Protein AF-A0A7V0U9V2-F1 (afdb_monomer)

Secondary structure (DSSP, 8-state):
--SGGGS-HHHHHHHHHHHHHHHHHHHHHHHHHTT--SHHHHHHHHHHHHHHHSPGGG-GGG--GGGHHHHHHHHT-TTS-GGGSHHHHHHHHHHHH--GGGHHHHHHHHHHS-TT-HHHHHHHHHHHHHTT-TTHHHHHHHHHHS-SEEEE--TTS--EEEE-HHHHHHHHHHHHHHGGGGGGGHHHHHGGGG-S-HHHHHHHHHHHHHHHHHHHHHHS---HHHHHHHHHHTTSS-HHHHHHHHHHHHHTT-HHHHHHTTGGGTT----SS-PPPSSSSHHHHHHHHHHHHHHS-EEEEEES-TTSHHHHHHHHHHT-BTTB-GGGEEEEETTSHHHHHHHHHHH-HHHHHHHS-GGGTTT-SS-TTT--HHHHHHHHHHHTTT-SEEEEEE--BTTTHHHHHHHHHHTT---EEEEEE--SSHHHHHHHHHH--HHHHHHHHTTSSBSPGGGSHHHHH--SEEEEEE--

Nearest PDB structures (foldseek):
  8d00-assembly1_A  TM=5.334E-01  e=9.789E-03  Arabidopsis thaliana
  2z6h-assembly1_A  TM=4.658E-01  e=1.511E-02  Homo sapiens
  2gl7-assembly1_A  TM=3.990E-01  e=8.976E-03  Homo sapiens
  8y0p-assembly1_A  TM=3.105E-01  e=1.216E-02  Homo sapiens
  7mqa-assembly1_LM  TM=2.235E-01  e=2.227E-01  Homo sapiens

Radius of gyration: 26.92 Å; Cα contacts (8 Å, |Δi|>4): 580; chains: 1; bounding box: 71×64×80 Å

Solvent-accessible surface area (backbone atoms only — not comparable to full-atom values): 26404 Å² total; per-residue (Å²): 143,85,75,82,72,80,83,53,65,73,60,52,56,53,50,54,50,39,53,54,48,20,50,53,52,37,52,55,51,45,59,54,56,72,64,50,84,51,76,74,42,44,73,64,44,42,59,59,53,41,64,72,69,50,34,68,97,70,38,66,93,63,50,63,81,36,46,53,65,40,28,52,51,52,56,70,39,82,88,55,62,71,86,64,44,52,38,44,53,27,29,46,50,50,29,54,63,60,53,74,89,43,52,68,57,46,55,52,40,63,72,71,52,63,80,81,50,43,72,42,52,36,31,44,41,46,31,43,15,73,60,40,42,63,82,46,43,64,61,45,44,52,57,61,71,45,72,61,60,48,75,48,76,54,94,95,51,78,77,44,75,41,75,38,60,69,43,42,37,37,38,38,43,19,41,20,55,34,14,54,63,34,58,84,48,44,74,62,55,56,61,42,65,78,48,88,55,61,70,48,32,26,32,42,23,45,17,44,16,39,24,36,29,44,30,29,74,74,70,75,47,61,62,66,66,53,55,53,42,32,57,54,35,47,70,45,90,49,64,67,27,24,53,30,16,51,51,16,46,55,60,47,64,45,63,72,60,40,60,73,67,62,51,84,41,71,85,48,81,81,64,96,65,78,85,88,67,102,67,77,71,53,68,60,55,51,50,49,50,51,37,27,73,74,67,58,35,37,30,37,39,40,32,28,60,88,86,42,44,50,46,56,51,54,54,59,55,52,73,30,57,96,94,42,52,42,86,31,50,43,80,38,39,54,92,39,74,76,39,30,53,54,53,48,47,51,64,21,63,75,52,43,73,73,76,48,66,64,87,82,54,74,83,58,92,65,53,76,91,73,60,53,27,67,61,49,45,54,49,52,56,57,77,48,58,85,34,38,35,39,40,40,38,38,53,47,29,62,71,60,48,42,46,53,53,48,52,37,46,77,71,70,58,49,45,34,40,38,36,30,49,66,86,78,63,63,48,64,51,54,38,46,74,74,57,41,33,66,66,61,44,54,55,60,62,72,64,66,56,40,69,49,71,75,81,34,69,61,58,72,67,62,83,45,51,76,43,77,37,72,51,123

pLDDT: mean 77.55, std 15.73, range [27.86, 96.5]

Sequence (472 aa):
MDETKRYFPGTIDSLLKIITDEEKINDSIKRLSDTIKSIHDQDEVCPLIIEKIQPPMGIVTQTSPALLRPCLKLLSDKRFDIRSGIAYQSSVILSILQDPRSIDGILQAMDDFPLQFTKIRENLIYTLGNLKAPEAVSTLAQILESPDEIVSSKQGQPFQSHLLIEQKAEVLRSMGRIGLDSLSRLDSLIKYTDHYSDKLKTYLAWSLGNIGYEQKTSMGGVSADILIALLKLMKISSRQVFEEAVNALRKIDMPEFIHTLHLYDVGAVNILGLKPAKRGLYELSETIHYLIKTQKRAIIAVNGDSGTGKTYFCQSLLDGFGEIAANDILYLMRDRKKDQKIFNRILGLKWLKKYIEPSFYQEYPVSEEEDDPREYFQQFLHEHKNKKLIMLDGCRDGTYFQRVIELFYVHGALDIEVNFRATFSTRRTNLEEREVALESIKTHLAFLEEPILEDTKFYQEGKIILFDLDNS

Structure (mmCIF, N/CA/C/O backbone):
data_AF-A0A7V0U9V2-F1
#
_entry.id   AF-A0A7V0U9V2-F1
#
loop_
_atom_site.group_PDB
_atom_site.id
_atom_site.type_symbol
_atom_site.label_atom_id
_atom_site.label_alt_id
_atom_site.label_comp_id
_atom_site.label_asym_id
_atom_site.label_entity_id
_atom_site.label_seq_id
_atom_site.pdbx_PDB_ins_code
_atom_site.Cartn_x
_atom_site.Cartn_y
_atom_site.Cartn_z
_atom_site.occupancy
_atom_site.B_iso_or_equiv
_atom_site.auth_seq_id
_atom_site.auth_comp_id
_atom_site.auth_asym_id
_atom_site.auth_atom_id
_atom_site.pdbx_PDB_model_num
ATOM 1 N N . MET A 1 1 ? 10.598 -10.112 47.191 1.00 37.34 1 MET A N 1
ATOM 2 C CA . MET A 1 1 ? 10.238 -8.876 46.465 1.00 37.34 1 MET A CA 1
ATOM 3 C C . MET A 1 1 ? 11.485 -8.118 45.993 1.00 37.34 1 MET A C 1
ATOM 5 O O . MET A 1 1 ? 11.411 -6.903 45.899 1.00 37.34 1 MET A O 1
ATOM 9 N N . ASP A 1 2 ? 12.618 -8.781 45.691 1.00 40.94 2 ASP A N 1
ATOM 10 C CA . ASP A 1 2 ? 13.856 -8.019 45.432 1.00 40.94 2 ASP A CA 1
ATOM 11 C C . A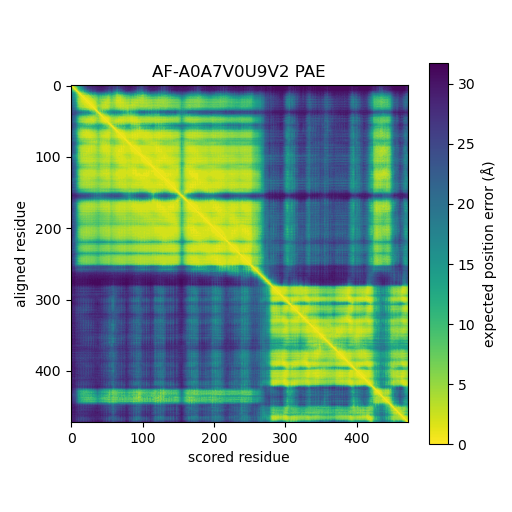SP A 1 2 ? 14.959 -8.743 44.627 1.00 40.94 2 ASP A C 1
ATOM 13 O O . ASP A 1 2 ? 16.143 -8.575 44.897 1.00 40.94 2 ASP A O 1
ATOM 17 N N . GLU A 1 3 ? 14.604 -9.540 43.611 1.00 30.80 3 GLU A N 1
ATOM 18 C CA . GLU A 1 3 ? 15.620 -10.130 42.706 1.00 30.80 3 GLU A CA 1
ATOM 19 C C . GLU A 1 3 ? 15.383 -9.883 41.208 1.00 30.80 3 GLU A C 1
ATOM 21 O O . GLU A 1 3 ? 16.297 -10.047 40.407 1.00 30.80 3 GLU A O 1
ATOM 26 N N . THR A 1 4 ? 14.225 -9.358 40.801 1.00 36.06 4 THR A N 1
ATOM 27 C CA . THR A 1 4 ? 13.947 -9.023 39.390 1.00 36.06 4 THR A CA 1
ATOM 28 C C . THR A 1 4 ? 14.458 -7.644 38.955 1.00 36.06 4 THR A C 1
ATOM 30 O O . THR A 1 4 ? 14.524 -7.366 37.761 1.00 36.06 4 THR A O 1
ATOM 33 N N . LYS A 1 5 ? 14.884 -6.776 39.885 1.00 38.44 5 LYS A N 1
ATOM 34 C CA . LYS A 1 5 ? 15.361 -5.409 39.579 1.00 38.44 5 LYS A CA 1
ATOM 35 C C . LYS A 1 5 ? 16.821 -5.312 39.120 1.00 38.44 5 LYS A C 1
ATOM 37 O O . LYS A 1 5 ? 17.257 -4.233 38.734 1.00 38.44 5 LYS A O 1
ATOM 42 N N . ARG A 1 6 ? 17.596 -6.402 39.149 1.00 37.75 6 ARG A N 1
ATOM 43 C CA . ARG A 1 6 ? 19.055 -6.334 38.937 1.00 37.75 6 ARG A CA 1
ATOM 44 C C . ARG A 1 6 ? 19.541 -6.456 37.490 1.00 37.75 6 ARG A C 1
ATOM 46 O O . ARG A 1 6 ? 20.729 -6.253 37.277 1.00 37.75 6 ARG A O 1
ATOM 53 N N . TYR A 1 7 ? 18.669 -6.721 36.513 1.00 35.91 7 TYR A N 1
ATOM 54 C CA . TYR A 1 7 ? 19.108 -6.950 35.124 1.00 35.91 7 TYR A CA 1
ATOM 55 C C . TYR A 1 7 ? 18.661 -5.908 34.078 1.00 35.91 7 TYR A C 1
ATOM 57 O O . TYR A 1 7 ? 19.221 -5.909 32.989 1.00 35.91 7 TYR A O 1
ATOM 65 N N . PHE A 1 8 ? 17.743 -4.975 34.386 1.00 37.47 8 PHE A N 1
ATOM 66 C CA . PHE A 1 8 ? 17.271 -3.955 33.421 1.00 37.47 8 PHE A CA 1
ATOM 67 C C . PHE A 1 8 ? 16.830 -2.618 34.071 1.00 37.47 8 PHE A C 1
ATOM 69 O O . PHE A 1 8 ? 15.662 -2.239 33.970 1.00 37.47 8 PHE A O 1
ATOM 76 N N . PRO A 1 9 ? 17.714 -1.866 34.754 1.00 41.94 9 PRO A N 1
ATOM 77 C CA . PRO A 1 9 ? 17.325 -0.598 35.384 1.00 41.94 9 PRO A CA 1
ATOM 78 C C . PRO A 1 9 ? 16.907 0.487 34.367 1.00 41.94 9 PRO A C 1
ATOM 80 O O . PRO A 1 9 ? 15.954 1.217 34.612 1.00 41.94 9 PRO A O 1
ATOM 83 N N . GLY A 1 10 ? 17.534 0.547 33.183 1.00 47.50 10 GLY A N 1
ATOM 84 C CA . GLY A 1 10 ? 17.256 1.597 32.187 1.00 47.50 10 GLY A CA 1
ATOM 85 C C . GLY A 1 10 ? 15.892 1.499 31.485 1.00 47.50 10 GLY A C 1
ATOM 86 O O . GLY A 1 10 ? 15.311 2.516 31.113 1.00 47.50 10 GLY A O 1
ATOM 87 N N . THR A 1 11 ? 15.348 0.292 31.319 1.00 57.97 11 THR A N 1
ATOM 88 C CA . THR A 1 11 ? 14.083 0.064 30.598 1.00 57.97 11 THR A CA 1
ATOM 89 C C . THR A 1 11 ? 12.864 0.357 31.472 1.00 57.97 11 THR A C 1
ATOM 91 O O . THR A 1 11 ? 11.862 0.875 30.985 1.00 57.97 11 THR A O 1
ATOM 94 N N . ILE A 1 12 ? 12.957 0.068 32.774 1.00 61.62 12 ILE A N 1
ATOM 95 C CA . ILE A 1 12 ? 11.874 0.303 33.738 1.00 61.62 12 ILE A CA 1
ATOM 96 C C . ILE A 1 12 ? 11.687 1.805 33.974 1.00 61.62 12 ILE A C 1
ATOM 98 O O . ILE A 1 12 ? 10.557 2.289 33.924 1.00 61.62 12 ILE A O 1
ATOM 102 N N . ASP A 1 13 ? 12.777 2.557 34.143 1.00 65.12 13 ASP A N 1
ATOM 103 C CA . ASP A 1 13 ? 12.714 4.012 34.326 1.00 65.12 13 ASP A CA 1
ATOM 104 C C . ASP A 1 13 ? 12.173 4.726 33.074 1.00 65.12 13 ASP A C 1
ATOM 106 O O . ASP A 1 13 ? 11.392 5.675 33.180 1.00 65.12 13 ASP A O 1
ATOM 110 N N . SER A 1 14 ? 12.505 4.224 31.878 1.00 73.88 14 SER A N 1
ATOM 111 C CA . SER A 1 14 ? 11.945 4.720 30.614 1.00 73.88 14 SER A CA 1
ATOM 112 C C . SER A 1 14 ? 10.438 4.460 30.498 1.00 73.88 14 SER A C 1
ATOM 114 O O . SER A 1 14 ? 9.694 5.345 30.080 1.00 73.88 14 SER A O 1
ATOM 116 N N . LEU A 1 15 ? 9.964 3.274 30.892 1.00 74.25 15 LEU A N 1
ATOM 117 C CA . LEU A 1 15 ? 8.536 2.934 30.878 1.00 74.25 15 LEU A CA 1
ATOM 118 C C . LEU A 1 15 ? 7.742 3.745 31.909 1.00 74.25 15 LEU A C 1
ATOM 120 O O . LEU A 1 15 ? 6.668 4.250 31.594 1.00 74.25 15 LEU A O 1
ATOM 124 N N . LEU A 1 16 ? 8.281 3.924 33.119 1.00 78.75 16 LEU A N 1
ATOM 125 C CA . LEU A 1 16 ? 7.669 4.759 34.157 1.00 78.75 16 LEU A CA 1
ATOM 126 C C . LEU A 1 16 ? 7.539 6.215 33.702 1.00 78.75 16 LEU A C 1
ATOM 128 O O . LEU A 1 16 ? 6.508 6.846 33.942 1.00 78.75 16 LEU A O 1
ATOM 132 N N . LYS A 1 17 ? 8.550 6.735 32.997 1.00 84.00 17 LYS A N 1
ATOM 133 C CA . LYS A 1 17 ? 8.494 8.070 32.401 1.00 84.00 17 LYS A CA 1
ATOM 134 C C . LYS A 1 17 ? 7.392 8.174 31.344 1.00 84.00 17 LYS A C 1
ATOM 136 O O . LYS A 1 17 ? 6.602 9.109 31.411 1.00 84.00 17 LYS A O 1
ATOM 141 N N . ILE A 1 18 ? 7.288 7.196 30.438 1.00 82.88 18 ILE A N 1
ATOM 142 C CA . ILE A 1 18 ? 6.227 7.155 29.417 1.00 82.88 18 ILE A CA 1
ATOM 143 C C . ILE A 1 18 ? 4.844 7.135 30.074 1.00 82.88 18 ILE A C 1
ATOM 145 O O . ILE A 1 18 ? 4.004 7.948 29.712 1.00 82.88 18 ILE A O 1
ATOM 149 N N . ILE A 1 19 ? 4.618 6.285 31.080 1.00 84.19 19 ILE A N 1
ATOM 150 C CA . ILE A 1 19 ? 3.330 6.207 31.794 1.00 84.19 19 ILE A CA 1
ATOM 151 C C . ILE A 1 19 ? 2.999 7.537 32.485 1.00 84.19 19 ILE A C 1
ATOM 153 O O . ILE A 1 19 ? 1.872 8.018 32.402 1.00 84.19 19 ILE A O 1
ATOM 157 N N . THR A 1 20 ? 3.986 8.163 33.128 1.00 86.69 20 THR A N 1
ATOM 158 C CA . THR A 1 20 ? 3.796 9.463 33.787 1.00 86.69 20 THR A CA 1
ATOM 159 C C . THR A 1 20 ? 3.431 10.551 32.772 1.00 86.69 20 THR A C 1
ATOM 161 O O . THR A 1 20 ? 2.595 11.413 33.041 1.00 86.69 20 THR A O 1
ATOM 164 N N . ASP A 1 21 ? 4.051 10.531 31.593 1.00 86.62 21 ASP A N 1
ATOM 165 C CA . ASP A 1 21 ? 3.757 11.492 30.534 1.00 86.62 21 ASP A CA 1
ATOM 166 C C . ASP A 1 21 ? 2.400 11.197 29.857 1.00 86.62 21 ASP A C 1
ATOM 168 O O . ASP A 1 21 ? 1.665 12.141 29.561 1.00 86.62 21 ASP A O 1
ATOM 172 N N . GLU A 1 22 ? 2.003 9.923 29.717 1.00 88.44 22 GLU A N 1
ATOM 173 C CA . GLU A 1 22 ? 0.653 9.509 29.288 1.00 88.44 22 GLU A CA 1
ATOM 174 C C . GLU A 1 22 ? -0.415 10.090 30.236 1.00 88.44 22 GLU A C 1
ATOM 176 O O . GLU A 1 22 ? -1.417 10.651 29.782 1.00 88.44 22 GLU A O 1
ATOM 181 N N . GLU A 1 23 ? -0.199 10.006 31.554 1.00 88.12 23 GLU A N 1
ATOM 182 C CA . GLU A 1 23 ? -1.112 10.543 32.573 1.00 88.12 23 GLU A CA 1
ATOM 183 C C . GLU A 1 23 ? -1.225 12.070 32.511 1.00 88.12 23 GLU A C 1
ATOM 185 O O . GLU A 1 23 ? -2.338 12.598 32.498 1.00 88.12 23 GLU A O 1
ATOM 190 N N . LYS A 1 24 ? -0.104 12.793 32.376 1.00 88.06 24 LYS A N 1
ATOM 191 C CA . LYS A 1 24 ? -0.117 14.262 32.241 1.00 88.06 24 LYS A CA 1
ATOM 192 C C . LYS A 1 24 ? -0.919 14.728 31.027 1.00 88.06 24 LYS A C 1
ATOM 194 O O . LYS A 1 24 ? -1.684 15.691 31.125 1.00 88.06 24 LYS A O 1
ATOM 199 N N . ILE A 1 25 ? -0.736 14.071 29.879 1.00 87.88 25 ILE A N 1
ATOM 200 C CA . ILE A 1 25 ? -1.468 14.408 28.651 1.00 87.88 25 ILE A CA 1
ATOM 201 C C . ILE A 1 25 ? -2.958 14.105 28.839 1.00 87.88 25 ILE A C 1
ATOM 203 O O . ILE A 1 25 ? -3.803 14.947 28.527 1.00 87.88 25 ILE A O 1
ATOM 207 N N . ASN A 1 26 ? -3.286 12.946 29.413 1.00 88.62 26 ASN A N 1
ATOM 208 C CA . ASN A 1 26 ? -4.664 12.546 29.688 1.00 88.62 26 ASN A CA 1
ATOM 209 C C . ASN A 1 26 ? -5.371 13.524 30.641 1.00 88.62 26 ASN A C 1
ATOM 211 O O . ASN A 1 26 ? -6.510 13.911 30.389 1.00 88.62 26 ASN A O 1
ATOM 215 N N . ASP A 1 27 ? -4.694 13.988 31.692 1.00 87.44 27 ASP A N 1
ATOM 216 C CA . ASP A 1 27 ? -5.225 14.991 32.617 1.00 87.44 27 ASP A CA 1
ATOM 217 C C . ASP A 1 27 ? -5.450 16.341 31.933 1.00 87.44 27 ASP A C 1
ATOM 219 O O . ASP A 1 27 ? -6.474 16.991 32.158 1.00 87.44 27 ASP A O 1
ATOM 223 N N . SER A 1 28 ? -4.529 16.762 31.059 1.00 86.94 28 SER A N 1
ATOM 224 C CA . SER A 1 28 ? -4.707 17.980 30.263 1.00 86.94 28 SER A CA 1
ATOM 225 C C . SER A 1 28 ? -5.927 17.881 29.346 1.00 86.94 28 SER A C 1
ATOM 227 O O . SER A 1 28 ? -6.687 18.843 29.255 1.00 86.94 28 SER A O 1
ATOM 229 N N . ILE A 1 29 ? -6.119 16.746 28.669 1.00 87.06 29 ILE A N 1
ATOM 230 C CA . ILE A 1 29 ? -7.269 16.512 27.785 1.00 87.06 29 ILE A CA 1
ATOM 231 C C . ILE A 1 29 ? -8.560 16.436 28.598 1.00 87.06 29 ILE A C 1
ATOM 233 O O . ILE A 1 29 ? -9.578 16.991 28.190 1.00 87.06 29 ILE A O 1
ATOM 237 N N . LYS A 1 30 ? -8.526 15.810 29.778 1.00 86.31 30 LYS A N 1
ATOM 238 C CA . LYS A 1 30 ? -9.685 15.720 30.668 1.00 86.31 30 LYS A CA 1
ATOM 239 C C . LYS A 1 30 ? -10.150 17.103 31.125 1.00 86.31 30 LYS A C 1
ATOM 241 O O . LYS A 1 30 ? -11.333 17.388 31.012 1.00 86.31 30 LYS A O 1
ATOM 246 N N . ARG A 1 31 ? -9.232 17.989 31.529 1.00 85.88 31 ARG A N 1
ATOM 247 C CA . ARG A 1 31 ? -9.564 19.382 31.899 1.00 85.88 31 ARG A CA 1
ATOM 248 C C . ARG A 1 31 ? -10.231 20.149 30.756 1.00 85.88 31 ARG A C 1
ATOM 250 O O . ARG A 1 31 ? -11.200 20.865 30.987 1.00 85.88 31 ARG A O 1
ATOM 257 N N . LEU A 1 32 ? -9.736 19.977 29.529 1.00 83.38 32 LEU A N 1
ATOM 258 C CA . LEU A 1 32 ? -10.365 20.562 28.342 1.00 83.38 32 LEU A CA 1
ATOM 259 C C . LEU A 1 32 ? -11.759 19.969 28.110 1.00 83.38 32 LEU A C 1
ATOM 261 O O . LEU A 1 32 ? -12.719 20.705 27.915 1.00 83.38 32 LEU A O 1
ATOM 265 N N . SER A 1 33 ? -11.891 18.648 28.230 1.00 81.19 33 SER A N 1
ATOM 266 C CA . SER A 1 33 ? -13.170 17.950 28.064 1.00 81.19 33 SER A CA 1
ATOM 267 C C . SER A 1 33 ? -14.217 18.387 29.094 1.00 81.19 33 SER A C 1
ATOM 269 O O . SER A 1 33 ? -15.391 18.498 28.764 1.00 81.19 33 SER A O 1
ATOM 271 N N . ASP A 1 34 ? -13.808 18.649 30.337 1.00 81.88 34 ASP A N 1
ATOM 272 C CA . ASP A 1 34 ? -14.698 19.078 31.425 1.00 81.88 34 ASP A CA 1
ATOM 273 C C . ASP A 1 34 ? -15.197 20.529 31.247 1.00 81.88 34 ASP A C 1
ATOM 275 O O . ASP A 1 34 ? -16.145 20.954 31.911 1.00 81.88 34 ASP A O 1
ATOM 279 N N . THR A 1 35 ? -14.585 21.288 30.331 1.00 79.31 35 THR A N 1
ATOM 280 C CA . THR A 1 35 ? -15.025 22.643 29.958 1.00 79.31 35 THR A CA 1
ATOM 281 C C . THR A 1 35 ? -16.248 22.608 29.031 1.00 79.31 35 THR A C 1
ATOM 283 O O . THR A 1 35 ? -16.987 23.586 28.952 1.00 79.31 35 THR A O 1
ATOM 286 N N . ILE A 1 36 ? -16.523 21.466 28.394 1.00 73.06 36 ILE A N 1
ATOM 287 C CA . ILE A 1 36 ? -17.632 21.297 27.451 1.00 73.06 36 ILE A CA 1
ATOM 288 C C . ILE A 1 36 ? -18.951 21.169 28.222 1.00 73.06 36 ILE A C 1
ATOM 290 O O . ILE A 1 36 ? -19.214 20.146 28.859 1.00 73.06 36 ILE A O 1
ATOM 294 N N . LYS A 1 37 ? -19.803 22.198 28.152 1.00 68.44 37 LYS A N 1
ATOM 295 C CA . LYS A 1 37 ? -21.162 22.180 28.728 1.00 68.44 37 LYS A CA 1
ATOM 296 C C . LYS A 1 37 ? -22.255 22.341 27.670 1.00 68.44 37 LYS A C 1
ATOM 298 O O . LYS A 1 37 ? -23.394 21.951 27.918 1.00 68.44 37 LYS A O 1
ATOM 303 N N . SER A 1 38 ? -21.919 22.876 26.498 1.00 64.25 38 SER A N 1
ATOM 304 C CA . SER A 1 38 ? -22.814 23.097 25.363 1.00 64.25 38 SER A CA 1
ATOM 305 C C . SER A 1 38 ? -22.182 22.665 24.030 1.00 64.25 38 SER A C 1
ATOM 307 O O . SER A 1 38 ? -20.980 22.422 23.949 1.00 64.25 38 SER A O 1
ATOM 309 N N . ILE A 1 39 ? -22.996 22.578 22.967 1.00 59.69 39 ILE A N 1
ATOM 310 C CA . ILE A 1 39 ? -22.535 22.241 21.604 1.00 59.69 39 ILE A CA 1
ATOM 311 C C . ILE A 1 39 ? -21.570 23.313 21.063 1.00 59.69 39 ILE A C 1
ATOM 313 O O . ILE A 1 39 ? -20.598 22.964 20.407 1.00 59.69 39 ILE A O 1
ATOM 317 N N . HIS A 1 40 ? -21.775 24.594 21.396 1.00 61.16 40 HIS A N 1
ATOM 318 C CA . HIS A 1 40 ? -20.883 25.687 20.977 1.00 61.16 40 HIS A CA 1
ATOM 319 C C . HIS A 1 40 ? -19.491 25.582 21.627 1.00 61.16 40 HIS A C 1
ATOM 321 O O . HIS A 1 40 ? -18.495 25.979 21.031 1.00 61.16 40 HIS A O 1
ATOM 327 N N . ASP A 1 41 ? -19.394 24.984 22.819 1.00 69.19 41 ASP A N 1
ATOM 328 C CA . ASP A 1 41 ? -18.101 24.742 23.470 1.00 69.19 41 ASP A CA 1
ATOM 329 C C . ASP A 1 41 ? -17.311 23.627 22.760 1.00 69.19 41 ASP A C 1
ATOM 331 O O . ASP A 1 41 ? -16.090 23.559 22.887 1.00 69.19 41 ASP A O 1
ATOM 335 N N . GLN A 1 42 ? -17.974 22.744 21.997 1.00 70.19 42 GLN A N 1
ATOM 336 C CA . GLN A 1 42 ? -17.280 21.694 21.245 1.00 70.19 42 GLN A CA 1
ATOM 337 C C . GLN A 1 42 ? -16.470 22.270 20.085 1.00 70.19 42 GLN A C 1
ATOM 339 O O . GLN A 1 42 ? -15.341 21.828 19.877 1.00 70.19 42 GLN A O 1
ATOM 344 N N . ASP A 1 43 ? -16.999 23.267 19.376 1.00 72.75 43 ASP A N 1
ATOM 345 C CA . ASP A 1 43 ? -16.311 23.878 18.233 1.00 72.75 43 ASP A CA 1
ATOM 346 C C . ASP A 1 43 ? -15.030 24.621 18.656 1.00 72.75 43 ASP A C 1
ATOM 348 O O . ASP A 1 43 ? -14.063 24.658 17.897 1.00 72.75 43 ASP A O 1
ATOM 352 N N . GLU A 1 44 ? -14.973 25.145 19.886 1.00 78.69 44 GLU A N 1
ATOM 353 C CA . GLU A 1 44 ? -13.773 25.791 20.440 1.00 78.69 44 GLU A CA 1
ATOM 354 C C . GLU A 1 44 ? -12.793 24.794 21.078 1.00 78.69 44 GLU A C 1
ATOM 356 O O . GLU A 1 44 ? -11.575 24.925 20.939 1.00 78.69 44 GLU A O 1
ATOM 361 N N . VAL A 1 45 ? -13.299 23.771 21.774 1.00 82.38 45 VAL A N 1
ATOM 362 C CA . VAL A 1 45 ? -12.457 22.824 22.523 1.00 82.38 45 VAL A CA 1
ATOM 363 C C . VAL A 1 45 ? -11.856 21.739 21.625 1.00 82.38 45 VAL A C 1
ATOM 365 O O . VAL A 1 45 ? -10.716 21.324 21.852 1.00 82.38 45 VAL A O 1
ATOM 368 N N . CYS A 1 46 ? -12.575 21.268 20.600 1.00 83.12 46 CYS A N 1
ATOM 369 C CA . CYS A 1 46 ? -12.092 20.180 19.744 1.00 83.12 46 CYS A CA 1
ATOM 370 C C . CYS A 1 46 ? -10.783 20.520 19.004 1.00 83.12 46 CYS A C 1
ATOM 372 O O . CYS A 1 46 ? -9.870 19.690 19.043 1.00 83.12 46 CYS A O 1
ATOM 374 N N . PRO A 1 47 ? -10.612 21.719 18.407 1.00 83.81 47 PRO A N 1
ATOM 375 C CA . PRO A 1 47 ? -9.343 22.120 17.799 1.00 83.81 47 PRO A CA 1
ATOM 376 C C . PRO A 1 47 ? -8.168 22.122 18.785 1.00 83.81 47 PRO A C 1
ATOM 378 O O . PRO A 1 47 ? -7.085 21.662 18.437 1.00 83.81 47 PRO A O 1
ATOM 381 N N . LEU A 1 48 ? -8.386 22.554 20.035 1.00 85.31 48 LEU A N 1
ATOM 382 C CA . LEU A 1 48 ? -7.348 22.564 21.077 1.00 85.31 48 LEU A CA 1
ATOM 383 C C . LEU A 1 48 ? -6.923 21.149 21.491 1.00 85.31 48 LEU A C 1
ATOM 385 O O . LEU A 1 48 ? -5.759 20.905 21.811 1.00 85.31 48 LEU A O 1
ATOM 389 N N . ILE A 1 49 ? -7.867 20.202 21.507 1.00 85.56 49 ILE A N 1
ATOM 390 C CA . ILE A 1 49 ? -7.557 18.787 21.740 1.00 85.56 49 ILE A CA 1
ATOM 391 C C . ILE A 1 49 ? -6.766 18.228 20.555 1.00 85.56 49 ILE A C 1
ATOM 393 O O . ILE A 1 49 ? -5.773 17.539 20.779 1.00 85.56 49 ILE A O 1
ATOM 397 N N . ILE A 1 50 ? -7.163 18.556 19.320 1.00 84.31 50 ILE A N 1
ATOM 398 C CA . ILE A 1 50 ? -6.462 18.135 18.100 1.00 84.31 50 ILE A CA 1
ATOM 399 C C . ILE A 1 50 ? -5.018 18.647 18.094 1.00 84.31 50 ILE A C 1
ATOM 401 O O . ILE A 1 50 ? -4.103 17.852 17.900 1.00 84.31 50 ILE A O 1
ATOM 405 N N . GLU A 1 51 ? -4.790 19.926 18.397 1.00 84.56 51 GLU A N 1
ATOM 406 C CA . GLU A 1 51 ? -3.446 20.514 18.474 1.00 84.56 51 GLU A CA 1
ATOM 407 C C . GLU A 1 51 ? -2.548 19.777 19.483 1.00 84.56 51 GLU A C 1
ATOM 409 O O . GLU A 1 51 ? -1.355 19.598 19.253 1.00 84.56 51 GLU A O 1
ATOM 414 N N . LYS A 1 52 ? -3.123 19.288 20.590 1.00 84.56 52 LYS A N 1
ATOM 415 C CA . LYS A 1 52 ? -2.383 18.538 21.616 1.00 84.56 52 LYS A CA 1
ATOM 416 C C . LYS A 1 52 ? -2.005 17.118 21.212 1.00 84.56 52 LYS A C 1
ATOM 418 O O . LYS A 1 52 ? -1.033 16.595 21.755 1.00 84.56 52 LYS A O 1
ATOM 423 N N . ILE A 1 53 ? -2.788 16.477 20.348 1.00 85.12 53 ILE A N 1
ATOM 424 C CA . ILE A 1 53 ? -2.521 15.105 19.889 1.00 85.12 53 ILE A CA 1
ATOM 425 C C . ILE A 1 53 ? -1.760 15.072 18.563 1.00 85.12 53 ILE A C 1
ATOM 427 O O . ILE A 1 53 ? -1.154 14.055 18.241 1.00 85.12 53 ILE A O 1
ATOM 431 N N . GLN A 1 54 ? -1.775 16.164 17.798 1.00 80.62 54 GLN A N 1
ATOM 432 C CA . GLN A 1 54 ? -1.096 16.244 16.514 1.00 80.62 54 GLN A CA 1
ATOM 433 C C . GLN A 1 54 ? 0.433 16.256 16.700 1.00 80.62 54 GLN A C 1
ATOM 435 O O . GLN A 1 54 ? 0.943 16.924 17.605 1.00 80.62 54 GLN A O 1
ATOM 440 N N . PRO A 1 55 ? 1.201 15.546 15.850 1.00 72.19 55 PRO A N 1
ATOM 441 C CA . PRO A 1 55 ? 2.653 15.616 15.890 1.00 72.19 55 PRO A CA 1
ATOM 442 C C . PRO A 1 55 ? 3.149 17.044 15.622 1.00 72.19 55 PRO A C 1
ATOM 444 O O . PRO A 1 55 ? 2.567 17.761 14.796 1.00 72.19 55 PRO A O 1
ATOM 447 N N . PRO A 1 56 ? 4.252 17.464 16.268 1.00 69.25 56 PRO A N 1
ATOM 448 C CA . PRO A 1 56 ? 4.818 18.791 16.062 1.00 69.25 56 PRO A CA 1
ATOM 449 C C . PRO A 1 56 ? 5.178 18.986 14.584 1.00 69.25 56 PRO A C 1
ATOM 451 O O . PRO A 1 56 ? 5.827 18.142 13.967 1.00 69.25 56 PRO A O 1
ATOM 454 N N . MET A 1 57 ? 4.713 20.097 14.002 1.00 58.00 57 MET A N 1
ATOM 455 C CA . MET A 1 57 ? 4.876 20.427 12.576 1.00 58.00 57 MET A CA 1
ATOM 456 C C . MET A 1 57 ? 4.312 19.371 11.601 1.00 58.00 57 MET A C 1
ATOM 458 O O . MET A 1 57 ? 4.655 19.388 10.423 1.00 58.00 57 MET A O 1
ATOM 462 N N . GLY A 1 58 ? 3.462 18.444 12.064 1.00 62.31 58 GLY A N 1
ATOM 463 C CA . GLY A 1 58 ? 2.946 17.347 11.241 1.00 62.31 58 GLY A CA 1
ATOM 464 C C . GLY A 1 58 ? 3.962 16.232 10.959 1.00 62.31 58 GLY A C 1
ATOM 465 O O . GLY A 1 58 ? 3.684 15.354 10.147 1.00 62.31 58 GLY A O 1
ATOM 466 N N . ILE A 1 59 ? 5.135 16.243 11.606 1.00 65.44 59 ILE A N 1
ATOM 467 C CA . ILE A 1 59 ? 6.209 15.281 11.337 1.00 65.44 59 ILE A CA 1
ATOM 468 C C . ILE A 1 59 ? 5.946 13.984 12.108 1.00 65.44 59 ILE A C 1
ATOM 470 O O . ILE A 1 59 ? 6.145 13.911 13.321 1.00 65.44 59 ILE A O 1
ATOM 474 N N . VAL A 1 60 ? 5.546 12.935 11.386 1.00 68.44 60 VAL A N 1
ATOM 475 C CA . VAL A 1 60 ? 5.161 11.624 11.938 1.00 68.44 60 VAL A CA 1
ATOM 476 C C . VAL A 1 60 ? 6.232 11.020 12.860 1.00 68.44 60 VAL A C 1
ATOM 478 O O . VAL A 1 60 ? 5.904 10.500 13.926 1.00 68.44 60 VAL A O 1
ATOM 481 N N . THR A 1 61 ? 7.517 11.158 12.519 1.00 65.44 61 THR A N 1
ATOM 482 C CA . THR A 1 61 ? 8.644 10.618 13.307 1.00 65.44 61 THR A CA 1
ATOM 483 C C . THR A 1 61 ? 8.850 11.298 14.663 1.00 65.44 61 THR A C 1
ATOM 485 O O . THR A 1 61 ? 9.579 10.776 15.503 1.00 65.44 61 THR A O 1
ATOM 488 N N . GLN A 1 62 ? 8.208 12.444 14.905 1.00 72.81 62 GLN A N 1
ATOM 489 C CA . GLN A 1 62 ? 8.272 13.178 16.172 1.00 72.81 62 GLN A CA 1
ATOM 490 C C . GLN A 1 62 ? 7.050 12.920 17.069 1.00 72.81 62 GLN A C 1
ATOM 492 O O . GLN A 1 62 ? 6.867 13.599 18.082 1.00 72.81 62 GLN A O 1
ATOM 497 N N . THR A 1 63 ? 6.204 11.950 16.714 1.00 79.81 63 THR A N 1
ATOM 498 C CA . THR A 1 63 ? 5.020 11.588 17.503 1.00 79.81 63 THR A CA 1
ATOM 499 C C . THR A 1 63 ? 5.433 11.024 18.862 1.00 79.81 63 THR A C 1
ATOM 501 O O . THR A 1 63 ? 6.222 10.084 18.951 1.00 79.81 63 THR A O 1
ATOM 504 N N . SER A 1 64 ? 4.892 11.594 19.941 1.00 84.88 64 SER A N 1
ATOM 505 C CA . SER A 1 64 ? 5.203 11.149 21.302 1.00 84.88 64 SER A CA 1
ATOM 506 C C . SER A 1 64 ? 4.559 9.787 21.603 1.00 84.88 64 SER A C 1
ATOM 508 O O . SER A 1 64 ? 3.333 9.678 21.507 1.00 84.88 64 SER A O 1
ATOM 510 N N . PRO A 1 65 ? 5.321 8.777 22.077 1.00 85.06 65 PRO A N 1
ATOM 511 C CA . PRO A 1 65 ? 4.764 7.497 22.531 1.00 85.06 65 PRO A CA 1
ATOM 512 C C . PRO A 1 65 ? 3.712 7.643 23.640 1.00 85.06 65 PRO A C 1
ATOM 514 O O . PRO A 1 65 ? 2.836 6.794 23.791 1.00 85.06 65 PRO A O 1
ATOM 517 N N . ALA A 1 66 ? 3.758 8.750 24.390 1.00 87.88 66 ALA A N 1
ATOM 518 C CA . ALA A 1 66 ? 2.817 9.045 25.465 1.00 87.88 66 ALA A CA 1
ATOM 519 C C . ALA A 1 66 ? 1.385 9.368 24.982 1.00 87.88 66 ALA A C 1
ATOM 521 O O . ALA A 1 66 ? 0.481 9.562 25.794 1.00 87.88 66 ALA A O 1
ATOM 522 N N . LEU A 1 67 ? 1.150 9.428 23.668 1.00 90.50 67 LEU A N 1
ATOM 523 C CA . LEU A 1 67 ? -0.177 9.661 23.098 1.00 90.50 67 LEU A CA 1
ATOM 524 C C . LEU A 1 67 ? -1.053 8.403 23.039 1.00 90.50 67 LEU A C 1
ATOM 526 O O . LEU A 1 67 ? -2.253 8.536 22.804 1.00 90.50 67 LEU A O 1
ATOM 530 N N . LEU A 1 68 ? -0.507 7.212 23.310 1.00 91.69 68 LEU A N 1
ATOM 531 C CA . LEU A 1 68 ? -1.235 5.944 23.216 1.00 91.69 68 LEU A CA 1
ATOM 532 C C . LEU A 1 68 ? -2.550 5.938 24.019 1.00 91.69 68 LEU A C 1
ATOM 534 O O . LEU A 1 68 ? -3.637 5.855 23.446 1.00 91.69 68 LEU A O 1
ATOM 538 N N . ARG A 1 69 ? -2.465 6.011 25.356 1.00 91.00 69 ARG A N 1
ATOM 539 C CA . ARG A 1 69 ? -3.647 5.959 26.236 1.00 91.00 69 ARG A CA 1
ATOM 540 C C . ARG A 1 69 ? -4.594 7.143 26.027 1.00 91.00 69 ARG A C 1
ATOM 542 O O . ARG A 1 69 ? -5.803 6.904 25.989 1.00 91.00 69 ARG A O 1
ATOM 549 N N . PRO A 1 70 ? -4.102 8.391 25.880 1.00 92.19 70 PRO A N 1
ATOM 550 C CA . PRO A 1 70 ? -4.951 9.514 25.500 1.00 92.19 70 PRO A CA 1
ATOM 551 C C . PRO A 1 70 ? -5.777 9.259 24.234 1.00 92.19 70 PRO A C 1
ATOM 553 O O . PRO A 1 70 ? -6.993 9.435 24.271 1.00 92.19 70 PRO A O 1
ATOM 556 N N . CYS A 1 71 ? -5.155 8.790 23.147 1.00 93.25 71 CYS A N 1
ATOM 557 C CA . CYS A 1 71 ? -5.845 8.553 21.876 1.00 93.25 71 CYS A CA 1
ATOM 558 C C . CYS A 1 71 ? -6.848 7.395 21.965 1.00 93.25 71 CYS A C 1
ATOM 560 O O . CYS A 1 71 ? -7.959 7.519 21.456 1.00 93.25 71 CYS A O 1
ATOM 562 N N . LEU A 1 72 ? -6.509 6.304 22.664 1.00 93.12 72 LEU A N 1
ATOM 563 C CA . LEU A 1 72 ? -7.453 5.205 22.915 1.00 93.12 72 LEU A CA 1
ATOM 564 C C . LEU A 1 72 ? -8.697 5.687 23.666 1.00 93.12 72 LEU A C 1
ATOM 566 O O . LEU A 1 72 ? -9.821 5.369 23.292 1.00 93.12 72 LEU A O 1
ATOM 570 N N . LYS A 1 73 ? -8.505 6.504 24.704 1.00 91.25 73 LYS A N 1
ATOM 571 C CA . LYS A 1 73 ? -9.619 7.048 25.481 1.00 91.25 73 LYS A CA 1
ATOM 572 C C . LYS A 1 73 ? -10.477 8.006 24.658 1.00 91.25 73 LYS A C 1
ATOM 574 O O . LYS A 1 73 ? -11.693 7.961 24.786 1.00 91.25 73 LYS A O 1
ATOM 579 N N . LEU A 1 74 ? -9.856 8.844 23.826 1.00 90.62 74 LEU A N 1
ATOM 580 C CA . LEU A 1 74 ? -10.559 9.763 22.929 1.00 90.62 74 LEU A CA 1
ATOM 581 C C . LEU A 1 74 ? -11.382 9.031 21.860 1.00 90.62 74 LEU A C 1
ATOM 583 O O . LEU A 1 74 ? -12.464 9.502 21.524 1.00 90.62 74 LEU A O 1
ATOM 587 N N . LEU A 1 75 ? -10.922 7.876 21.362 1.00 90.31 75 LEU A N 1
ATOM 588 C CA . LEU A 1 75 ? -11.701 7.056 20.424 1.00 90.31 75 LEU A CA 1
ATOM 589 C C . LEU A 1 75 ? -13.002 6.529 21.037 1.00 90.31 75 LEU A C 1
ATOM 591 O O . LEU A 1 75 ? -14.024 6.510 20.358 1.00 90.31 75 LEU A O 1
ATOM 595 N N . SER A 1 76 ? -12.974 6.117 22.304 1.00 87.44 76 SER A N 1
ATOM 596 C CA . SER A 1 76 ? -14.148 5.576 23.004 1.00 87.44 76 SER A CA 1
ATOM 597 C C . SER A 1 76 ? -15.011 6.649 23.686 1.00 87.44 76 SER A C 1
ATOM 599 O O . SER A 1 76 ? -16.023 6.325 24.316 1.00 87.44 76 SER A O 1
ATOM 601 N N . ASP A 1 77 ? -14.627 7.926 23.611 1.00 86.56 77 ASP A N 1
ATOM 602 C CA . ASP A 1 77 ? -15.306 9.003 24.328 1.00 86.56 77 ASP A CA 1
ATOM 603 C C . ASP A 1 77 ? -16.533 9.520 23.565 1.00 86.56 77 ASP A C 1
ATOM 605 O O . ASP A 1 77 ? -16.451 10.356 22.666 1.00 86.56 77 ASP A O 1
ATOM 609 N N . LYS A 1 78 ? -17.710 9.056 23.996 1.00 83.69 78 LYS A N 1
ATOM 610 C CA . LYS A 1 78 ? -19.016 9.413 23.416 1.00 83.69 78 LYS A CA 1
ATOM 611 C C . LYS A 1 78 ? -19.411 10.881 23.612 1.00 83.69 78 LYS A C 1
ATOM 613 O O . LYS A 1 78 ? -20.446 11.292 23.093 1.00 83.69 78 LYS A O 1
ATOM 618 N N . ARG A 1 79 ? -18.640 11.669 24.375 1.00 81.50 79 ARG A N 1
ATOM 619 C CA . ARG A 1 79 ? -18.890 13.109 24.545 1.00 81.50 79 ARG A CA 1
ATOM 620 C C . ARG A 1 79 ? -18.610 13.895 23.269 1.00 81.50 79 ARG A C 1
ATOM 622 O O . ARG A 1 79 ? -19.228 14.936 23.072 1.00 81.50 79 ARG A O 1
ATOM 629 N N . PHE A 1 80 ? -17.702 13.418 22.420 1.00 82.19 80 PHE A N 1
ATOM 630 C CA . PHE A 1 80 ? -17.330 14.098 21.185 1.00 82.19 80 PHE A CA 1
ATOM 631 C C . PHE A 1 80 ? -18.144 13.570 20.004 1.00 82.19 80 PHE A C 1
ATOM 633 O O . PHE A 1 80 ? -18.266 12.359 19.814 1.00 82.19 80 PHE A O 1
ATOM 640 N N . ASP A 1 81 ? -18.670 14.473 19.172 1.00 82.50 81 ASP A N 1
ATOM 641 C CA . ASP A 1 81 ? -19.214 14.069 17.874 1.00 82.50 81 ASP A CA 1
ATOM 642 C C . ASP A 1 81 ? -18.077 13.483 17.021 1.00 82.50 81 ASP A C 1
ATOM 644 O O . ASP A 1 81 ? -16.977 14.036 16.962 1.00 82.50 81 ASP A O 1
ATOM 648 N N . ILE A 1 82 ? -18.330 12.376 16.325 1.00 81.31 82 ILE A N 1
ATOM 649 C CA . ILE A 1 82 ? -17.358 11.724 15.432 1.00 81.31 82 ILE A CA 1
ATOM 650 C C . ILE A 1 82 ? -16.848 12.705 14.356 1.00 81.31 82 ILE A C 1
ATOM 652 O O . ILE A 1 82 ? -15.699 12.628 13.921 1.00 81.31 82 ILE A O 1
ATOM 656 N N . ARG A 1 83 ? -17.687 13.667 13.953 1.00 77.81 83 ARG A N 1
ATOM 657 C CA . ARG A 1 83 ? -17.390 14.722 12.974 1.00 77.81 83 ARG A CA 1
ATOM 658 C C . ARG A 1 83 ? -16.464 15.817 13.504 1.00 77.81 83 ARG A C 1
ATOM 660 O O . ARG A 1 83 ? -15.979 16.600 12.698 1.00 77.81 83 ARG A O 1
ATOM 667 N N . SER A 1 84 ? -16.174 15.848 14.806 1.00 79.81 84 SER A N 1
ATOM 668 C CA . SER A 1 84 ? -15.215 16.790 15.411 1.00 79.81 84 SER A CA 1
ATOM 669 C C . SER A 1 84 ? -13.779 16.621 14.905 1.00 79.81 84 SER A C 1
ATOM 671 O O . SER A 1 84 ? -12.943 17.489 15.123 1.00 79.81 84 SER A O 1
ATOM 673 N N . GLY A 1 85 ? -13.460 15.487 14.271 1.00 81.31 85 GLY A N 1
ATOM 674 C CA . GLY A 1 85 ? -12.109 15.164 13.811 1.00 81.31 85 GLY A CA 1
ATOM 675 C C . GLY A 1 85 ? -11.207 14.553 14.888 1.00 81.31 85 GLY A C 1
ATOM 676 O O . GLY A 1 85 ? -10.179 13.976 14.542 1.00 81.31 85 GLY A O 1
ATOM 677 N N . ILE A 1 86 ? -11.601 14.571 16.168 1.00 86.50 86 ILE A N 1
ATOM 678 C CA . ILE A 1 86 ? -10.820 13.979 17.270 1.00 86.50 86 ILE A CA 1
ATOM 679 C C . ILE A 1 86 ? -10.625 12.475 17.065 1.00 86.50 86 ILE A C 1
ATOM 681 O O . ILE A 1 86 ? -9.504 11.975 17.166 1.00 86.50 86 ILE A O 1
ATOM 685 N N . ALA A 1 87 ? -11.703 11.752 16.751 1.00 87.12 87 ALA A N 1
ATOM 686 C CA . ALA A 1 87 ? -11.652 10.310 16.517 1.00 87.12 87 ALA A CA 1
ATOM 687 C C . ALA A 1 87 ? -10.775 9.968 15.302 1.00 87.12 87 ALA A C 1
ATOM 689 O O . ALA A 1 87 ? -9.988 9.024 15.335 1.00 87.12 87 ALA A O 1
ATOM 690 N N . TYR A 1 88 ? -10.859 10.789 14.252 1.00 85.56 88 TYR A N 1
ATOM 691 C CA . TYR A 1 88 ? -10.006 10.654 13.079 1.00 85.56 88 TYR A CA 1
ATOM 692 C C . TYR A 1 88 ? -8.528 10.812 13.440 1.00 85.56 88 TYR A C 1
ATOM 694 O O . TYR A 1 88 ? -7.747 9.890 13.213 1.00 85.56 88 TYR A O 1
ATOM 702 N N . GLN A 1 89 ? -8.156 11.920 14.080 1.00 83.38 89 GLN A N 1
ATOM 703 C CA . GLN A 1 89 ? -6.771 12.173 14.476 1.00 83.38 89 GLN A CA 1
ATOM 704 C C . GLN A 1 89 ? -6.251 11.107 15.442 1.00 83.38 89 GLN A C 1
ATOM 706 O O . GLN A 1 89 ? -5.161 10.582 15.248 1.00 83.38 89 GLN A O 1
ATOM 711 N N . SER A 1 90 ? -7.066 10.690 16.411 1.00 90.19 90 SER A N 1
ATOM 712 C CA . SER A 1 90 ? -6.708 9.610 17.336 1.00 90.19 90 SER A CA 1
ATOM 713 C C . SER A 1 90 ? -6.411 8.301 16.595 1.00 90.19 90 SER A C 1
ATOM 715 O O . SER A 1 90 ? -5.414 7.648 16.892 1.00 90.19 90 SER A O 1
ATOM 717 N N . SER A 1 91 ? -7.212 7.943 15.582 1.00 89.75 91 SER A N 1
ATOM 718 C CA . SER A 1 91 ? -6.955 6.753 14.755 1.00 89.75 91 SER A CA 1
ATOM 719 C C . SER A 1 91 ? -5.649 6.850 13.952 1.00 89.75 91 SER A C 1
ATOM 721 O O . SER A 1 91 ? -4.938 5.855 13.824 1.00 89.75 91 SER A O 1
ATOM 723 N N . VAL A 1 92 ? -5.293 8.046 13.464 1.00 85.38 92 VAL A N 1
ATOM 724 C CA . VAL A 1 92 ? -4.028 8.291 12.752 1.00 85.38 92 VAL A CA 1
ATOM 725 C C . VAL A 1 92 ? -2.845 8.140 13.704 1.00 85.38 92 VAL A C 1
ATOM 727 O O . VAL A 1 92 ? -1.906 7.412 13.391 1.00 85.38 92 VAL A O 1
ATOM 730 N N . ILE A 1 93 ? -2.900 8.748 14.891 1.00 87.75 93 ILE A N 1
ATOM 731 C CA . ILE A 1 93 ? -1.823 8.633 15.883 1.00 87.75 93 ILE A CA 1
ATOM 732 C C . ILE A 1 93 ? -1.597 7.178 16.291 1.00 87.75 93 ILE A C 1
ATOM 734 O O . ILE A 1 93 ? -0.455 6.734 16.331 1.00 87.75 93 ILE A O 1
ATOM 738 N N . LEU A 1 94 ? -2.655 6.399 16.528 1.00 91.06 94 LEU A N 1
ATOM 739 C CA . LEU A 1 94 ? -2.495 4.975 16.840 1.00 91.06 94 LEU A CA 1
ATOM 740 C C . LEU A 1 94 ? -1.833 4.197 15.695 1.00 91.06 94 LEU A C 1
ATOM 742 O O . LEU A 1 94 ? -0.970 3.358 15.957 1.00 91.06 94 LEU A O 1
ATOM 746 N N . SER A 1 95 ? -2.166 4.524 14.441 1.00 87.62 95 SER A N 1
ATOM 747 C CA . SER A 1 95 ? -1.530 3.913 13.267 1.00 87.62 95 SER A CA 1
ATOM 748 C C . SER A 1 95 ? -0.042 4.236 13.133 1.00 87.62 95 SER A C 1
ATOM 750 O O . SER A 1 95 ? 0.724 3.401 12.657 1.00 87.62 95 SER A O 1
ATOM 752 N N . ILE A 1 96 ? 0.364 5.419 13.601 1.00 85.88 96 ILE A N 1
ATOM 753 C CA . ILE A 1 96 ? 1.759 5.860 13.650 1.00 85.88 96 ILE A CA 1
ATOM 754 C C . ILE A 1 96 ? 2.508 5.150 14.778 1.00 85.88 96 ILE A C 1
ATOM 756 O O . ILE A 1 96 ? 3.633 4.699 14.585 1.00 85.88 96 ILE A O 1
ATOM 760 N N . LEU A 1 97 ? 1.893 5.063 15.961 1.00 88.06 97 LEU A N 1
ATOM 761 C CA . LEU A 1 97 ? 2.531 4.497 17.147 1.00 88.06 97 LEU A CA 1
ATOM 762 C C . LEU A 1 97 ? 2.782 2.992 17.021 1.00 88.06 97 LEU A C 1
ATOM 764 O O . LEU A 1 97 ? 3.780 2.518 17.556 1.00 88.06 97 LEU A O 1
ATOM 768 N N . GLN A 1 98 ? 1.881 2.257 16.357 1.00 88.00 98 GLN A N 1
ATOM 769 C CA . GLN A 1 98 ? 1.959 0.797 16.184 1.00 88.00 98 GLN A CA 1
ATOM 770 C C . GLN A 1 98 ? 2.307 0.054 17.486 1.00 88.00 98 GLN A C 1
ATOM 772 O O . GLN A 1 98 ? 3.115 -0.872 17.504 1.00 88.00 98 GLN A O 1
ATOM 777 N N . ASP A 1 99 ? 1.693 0.466 18.598 1.00 89.69 99 ASP A N 1
ATOM 778 C CA . ASP A 1 99 ? 1.937 -0.135 19.909 1.00 89.69 99 ASP A CA 1
ATOM 779 C C . ASP A 1 99 ? 0.957 -1.300 20.158 1.00 89.69 99 ASP A C 1
ATOM 781 O O . ASP A 1 99 ? -0.259 -1.068 20.161 1.00 89.69 99 ASP A O 1
ATOM 785 N N . PRO A 1 100 ? 1.433 -2.534 20.423 1.00 91.69 100 PRO A N 1
ATOM 786 C CA . PRO A 1 100 ? 0.574 -3.691 20.693 1.00 91.69 100 PRO A CA 1
ATOM 787 C C . PRO A 1 100 ? -0.407 -3.500 21.858 1.00 91.69 100 PRO A C 1
ATOM 789 O O . PRO A 1 100 ? -1.471 -4.112 21.874 1.00 91.69 100 PRO A O 1
ATOM 792 N N . ARG A 1 101 ? -0.115 -2.599 22.810 1.00 91.62 101 ARG A N 1
ATOM 793 C CA . ARG A 1 101 ? -1.033 -2.244 23.910 1.00 91.62 101 ARG A CA 1
ATOM 794 C C . ARG A 1 101 ? -2.359 -1.641 23.416 1.00 91.62 101 ARG A C 1
ATOM 796 O O . ARG A 1 101 ? -3.284 -1.496 24.211 1.00 91.62 101 ARG A O 1
ATOM 803 N N . SER A 1 102 ? -2.451 -1.251 22.142 1.00 94.25 102 SER A N 1
ATOM 804 C CA . SER A 1 102 ? -3.664 -0.695 21.534 1.00 94.25 102 SER A CA 1
ATOM 805 C C . SER A 1 102 ? -4.645 -1.731 20.984 1.00 94.25 102 SER A C 1
ATOM 807 O O . SER A 1 102 ? -5.780 -1.343 20.720 1.00 94.25 102 SER A O 1
ATOM 809 N N . ILE A 1 103 ? -4.265 -3.009 20.837 1.00 95.50 103 ILE A N 1
ATOM 810 C CA . ILE A 1 103 ? -5.069 -4.023 20.123 1.00 95.50 103 ILE A CA 1
ATOM 811 C C . ILE A 1 103 ? -6.498 -4.105 20.674 1.00 95.50 103 ILE A C 1
ATOM 813 O O . ILE A 1 103 ? -7.445 -3.868 19.926 1.00 95.50 103 ILE A O 1
ATOM 817 N N . ASP A 1 104 ? -6.660 -4.337 21.979 1.00 94.75 104 ASP A N 1
ATOM 818 C CA . ASP A 1 104 ? -7.985 -4.480 22.604 1.00 94.75 104 ASP A CA 1
ATOM 819 C C . ASP A 1 104 ? -8.847 -3.221 22.438 1.00 94.75 104 ASP A C 1
ATOM 821 O O . ASP A 1 104 ? -10.029 -3.296 22.103 1.00 94.75 104 ASP A O 1
ATOM 825 N N . GLY A 1 105 ? -8.244 -2.043 22.627 1.00 94.06 105 GLY A N 1
ATOM 826 C CA . GLY A 1 105 ? -8.951 -0.772 22.487 1.00 94.06 105 GLY A CA 1
ATOM 827 C C . GLY A 1 105 ? -9.330 -0.459 21.037 1.00 94.06 105 GLY A C 1
ATOM 828 O O . GLY A 1 105 ? -10.390 0.113 20.790 1.00 94.06 105 GLY A O 1
ATOM 829 N N . ILE A 1 106 ? -8.506 -0.870 20.069 1.00 96.06 106 ILE A N 1
ATOM 830 C CA . ILE A 1 106 ? -8.812 -0.749 18.641 1.00 96.06 106 ILE A CA 1
ATOM 831 C C . ILE A 1 106 ? -9.936 -1.713 18.245 1.00 96.06 106 ILE A C 1
ATOM 833 O O . ILE A 1 106 ? -10.836 -1.307 17.510 1.00 96.06 106 ILE A O 1
ATOM 837 N N . LEU A 1 107 ? -9.924 -2.956 18.736 1.00 95.38 107 LEU A N 1
ATOM 838 C CA . LEU A 1 107 ? -10.998 -3.923 18.484 1.00 95.38 107 LEU A CA 1
ATOM 839 C C . LEU A 1 107 ? -12.331 -3.428 19.048 1.00 95.38 107 LEU A C 1
ATOM 841 O O . LEU A 1 107 ? -13.328 -3.424 18.331 1.00 95.38 107 LEU A O 1
ATOM 845 N N . GLN A 1 108 ? -12.333 -2.904 20.275 1.00 93.75 108 GLN A N 1
ATOM 846 C CA . GLN A 1 108 ? -13.527 -2.292 20.854 1.00 93.75 108 GLN A CA 1
ATOM 847 C C . GLN A 1 108 ? -14.019 -1.097 20.018 1.00 93.75 108 GLN A C 1
ATOM 849 O O . GLN A 1 108 ? -15.207 -0.988 19.719 1.00 93.75 108 GLN A O 1
ATOM 854 N N . ALA A 1 109 ? -13.112 -0.215 19.587 1.00 92.75 109 ALA A N 1
ATOM 855 C CA . ALA A 1 109 ? -13.467 0.912 18.728 1.00 92.75 109 ALA A CA 1
ATOM 856 C C . ALA A 1 109 ? -14.067 0.450 17.385 1.00 92.75 109 ALA A C 1
ATOM 858 O O . ALA A 1 109 ? -15.011 1.060 16.883 1.00 92.75 109 ALA A O 1
ATOM 859 N N . MET A 1 110 ? -13.563 -0.643 16.807 1.00 92.38 110 MET A N 1
ATOM 860 C CA . MET A 1 110 ? -14.103 -1.227 15.577 1.00 92.38 110 MET A CA 1
ATOM 861 C C . MET A 1 110 ? -15.549 -1.720 15.722 1.00 92.38 110 MET A C 1
ATOM 863 O O . MET A 1 110 ? -16.282 -1.684 14.732 1.00 92.38 110 MET A O 1
ATOM 867 N N . ASP A 1 111 ? -15.979 -2.123 16.914 1.00 89.56 111 ASP A N 1
ATOM 868 C CA . ASP A 1 111 ? -17.377 -2.484 17.181 1.00 89.56 111 ASP A CA 1
ATOM 869 C C . ASP A 1 111 ? -18.255 -1.242 17.415 1.00 89.56 111 ASP A C 1
ATOM 871 O O . ASP A 1 111 ? -19.403 -1.190 16.970 1.00 89.56 111 ASP A O 1
ATOM 875 N N . ASP A 1 112 ? -17.704 -0.209 18.059 1.00 89.12 112 ASP A N 1
ATOM 876 C CA . ASP A 1 112 ? -18.429 1.018 18.405 1.00 89.12 112 ASP A CA 1
ATOM 877 C C . ASP A 1 112 ? -18.635 1.976 17.207 1.00 89.12 112 ASP A C 1
ATOM 879 O O . ASP A 1 112 ? -19.652 2.676 17.132 1.00 89.12 112 ASP A O 1
ATOM 883 N N . PHE A 1 113 ? -17.690 2.049 16.258 1.00 88.44 113 PHE A N 1
ATOM 884 C CA . PHE A 1 113 ? -17.748 3.018 15.154 1.00 88.44 113 PHE A CA 1
ATOM 885 C C . PHE A 1 113 ? -18.686 2.583 14.013 1.00 88.44 113 PHE A C 1
ATOM 887 O O . PHE A 1 113 ? -18.465 1.534 13.404 1.00 88.44 113 PHE A O 1
ATOM 894 N N . PRO A 1 114 ? -19.657 3.420 13.587 1.00 86.69 114 PRO A N 1
ATOM 895 C CA . PRO A 1 114 ? -20.536 3.091 12.464 1.00 86.69 114 PRO A CA 1
ATOM 896 C C . PRO A 1 114 ? -19.779 2.854 11.147 1.00 86.69 114 PRO A C 1
ATOM 898 O O . PRO A 1 114 ? -18.824 3.567 10.831 1.00 86.69 114 PRO A O 1
ATOM 901 N N . LEU A 1 115 ? -20.263 1.906 10.333 1.00 84.25 115 LEU A N 1
ATOM 902 C CA . LEU A 1 115 ? -19.639 1.492 9.063 1.00 84.25 115 LEU A CA 1
ATOM 903 C C . LEU A 1 115 ? -19.390 2.655 8.082 1.00 84.25 115 LEU A C 1
ATOM 905 O O . LEU A 1 115 ? -18.400 2.646 7.358 1.00 84.25 115 LEU A O 1
ATOM 909 N N . GLN A 1 116 ? -20.242 3.686 8.106 1.00 79.44 116 GLN A N 1
ATOM 910 C CA . GLN A 1 116 ? -20.144 4.867 7.237 1.00 79.44 116 GLN A CA 1
ATOM 911 C C . GLN A 1 116 ? -18.899 5.737 7.477 1.00 79.44 116 GLN A C 1
ATOM 913 O O . GLN A 1 116 ? -18.520 6.520 6.608 1.00 79.44 116 GLN A O 1
ATOM 918 N N . PHE A 1 117 ? -18.248 5.625 8.641 1.00 83.25 117 PHE A N 1
ATOM 919 C CA . PHE A 1 117 ? -17.018 6.359 8.951 1.00 83.25 117 PHE A CA 1
ATOM 920 C C . PHE A 1 117 ? -15.796 5.575 8.467 1.00 83.25 117 PHE A C 1
ATOM 922 O O . PHE A 1 117 ? -14.927 5.180 9.249 1.00 83.25 117 PHE A O 1
ATOM 929 N N . THR A 1 118 ? -15.750 5.339 7.154 1.00 81.31 118 THR A N 1
ATOM 930 C CA . THR A 1 118 ? -14.792 4.431 6.513 1.00 81.31 118 THR A CA 1
ATOM 931 C C . THR A 1 118 ? -13.348 4.813 6.815 1.00 81.31 118 THR A C 1
ATOM 933 O O . THR A 1 118 ? -12.596 3.955 7.250 1.00 81.31 118 THR A O 1
ATOM 936 N N . LYS A 1 119 ? -12.987 6.102 6.738 1.00 82.69 119 LYS A N 1
ATOM 937 C CA . LYS A 1 119 ? -11.621 6.587 7.015 1.00 82.69 119 LYS A CA 1
ATOM 938 C C . LYS A 1 119 ? -11.094 6.213 8.407 1.00 82.69 119 LYS A C 1
ATOM 940 O O . LYS A 1 119 ? -9.951 5.794 8.536 1.00 82.69 119 LYS A O 1
ATOM 945 N N . ILE A 1 120 ? -11.923 6.352 9.447 1.00 85.69 120 ILE A N 1
ATOM 946 C CA . ILE A 1 120 ? -11.529 6.010 10.825 1.00 85.69 120 ILE A CA 1
ATOM 947 C C . ILE A 1 120 ? -11.301 4.503 10.913 1.00 85.69 120 ILE A C 1
ATOM 949 O O . ILE A 1 120 ? -10.250 4.050 11.356 1.00 85.69 120 ILE A O 1
ATOM 953 N N . ARG A 1 121 ? -12.269 3.721 10.428 1.00 91.88 121 ARG A N 1
ATOM 954 C CA . ARG A 1 121 ? -12.200 2.258 10.453 1.00 91.88 121 ARG A CA 1
ATOM 955 C C . ARG A 1 121 ? -11.034 1.720 9.617 1.00 91.88 121 ARG A C 1
ATOM 957 O O . ARG A 1 121 ? -10.379 0.783 10.043 1.00 91.88 121 ARG A O 1
ATOM 964 N N . GLU A 1 122 ? -10.741 2.320 8.467 1.00 87.94 122 GLU A N 1
ATOM 965 C CA . GLU A 1 122 ? -9.586 1.990 7.622 1.00 87.94 122 GLU A CA 1
ATOM 966 C C . GLU A 1 122 ? -8.264 2.163 8.381 1.00 87.94 122 GLU A C 1
ATOM 968 O O . GLU A 1 122 ? -7.442 1.251 8.361 1.00 87.94 122 GLU A O 1
ATOM 973 N N . ASN A 1 123 ? -8.079 3.270 9.113 1.00 88.56 123 ASN A N 1
ATOM 974 C CA . ASN A 1 123 ? -6.888 3.479 9.947 1.00 88.56 123 ASN A CA 1
ATOM 975 C C . ASN A 1 123 ? -6.758 2.408 11.041 1.00 88.56 123 ASN A C 1
ATOM 977 O O . ASN A 1 123 ? -5.667 1.891 11.282 1.00 88.56 123 ASN A O 1
ATOM 981 N N . LEU A 1 124 ? -7.868 2.047 11.688 1.00 94.75 124 LEU A N 1
ATOM 982 C CA . LEU A 1 124 ? -7.895 0.999 12.711 1.00 94.75 124 LEU A CA 1
ATOM 983 C C . LEU A 1 124 ? -7.551 -0.380 12.119 1.00 94.75 124 LEU A C 1
ATOM 985 O O . LEU A 1 124 ? -6.687 -1.073 12.651 1.00 94.75 124 LEU A O 1
ATOM 989 N N . ILE A 1 125 ? -8.149 -0.748 10.980 1.00 95.88 125 ILE A N 1
ATOM 990 C CA . ILE A 1 125 ? -7.863 -2.000 10.253 1.00 95.88 125 ILE A CA 1
ATOM 991 C C . ILE A 1 125 ? -6.394 -2.067 9.829 1.00 95.88 125 ILE A C 1
ATOM 993 O O . ILE A 1 125 ? -5.747 -3.102 10.003 1.00 95.88 125 ILE A O 1
ATOM 997 N N . TYR A 1 126 ? -5.863 -0.970 9.291 1.00 92.94 126 TYR A N 1
ATOM 998 C CA . TYR A 1 126 ? -4.459 -0.848 8.911 1.00 92.94 126 TYR A CA 1
ATOM 999 C C . TYR A 1 126 ? -3.533 -1.054 10.118 1.00 92.94 126 TYR A C 1
ATOM 1001 O O . TYR A 1 126 ? -2.572 -1.821 10.041 1.00 92.94 126 TYR A O 1
ATOM 1009 N N . THR A 1 127 ? -3.866 -0.441 11.259 1.00 94.12 127 THR A N 1
ATOM 1010 C CA . THR A 1 127 ? -3.098 -0.580 12.505 1.00 94.12 127 THR A CA 1
ATOM 1011 C C . THR A 1 127 ? -3.078 -2.032 12.986 1.00 94.12 127 THR A C 1
ATOM 1013 O O . THR A 1 127 ? -2.006 -2.563 13.265 1.00 94.12 127 THR A O 1
ATOM 1016 N N . LEU A 1 128 ? -4.231 -2.712 13.007 1.00 96.31 128 LEU A N 1
ATOM 1017 C CA . LEU A 1 128 ? -4.327 -4.133 13.381 1.00 96.31 128 LEU A CA 1
ATOM 1018 C C . LEU A 1 128 ? -3.505 -5.037 12.449 1.00 96.31 128 LEU A C 1
ATOM 1020 O O . LEU A 1 128 ? -2.847 -5.968 12.912 1.00 96.31 128 LEU A O 1
ATOM 1024 N N . GLY A 1 129 ? -3.508 -4.741 11.145 1.00 93.50 129 GLY A N 1
ATOM 1025 C CA . GLY A 1 129 ? -2.695 -5.452 10.159 1.00 93.50 129 GLY A CA 1
ATOM 1026 C C . GLY A 1 129 ? -1.194 -5.289 10.401 1.00 93.50 129 GLY A C 1
ATOM 1027 O O . GLY A 1 129 ? -0.458 -6.270 10.349 1.00 93.50 129 GLY A O 1
ATOM 1028 N N . ASN A 1 130 ? -0.733 -4.073 10.707 1.00 91.38 130 ASN A N 1
ATOM 1029 C CA . ASN A 1 130 ? 0.681 -3.799 11.005 1.00 91.38 130 ASN A CA 1
ATOM 1030 C C . ASN A 1 130 ? 1.151 -4.428 12.313 1.00 91.38 130 ASN A C 1
ATOM 1032 O O . ASN A 1 130 ? 2.271 -4.926 12.384 1.00 91.38 130 ASN A O 1
ATOM 1036 N N . LEU A 1 131 ? 0.278 -4.452 13.319 1.00 93.44 131 LEU A N 1
ATOM 1037 C CA . LEU A 1 131 ? 0.520 -5.142 14.583 1.00 93.44 131 LEU A CA 1
ATOM 1038 C C . LEU A 1 131 ? 0.524 -6.670 14.439 1.00 93.44 131 LEU A C 1
ATOM 1040 O O . LEU A 1 131 ? 0.872 -7.355 15.396 1.00 93.44 131 LEU A O 1
ATOM 1044 N N . LYS A 1 132 ? 0.130 -7.199 13.268 1.00 94.56 132 LYS A N 1
ATOM 1045 C CA . LYS A 1 132 ? -0.090 -8.628 13.018 1.00 94.56 132 LYS A CA 1
ATOM 1046 C C . LYS A 1 132 ? -0.980 -9.269 14.090 1.00 94.56 132 LYS A C 1
ATOM 1048 O O . LYS A 1 132 ? -0.685 -10.359 14.559 1.00 94.56 132 LYS A O 1
ATOM 1053 N N . ALA A 1 133 ? -2.044 -8.573 14.496 1.00 95.75 133 ALA A N 1
ATOM 1054 C CA . ALA A 1 133 ? -2.894 -8.982 15.611 1.00 95.75 133 ALA A CA 1
ATOM 1055 C C . ALA A 1 133 ? -3.790 -10.186 15.232 1.00 95.75 133 ALA A C 1
ATOM 1057 O O . ALA A 1 133 ? -4.762 -9.992 14.488 1.00 95.75 133 ALA A O 1
ATOM 1058 N N . PRO A 1 134 ? -3.526 -11.416 15.720 1.00 95.31 134 PRO A N 1
ATOM 1059 C CA . PRO A 1 134 ? -4.348 -12.584 15.395 1.00 95.31 134 PRO A CA 1
ATOM 1060 C C . PRO A 1 134 ? -5.786 -12.455 15.918 1.00 95.31 134 PRO A C 1
ATOM 1062 O O . PRO A 1 134 ? -6.726 -12.960 15.302 1.00 95.31 134 PRO A O 1
ATOM 1065 N N . GLU A 1 135 ? -5.990 -11.718 17.012 1.00 95.38 135 GLU A N 1
ATOM 1066 C CA . GLU A 1 135 ? -7.299 -11.463 17.618 1.00 95.38 135 GLU A CA 1
ATOM 1067 C C . GLU A 1 135 ? -8.239 -10.719 16.656 1.00 95.38 135 GLU A C 1
ATOM 1069 O O . GLU A 1 135 ? -9.457 -10.904 16.694 1.00 95.38 135 GLU A O 1
ATOM 1074 N N . ALA A 1 136 ? -7.679 -9.929 15.733 1.00 96.00 136 ALA A N 1
ATOM 1075 C CA . ALA A 1 136 ? -8.442 -9.163 14.756 1.00 96.00 136 ALA A CA 1
ATOM 1076 C C . ALA A 1 136 ? -9.050 -10.017 13.638 1.00 96.00 136 ALA A C 1
ATOM 1078 O O . ALA A 1 136 ? -10.001 -9.577 12.993 1.00 96.00 136 ALA A O 1
ATOM 1079 N N . VAL A 1 137 ? -8.543 -11.231 13.393 1.00 96.50 137 VAL A N 1
ATOM 1080 C CA . VAL A 1 137 ? -8.910 -12.047 12.221 1.00 96.50 137 VAL A CA 1
ATOM 1081 C C . VAL A 1 137 ? -10.420 -12.283 12.127 1.00 96.50 137 VAL A C 1
ATOM 1083 O O . VAL A 1 137 ? -10.996 -12.186 11.043 1.00 96.50 137 VAL A O 1
ATOM 1086 N N . SER A 1 138 ? -11.087 -12.548 13.254 1.00 95.19 138 SER A N 1
ATOM 1087 C CA . SER A 1 138 ? -12.539 -12.775 13.255 1.00 95.19 138 SER A CA 1
ATOM 1088 C C . SER A 1 138 ? -13.330 -11.499 12.948 1.00 95.19 138 SER A C 1
ATOM 1090 O O . SER A 1 138 ? -14.246 -11.547 12.129 1.00 95.19 138 SER A O 1
ATOM 1092 N N . THR A 1 139 ? -12.957 -10.360 13.536 1.00 94.81 139 THR A N 1
ATOM 1093 C CA . THR A 1 139 ? -13.591 -9.057 13.266 1.00 94.81 139 THR A CA 1
ATOM 1094 C C . THR A 1 139 ? -13.376 -8.627 11.814 1.00 94.81 139 THR A C 1
ATOM 1096 O O . THR A 1 139 ? -14.301 -8.170 11.147 1.00 94.81 139 THR A O 1
ATOM 1099 N N . LEU A 1 140 ? -12.171 -8.830 11.280 1.00 96.12 140 LEU A N 1
ATOM 1100 C CA . LEU A 1 140 ? -11.836 -8.554 9.885 1.00 96.12 140 LEU A CA 1
ATOM 1101 C C . LEU A 1 140 ? -12.663 -9.417 8.919 1.00 96.12 140 LEU A C 1
ATOM 1103 O O . LEU A 1 140 ? -13.261 -8.891 7.980 1.00 96.12 140 LEU A O 1
ATOM 1107 N N . ALA A 1 141 ? -12.791 -10.718 9.185 1.00 95.44 141 ALA A N 1
ATOM 1108 C CA . ALA A 1 141 ? -13.621 -11.606 8.372 1.00 95.44 141 ALA A CA 1
ATOM 1109 C C . ALA A 1 141 ? -15.099 -11.170 8.344 1.00 95.44 141 ALA A C 1
ATOM 1111 O O . ALA A 1 141 ? -15.719 -11.185 7.283 1.00 95.44 141 ALA A O 1
ATOM 1112 N N . GLN A 1 142 ? -15.649 -10.697 9.467 1.00 93.44 142 GLN A N 1
ATOM 1113 C CA . GLN A 1 142 ? -17.021 -10.170 9.513 1.00 93.44 142 GLN A CA 1
ATOM 1114 C C . GLN A 1 142 ? -17.210 -8.937 8.615 1.00 93.44 142 GLN A C 1
ATOM 1116 O O . GLN A 1 142 ? -18.249 -8.792 7.973 1.00 93.44 142 GLN A O 1
ATOM 1121 N N . ILE A 1 143 ? -16.202 -8.064 8.510 1.00 92.62 143 ILE A N 1
ATOM 1122 C CA . ILE A 1 143 ? -16.252 -6.896 7.614 1.00 92.62 143 ILE A CA 1
ATOM 1123 C C . ILE A 1 143 ? -16.253 -7.341 6.149 1.00 92.62 143 ILE A C 1
ATOM 1125 O O . ILE A 1 143 ? -16.986 -6.776 5.336 1.00 92.62 143 ILE A O 1
ATOM 1129 N N . LEU A 1 144 ? -15.489 -8.377 5.800 1.00 93.44 144 LEU A N 1
ATOM 1130 C CA . LEU A 1 144 ? -15.532 -8.958 4.457 1.00 93.44 144 LEU A CA 1
ATOM 1131 C C . LEU A 1 144 ? -16.898 -9.574 4.126 1.00 93.44 144 LEU A C 1
ATOM 1133 O O . LEU A 1 144 ? -17.301 -9.571 2.967 1.00 93.44 144 LEU A O 1
ATOM 1137 N N . GLU A 1 145 ? -17.630 -10.079 5.112 1.00 92.06 145 GLU A N 1
ATOM 1138 C CA . GLU A 1 145 ? -18.956 -10.675 4.903 1.00 92.06 145 GLU A CA 1
ATOM 1139 C C . GLU A 1 145 ? -20.098 -9.646 4.904 1.00 92.06 145 GLU A C 1
ATOM 1141 O O . GLU A 1 145 ? -21.215 -9.958 4.494 1.00 92.06 145 GLU A O 1
ATOM 1146 N N . SER A 1 146 ? -19.814 -8.406 5.310 1.00 89.94 146 SER A N 1
ATOM 1147 C CA . SER A 1 146 ? -20.752 -7.282 5.243 1.00 89.94 146 SER A CA 1
ATOM 1148 C C . SER A 1 146 ? -21.040 -6.854 3.786 1.00 89.94 146 SER A C 1
ATOM 1150 O O . SER A 1 146 ? -20.268 -7.197 2.886 1.00 89.94 146 SER A O 1
ATOM 1152 N N . PRO A 1 147 ? -22.143 -6.136 3.493 1.00 88.12 147 PRO A N 1
ATOM 1153 C CA . PRO A 1 147 ? -22.444 -5.683 2.130 1.00 88.12 147 PRO A CA 1
ATOM 1154 C C . PRO A 1 147 ? -21.400 -4.682 1.606 1.00 88.12 147 PRO A C 1
ATOM 1156 O O . PRO A 1 147 ? -20.748 -3.987 2.378 1.00 88.12 147 PRO A O 1
ATOM 1159 N N . ASP A 1 148 ? -21.237 -4.583 0.283 1.00 85.12 148 ASP A N 1
ATOM 1160 C CA . ASP A 1 148 ? -20.302 -3.616 -0.332 1.00 85.12 148 ASP A CA 1
ATOM 1161 C C . ASP A 1 148 ? -20.779 -2.167 -0.240 1.00 85.12 148 ASP A C 1
ATOM 1163 O O . ASP A 1 148 ? -19.988 -1.234 -0.383 1.00 85.12 148 ASP A O 1
ATOM 1167 N N . GLU A 1 149 ? -22.072 -1.983 -0.009 1.00 85.75 149 GLU A N 1
ATOM 1168 C CA . GLU A 1 149 ? -22.730 -0.695 0.087 1.00 85.75 149 GLU A CA 1
ATOM 1169 C C . GLU A 1 149 ? -23.670 -0.705 1.288 1.00 85.75 149 GLU A C 1
ATOM 1171 O O . GLU A 1 149 ? -24.413 -1.662 1.520 1.00 85.75 149 GLU A O 1
ATOM 1176 N N . ILE A 1 150 ? -23.656 0.389 2.042 1.00 84.75 150 ILE A N 1
ATOM 1177 C CA . ILE A 1 150 ? -24.658 0.664 3.065 1.00 84.75 150 ILE A CA 1
ATOM 1178 C C . ILE A 1 150 ? -25.439 1.908 2.666 1.00 84.75 150 ILE A C 1
ATOM 1180 O O . ILE A 1 150 ? -24.872 2.913 2.237 1.00 84.75 150 ILE A O 1
ATOM 1184 N N . VAL A 1 151 ? -26.754 1.854 2.846 1.00 78.38 151 VAL A N 1
ATOM 1185 C CA . VAL A 1 151 ? -27.632 2.999 2.627 1.00 78.38 151 VAL A CA 1
ATOM 1186 C C . VAL A 1 151 ? -28.055 3.517 3.990 1.00 78.38 151 VAL A C 1
ATOM 1188 O O . VAL A 1 151 ? -28.786 2.846 4.718 1.00 78.38 151 VAL A O 1
ATOM 1191 N N . SER A 1 152 ? -27.580 4.706 4.358 1.00 67.50 152 SER A N 1
ATOM 1192 C CA . SER A 1 152 ? -28.028 5.358 5.584 1.00 67.50 152 SER A CA 1
ATOM 1193 C C . SER A 1 152 ? -29.259 6.220 5.298 1.00 67.50 152 SER A C 1
ATOM 1195 O O . SER A 1 152 ? -29.281 7.039 4.375 1.00 67.50 152 SER A O 1
ATOM 1197 N N . SER A 1 153 ? -30.311 6.026 6.096 1.00 55.88 153 SER A N 1
ATOM 1198 C CA . SER A 1 153 ? -31.479 6.903 6.118 1.00 55.88 153 SER A CA 1
ATOM 1199 C C . SER A 1 153 ? -31.555 7.595 7.475 1.00 55.88 153 SER A C 1
ATOM 1201 O O . SER A 1 153 ? -31.871 6.962 8.485 1.00 55.88 153 SER A O 1
ATOM 1203 N N . LYS A 1 154 ? -31.297 8.902 7.514 1.00 58.25 154 LYS A N 1
ATOM 1204 C CA . LYS A 1 154 ? -31.764 9.747 8.620 1.00 58.25 154 LYS A CA 1
ATOM 1205 C C . LYS A 1 154 ? -33.123 10.321 8.231 1.00 58.25 154 LYS A C 1
ATOM 1207 O O . LYS A 1 154 ? -33.295 10.755 7.094 1.00 58.25 154 LYS A O 1
ATOM 1212 N N . GLN A 1 155 ? -34.090 10.319 9.154 1.00 40.62 155 GLN A N 1
ATOM 1213 C CA . GLN A 1 155 ? -35.401 10.937 8.916 1.00 40.62 155 GLN A CA 1
ATOM 1214 C C . GLN A 1 155 ? -35.206 12.386 8.432 1.00 40.62 155 GLN A C 1
ATOM 1216 O O . GLN A 1 155 ? -34.595 13.193 9.128 1.00 40.62 155 GLN A O 1
ATOM 1221 N N . GLY A 1 156 ? -35.688 12.694 7.223 1.00 50.16 156 GLY A N 1
ATOM 1222 C CA . GLY A 1 156 ? -35.609 14.032 6.625 1.00 50.16 156 GLY A CA 1
ATOM 1223 C C . GLY A 1 156 ? -34.336 14.358 5.827 1.00 50.16 156 GLY A C 1
ATOM 1224 O O . GLY A 1 156 ? -34.212 15.491 5.372 1.00 50.16 156 GLY A O 1
ATOM 1225 N N . GLN A 1 157 ? -33.408 13.413 5.623 1.00 51.47 157 GLN A N 1
ATOM 1226 C CA . GLN A 1 157 ? -32.244 13.588 4.736 1.00 51.47 157 GLN A CA 1
ATOM 1227 C C . GLN A 1 157 ? -32.309 12.645 3.522 1.00 51.47 157 GLN A C 1
ATOM 1229 O O . GLN A 1 157 ? -32.867 11.551 3.637 1.00 51.47 157 GLN A O 1
ATOM 1234 N N . PRO A 1 158 ? -31.762 13.046 2.356 1.00 52.34 158 PRO A N 1
ATOM 1235 C CA . PRO A 1 158 ? -31.658 12.163 1.197 1.00 52.34 158 PRO A CA 1
ATOM 1236 C C . PRO A 1 158 ? -30.815 10.926 1.535 1.00 52.34 158 PRO A C 1
ATOM 1238 O O . PRO A 1 158 ? -29.887 11.011 2.340 1.00 52.34 158 PRO A O 1
ATOM 1241 N N . PHE A 1 159 ? -31.140 9.788 0.914 1.00 60.34 159 PHE A N 1
ATOM 1242 C CA . PHE A 1 159 ? -30.386 8.543 1.069 1.00 60.34 159 PHE A CA 1
ATOM 1243 C C . PHE A 1 159 ? -28.902 8.783 0.773 1.00 60.34 159 PHE A C 1
ATOM 1245 O O . PHE A 1 159 ? -28.549 9.212 -0.326 1.00 60.34 159 PHE A O 1
ATOM 1252 N N . GLN A 1 160 ? -28.041 8.513 1.755 1.00 59.41 160 GLN A N 1
ATOM 1253 C CA . GLN A 1 160 ? -26.594 8.542 1.563 1.00 59.41 160 GLN A CA 1
ATOM 1254 C C . GLN A 1 160 ? -26.096 7.106 1.442 1.00 59.41 160 GLN A C 1
ATOM 1256 O O . GLN A 1 160 ? -26.136 6.336 2.404 1.00 59.41 160 GLN A O 1
ATOM 1261 N N . SER A 1 161 ? -25.668 6.762 0.229 1.00 69.19 161 SER A N 1
ATOM 1262 C CA . SER A 1 161 ? -24.944 5.533 -0.074 1.00 69.19 161 SER A CA 1
ATOM 1263 C C . SER A 1 161 ? -23.481 5.695 0.336 1.00 69.19 161 SER A C 1
ATOM 1265 O O . SER A 1 161 ? -22.840 6.689 -0.014 1.00 69.19 161 SER A O 1
ATOM 1267 N N . HIS A 1 162 ? -22.955 4.731 1.089 1.00 72.50 162 HIS A N 1
ATOM 1268 C CA . HIS A 1 162 ? -21.535 4.642 1.408 1.00 72.50 162 HIS A CA 1
ATOM 1269 C C . HIS A 1 162 ? -20.981 3.324 0.867 1.00 72.50 162 HIS A C 1
ATOM 1271 O O . HIS A 1 162 ? -21.400 2.246 1.292 1.00 72.50 162 HIS A O 1
ATOM 1277 N N . LEU A 1 163 ? -20.015 3.423 -0.046 1.00 81.19 163 LEU A N 1
ATOM 1278 C CA . LEU A 1 163 ? -19.284 2.277 -0.581 1.00 81.19 163 LEU A CA 1
ATOM 1279 C C . LEU A 1 163 ? -18.195 1.845 0.407 1.00 81.19 163 LEU A C 1
ATOM 1281 O O . LEU A 1 163 ? -17.380 2.657 0.842 1.00 81.19 163 LEU A O 1
ATOM 1285 N N . LEU A 1 164 ? -18.151 0.553 0.722 1.00 84.38 164 LEU A N 1
ATOM 1286 C CA . LEU A 1 164 ? -17.200 -0.055 1.658 1.00 84.38 164 LEU A CA 1
ATOM 1287 C C . LEU A 1 164 ? -16.011 -0.722 0.950 1.00 84.38 164 LEU A C 1
ATOM 1289 O O . LEU A 1 164 ? -15.226 -1.426 1.581 1.00 84.38 164 LEU A O 1
ATOM 1293 N N . ILE A 1 165 ? -15.844 -0.485 -0.355 1.00 83.56 165 ILE A N 1
ATOM 1294 C CA . ILE A 1 165 ? -14.782 -1.091 -1.174 1.00 83.56 165 ILE A CA 1
ATOM 1295 C C . ILE A 1 165 ? -13.391 -0.779 -0.599 1.00 83.56 165 ILE A C 1
ATOM 1297 O O . ILE A 1 165 ? -12.575 -1.684 -0.461 1.00 83.56 165 ILE A O 1
ATOM 1301 N N . GLU A 1 166 ? -13.115 0.471 -0.217 1.00 80.88 166 GLU A N 1
ATOM 1302 C CA . GLU A 1 166 ? -11.811 0.858 0.352 1.00 80.88 166 GLU A CA 1
ATOM 1303 C C . GLU A 1 166 ? -11.543 0.206 1.708 1.00 80.88 166 GLU A C 1
ATOM 1305 O O . GLU A 1 166 ? -10.432 -0.247 1.982 1.00 80.88 166 GLU A O 1
ATOM 1310 N N . GLN A 1 167 ? -12.577 0.112 2.540 1.00 88.19 167 GLN A N 1
ATOM 1311 C CA . GLN A 1 167 ? -12.497 -0.566 3.822 1.00 88.19 167 GLN A CA 1
ATOM 1312 C C . GLN A 1 167 ? -12.204 -2.057 3.631 1.00 88.19 167 GLN A C 1
ATOM 1314 O O . GLN A 1 167 ? -11.291 -2.581 4.259 1.00 88.19 167 GLN A O 1
ATOM 1319 N N . LYS A 1 168 ? -12.923 -2.735 2.730 1.00 93.12 168 LYS A N 1
ATOM 1320 C CA . LYS A 1 168 ? -12.708 -4.156 2.416 1.00 93.12 168 LYS A CA 1
ATOM 1321 C C . LYS A 1 168 ? -11.342 -4.418 1.788 1.00 93.12 168 LYS A C 1
ATOM 1323 O O . LYS A 1 168 ? -10.702 -5.408 2.129 1.00 93.12 168 LYS A O 1
ATOM 1328 N N . ALA A 1 169 ? -10.867 -3.523 0.925 1.00 87.88 169 ALA A N 1
ATOM 1329 C CA . ALA A 1 169 ? -9.513 -3.574 0.381 1.00 87.88 169 ALA A CA 1
ATOM 1330 C C . ALA A 1 169 ? -8.459 -3.562 1.499 1.00 87.88 169 ALA A C 1
ATOM 1332 O O . ALA A 1 169 ? -7.530 -4.372 1.489 1.00 87.88 169 ALA A O 1
ATOM 1333 N N . GLU A 1 170 ? -8.635 -2.681 2.487 1.00 89.94 170 GLU A N 1
ATOM 1334 C CA . GLU A 1 170 ? -7.738 -2.608 3.638 1.00 89.94 170 GLU A CA 1
ATOM 1335 C C . GLU A 1 170 ? -7.830 -3.863 4.510 1.00 89.94 170 GLU A C 1
ATOM 1337 O O . GLU A 1 170 ? -6.806 -4.370 4.954 1.00 89.94 170 GLU A O 1
ATOM 1342 N N . VAL A 1 171 ? -9.026 -4.435 4.683 1.00 95.56 171 VAL A N 1
ATOM 1343 C CA . VAL A 1 171 ? -9.187 -5.710 5.394 1.00 95.56 171 VAL A CA 1
ATOM 1344 C C . VAL A 1 171 ? -8.431 -6.841 4.705 1.00 95.56 171 VAL A C 1
ATOM 1346 O O . VAL A 1 171 ? -7.681 -7.554 5.373 1.00 95.56 171 VAL A O 1
ATOM 1349 N N . LEU A 1 172 ? -8.597 -7.000 3.385 1.00 94.88 172 LEU A N 1
ATOM 1350 C CA . LEU A 1 172 ? -7.881 -8.023 2.620 1.00 94.88 172 LEU A CA 1
ATOM 1351 C C . LEU A 1 172 ? -6.378 -7.883 2.854 1.00 94.88 172 LEU A C 1
ATOM 1353 O O . LEU A 1 172 ? -5.724 -8.864 3.214 1.00 94.88 172 LEU A O 1
ATOM 1357 N N . ARG A 1 173 ? -5.842 -6.663 2.736 1.00 91.62 173 ARG A N 1
ATOM 1358 C CA . ARG A 1 173 ? -4.427 -6.369 2.985 1.00 91.62 173 ARG A CA 1
ATOM 1359 C C . ARG A 1 173 ? -4.007 -6.722 4.414 1.00 91.62 173 ARG A C 1
ATOM 1361 O O . ARG A 1 173 ? -3.015 -7.427 4.586 1.00 91.62 173 ARG A O 1
ATOM 1368 N N . SER A 1 174 ? -4.748 -6.275 5.428 1.00 94.44 174 SER A N 1
ATOM 1369 C CA . SER A 1 174 ? -4.441 -6.546 6.837 1.00 94.44 174 SER A CA 1
ATOM 1370 C C . SER A 1 174 ? -4.454 -8.038 7.156 1.00 94.44 174 SER A C 1
ATOM 1372 O O . SER A 1 174 ? -3.553 -8.514 7.840 1.00 94.44 174 SER A O 1
ATOM 1374 N N . MET A 1 175 ? -5.389 -8.810 6.596 1.00 95.75 175 MET A N 1
ATOM 1375 C CA . MET A 1 175 ? -5.385 -10.271 6.731 1.00 95.75 175 MET A CA 1
ATOM 1376 C C . MET A 1 175 ? -4.147 -10.904 6.082 1.00 95.75 175 MET A C 1
ATOM 1378 O O . MET A 1 175 ? -3.556 -11.819 6.652 1.00 95.75 175 MET A O 1
ATOM 1382 N N . GLY A 1 176 ? -3.698 -10.383 4.936 1.00 92.56 176 GLY A N 1
ATOM 1383 C CA . GLY A 1 176 ? -2.433 -10.791 4.323 1.00 92.56 176 GLY A CA 1
ATOM 1384 C C . GLY A 1 176 ? -1.203 -10.500 5.195 1.00 92.56 176 GLY A C 1
ATOM 1385 O O . GLY A 1 176 ? -0.244 -11.261 5.146 1.00 92.56 176 GLY A O 1
ATOM 1386 N N . ARG A 1 177 ? -1.233 -9.434 6.011 1.00 90.81 177 ARG A N 1
ATOM 1387 C CA . ARG A 1 177 ? -0.150 -9.070 6.949 1.00 90.81 177 ARG A CA 1
ATOM 1388 C C . ARG A 1 177 ? -0.110 -9.901 8.215 1.00 90.81 177 ARG A C 1
ATOM 1390 O O . ARG A 1 177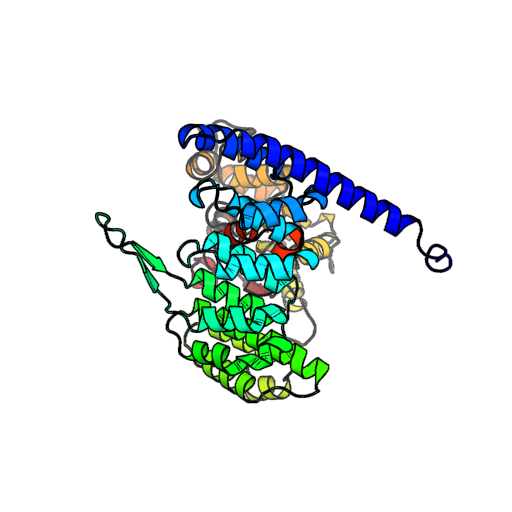 ? 0.979 -10.244 8.667 1.00 90.81 177 ARG A O 1
ATOM 1397 N N . ILE A 1 178 ? -1.286 -10.165 8.779 1.00 94.62 178 ILE A N 1
ATOM 1398 C CA . ILE A 1 178 ? -1.447 -11.084 9.907 1.00 94.62 178 ILE A CA 1
ATOM 1399 C C . ILE A 1 178 ? -0.939 -12.470 9.496 1.00 94.62 178 ILE A C 1
ATOM 1401 O O . ILE A 1 178 ? -0.280 -13.140 10.280 1.00 94.62 178 ILE A O 1
ATOM 1405 N N . GLY A 1 179 ? -1.183 -12.856 8.238 1.00 92.25 179 GLY A N 1
ATOM 1406 C CA . GLY A 1 179 ? -0.533 -14.003 7.625 1.00 92.25 179 GLY A CA 1
ATOM 1407 C C . GLY A 1 179 ? -1.132 -15.322 8.097 1.00 92.25 179 GLY A C 1
ATOM 1408 O O . GLY A 1 179 ? -2.303 -15.584 7.818 1.00 92.25 179 GLY A O 1
ATOM 1409 N N . LEU A 1 180 ? -0.348 -16.172 8.766 1.00 93.12 180 LEU A N 1
ATOM 1410 C CA . LEU A 1 180 ? -0.760 -17.547 9.090 1.00 93.12 180 LEU A CA 1
ATOM 1411 C C . LEU A 1 180 ? -2.098 -17.636 9.849 1.00 93.12 180 LEU A C 1
ATOM 1413 O O . LEU A 1 180 ? -2.923 -18.488 9.519 1.00 93.12 180 LEU A O 1
ATOM 1417 N N . ASP A 1 181 ? -2.359 -16.749 10.812 1.00 94.12 181 ASP A N 1
ATOM 1418 C CA . ASP A 1 181 ? -3.600 -16.785 11.605 1.00 94.12 181 ASP A CA 1
ATOM 1419 C C . ASP A 1 181 ? -4.857 -16.504 10.762 1.00 94.12 181 ASP A C 1
ATOM 1421 O O . ASP A 1 181 ? -5.942 -17.034 11.034 1.00 94.12 181 ASP A O 1
ATOM 1425 N N . SER A 1 182 ? -4.708 -15.751 9.666 1.00 94.56 182 SER A N 1
ATOM 1426 C CA . SER A 1 182 ? -5.785 -15.483 8.704 1.00 94.56 182 SER A CA 1
ATOM 1427 C C . SER A 1 182 ? -6.241 -16.733 7.951 1.00 94.56 182 SER A C 1
ATOM 1429 O O . SER A 1 182 ? -7.338 -16.741 7.390 1.00 94.56 182 SER A O 1
ATOM 1431 N N . LEU A 1 183 ? -5.450 -17.812 7.965 1.00 92.31 183 LEU A N 1
ATOM 1432 C CA . LEU A 1 183 ? -5.813 -19.085 7.344 1.00 92.31 183 LEU A CA 1
ATOM 1433 C C . LEU A 1 183 ? -7.077 -19.695 7.968 1.00 92.31 183 LEU A C 1
ATOM 1435 O O . LEU A 1 183 ? -7.851 -20.347 7.272 1.00 92.31 183 LEU A O 1
ATOM 1439 N N . SER A 1 184 ? -7.346 -19.407 9.246 1.00 93.19 184 SER A N 1
ATOM 1440 C CA . SER A 1 184 ? -8.581 -19.814 9.937 1.00 93.19 184 SER A CA 1
ATOM 1441 C C . SER A 1 184 ? -9.865 -19.247 9.309 1.00 93.19 184 SER A C 1
ATOM 1443 O O . SER A 1 184 ? -10.953 -19.772 9.544 1.00 93.19 184 SER A O 1
ATOM 1445 N N . ARG A 1 185 ? -9.751 -18.181 8.503 1.00 95.44 185 ARG A N 1
ATOM 1446 C CA . ARG A 1 185 ? -10.852 -17.503 7.799 1.00 95.44 185 ARG A CA 1
ATOM 1447 C C . ARG A 1 185 ? -10.626 -17.450 6.286 1.00 95.44 185 ARG A C 1
ATOM 1449 O O . ARG A 1 185 ? -11.122 -16.546 5.613 1.00 95.44 185 ARG A O 1
ATOM 1456 N N . LEU A 1 186 ? -9.897 -18.426 5.742 1.00 93.69 186 LEU A N 1
ATOM 1457 C CA . LEU A 1 186 ? -9.601 -18.508 4.311 1.00 93.69 186 LEU A CA 1
ATOM 1458 C C . LEU A 1 186 ? -10.874 -18.528 3.444 1.00 93.69 186 LEU A C 1
ATOM 1460 O O . LEU A 1 186 ? -10.909 -17.883 2.397 1.00 93.69 186 LEU A O 1
ATOM 1464 N N . ASP A 1 187 ? -11.946 -19.170 3.912 1.00 93.75 187 ASP A N 1
ATOM 1465 C CA . ASP A 1 187 ? -13.234 -19.213 3.207 1.00 93.75 187 ASP A CA 1
ATOM 1466 C C . ASP A 1 187 ? -13.818 -17.815 2.948 1.00 93.75 187 ASP A C 1
ATOM 1468 O O . ASP A 1 187 ? -14.387 -17.560 1.885 1.00 93.75 187 ASP A O 1
ATOM 1472 N N . SER A 1 188 ? -13.660 -16.880 3.892 1.00 93.69 188 SER A N 1
ATOM 1473 C CA . SER A 1 188 ? -14.135 -15.499 3.740 1.00 93.69 188 SER A CA 1
ATOM 1474 C C . SER A 1 188 ? -13.296 -14.722 2.717 1.00 93.69 188 SER A C 1
ATOM 1476 O O . SER A 1 188 ? -13.841 -13.880 2.004 1.00 93.69 188 SER A O 1
ATOM 1478 N N . LEU A 1 189 ? -11.999 -15.035 2.588 1.00 94.00 189 LEU A N 1
ATOM 1479 C CA . LEU A 1 189 ? -11.106 -14.445 1.585 1.00 94.00 189 LEU A CA 1
ATOM 1480 C C . LEU A 1 189 ? -11.424 -14.961 0.176 1.00 94.00 189 LEU A C 1
ATOM 1482 O O . LEU A 1 189 ? -11.590 -14.176 -0.753 1.00 94.00 189 LEU A O 1
ATOM 1486 N N . ILE A 1 190 ? -11.550 -16.279 -0.000 1.00 93.88 190 ILE A N 1
ATOM 1487 C CA . ILE A 1 190 ? -11.678 -16.896 -1.331 1.00 93.88 190 ILE A CA 1
ATOM 1488 C C . ILE A 1 190 ? -12.980 -16.500 -2.039 1.00 93.88 190 ILE A C 1
ATOM 1490 O O . ILE A 1 190 ? -13.001 -16.427 -3.270 1.00 93.88 190 ILE A O 1
ATOM 1494 N N . LYS A 1 191 ? -14.038 -16.139 -1.300 1.00 92.88 191 LYS A N 1
ATOM 1495 C CA . LYS A 1 191 ? -15.269 -15.556 -1.873 1.00 92.88 191 LYS A CA 1
ATOM 1496 C C . LYS A 1 191 ? -14.993 -14.344 -2.773 1.00 92.88 191 LYS A C 1
ATOM 1498 O O . LYS A 1 191 ? -15.733 -14.113 -3.724 1.00 92.88 191 LYS A O 1
ATOM 1503 N N . TYR A 1 192 ? -13.912 -13.602 -2.525 1.00 93.44 192 TYR A N 1
ATOM 1504 C CA . TYR A 1 192 ? -13.550 -12.427 -3.319 1.00 93.44 192 TYR A CA 1
ATOM 1505 C C . TYR A 1 192 ? -12.929 -12.757 -4.684 1.00 93.44 192 TYR A C 1
ATOM 1507 O O . TYR A 1 192 ? -12.734 -11.847 -5.488 1.00 93.44 192 TYR A O 1
ATOM 1515 N N . THR A 1 193 ? -12.661 -14.034 -4.987 1.00 92.31 193 THR A N 1
ATOM 1516 C CA . THR A 1 193 ? -12.203 -14.447 -6.327 1.00 92.31 193 THR A CA 1
ATOM 1517 C C . THR A 1 193 ? -13.232 -14.128 -7.412 1.00 92.31 193 THR A C 1
ATOM 1519 O O . THR A 1 193 ? -12.858 -13.703 -8.504 1.00 92.31 193 THR A O 1
ATOM 1522 N N . ASP A 1 194 ? -14.517 -14.250 -7.075 1.00 91.00 194 ASP A N 1
ATOM 1523 C CA . ASP A 1 194 ? -15.648 -14.042 -7.983 1.00 91.00 194 ASP A CA 1
ATOM 1524 C C . ASP A 1 194 ? -16.299 -12.648 -7.815 1.00 91.00 194 ASP A C 1
ATOM 1526 O O . ASP A 1 194 ? -17.358 -12.369 -8.375 1.00 91.00 194 ASP A O 1
ATOM 1530 N N . HIS A 1 195 ? -15.678 -11.747 -7.044 1.00 92.50 195 HIS A N 1
ATOM 1531 C CA . HIS A 1 195 ? -16.199 -10.399 -6.795 1.00 92.50 195 HIS A CA 1
ATOM 1532 C C . HIS A 1 195 ? -16.166 -9.523 -8.068 1.00 92.50 195 HIS A C 1
ATOM 1534 O O . HIS A 1 195 ? -15.370 -9.754 -8.972 1.00 92.50 195 HIS A O 1
ATOM 1540 N N . TYR A 1 196 ? -16.993 -8.479 -8.179 1.00 88.44 196 TYR A N 1
ATOM 1541 C CA . TYR A 1 196 ? -16.999 -7.628 -9.386 1.00 88.44 196 TYR A CA 1
ATOM 1542 C C . TYR A 1 196 ? -15.787 -6.679 -9.460 1.00 88.44 196 TYR A C 1
ATOM 1544 O O . TYR A 1 196 ? -15.266 -6.424 -10.540 1.00 88.44 196 TYR A O 1
ATOM 1552 N N . SER A 1 197 ? -15.326 -6.164 -8.317 1.00 87.25 197 SER A N 1
ATOM 1553 C CA . SER A 1 197 ? -14.219 -5.199 -8.236 1.00 87.25 197 SER A CA 1
ATOM 1554 C C . SER A 1 197 ? -12.851 -5.848 -8.452 1.00 87.25 197 SER A C 1
ATOM 1556 O O . SER A 1 197 ? -12.399 -6.643 -7.625 1.00 87.25 197 SER A O 1
ATOM 1558 N N . ASP A 1 198 ? -12.159 -5.434 -9.514 1.00 84.19 198 ASP A N 1
ATOM 1559 C CA . ASP A 1 198 ? -10.785 -5.855 -9.805 1.00 84.19 198 ASP A CA 1
ATOM 1560 C C . ASP A 1 198 ? -9.793 -5.402 -8.735 1.00 84.19 198 ASP A C 1
ATOM 1562 O O . ASP A 1 198 ? -8.891 -6.152 -8.377 1.00 84.19 198 ASP A O 1
ATOM 1566 N N . LYS A 1 199 ? -10.018 -4.235 -8.122 1.00 82.31 199 LYS A N 1
ATOM 1567 C CA . LYS A 1 199 ? -9.194 -3.749 -7.010 1.00 82.31 199 LYS A CA 1
ATOM 1568 C C . LYS A 1 199 ? -9.179 -4.735 -5.837 1.00 82.31 199 LYS A C 1
ATOM 1570 O O . LYS A 1 199 ? -8.115 -5.030 -5.297 1.00 82.31 199 LYS A O 1
ATOM 1575 N N . LEU A 1 200 ? -10.342 -5.270 -5.452 1.00 89.06 200 LEU A N 1
ATOM 1576 C CA . LEU A 1 200 ? -10.423 -6.253 -4.363 1.00 89.06 200 LEU A CA 1
ATOM 1577 C C . LEU A 1 200 ? -9.759 -7.577 -4.742 1.00 89.06 200 LEU A C 1
ATOM 1579 O O . LEU A 1 200 ? -9.089 -8.174 -3.907 1.00 89.06 200 LEU A O 1
ATOM 1583 N N . LYS A 1 201 ? -9.875 -8.006 -6.001 1.00 91.94 201 LYS A N 1
ATOM 1584 C CA . LYS A 1 201 ? -9.181 -9.202 -6.499 1.00 91.94 201 LYS A CA 1
ATOM 1585 C C . LYS A 1 201 ? -7.663 -9.056 -6.463 1.00 91.94 201 LYS A C 1
ATOM 1587 O O . LYS A 1 201 ? -6.985 -10.004 -6.085 1.00 91.94 201 LYS A O 1
ATOM 1592 N N . THR A 1 202 ? -7.133 -7.883 -6.810 1.00 84.44 202 THR A N 1
ATOM 1593 C CA . THR A 1 202 ? -5.694 -7.601 -6.726 1.00 84.44 202 THR A CA 1
ATOM 1594 C C . THR A 1 202 ? -5.205 -7.707 -5.280 1.00 84.44 202 THR A C 1
ATOM 1596 O O . THR A 1 202 ? -4.235 -8.410 -5.008 1.00 84.44 202 THR A O 1
ATOM 1599 N N . TYR A 1 203 ? -5.913 -7.098 -4.318 1.00 88.38 203 TYR A N 1
ATOM 1600 C CA . TYR A 1 203 ? -5.555 -7.249 -2.901 1.00 88.38 203 TYR A CA 1
ATOM 1601 C C . TYR A 1 203 ? -5.722 -8.681 -2.397 1.00 88.38 203 TYR A C 1
ATOM 1603 O O . TYR A 1 203 ? -4.904 -9.139 -1.606 1.00 88.38 203 TYR A O 1
ATOM 1611 N N . LEU A 1 204 ? -6.737 -9.404 -2.870 1.00 94.38 204 LEU A N 1
ATOM 1612 C CA . LEU A 1 204 ? -6.902 -10.817 -2.554 1.00 94.38 204 LEU A CA 1
ATOM 1613 C C . LEU A 1 204 ? -5.701 -11.637 -3.040 1.00 94.38 204 LEU A C 1
ATOM 1615 O O . LEU A 1 204 ? -5.169 -12.423 -2.261 1.00 94.38 204 LEU A O 1
ATOM 1619 N N . ALA A 1 205 ? -5.262 -11.450 -4.290 1.00 90.44 205 ALA A N 1
ATOM 1620 C CA . ALA A 1 205 ? -4.095 -12.137 -4.842 1.00 90.44 205 ALA A CA 1
ATOM 1621 C C . ALA A 1 205 ? -2.852 -11.901 -3.973 1.00 90.44 205 ALA A C 1
ATOM 1623 O O . ALA A 1 205 ? -2.214 -12.863 -3.537 1.00 90.44 205 ALA A O 1
ATOM 1624 N N . TRP A 1 206 ? -2.581 -10.637 -3.633 1.00 89.44 206 TRP A N 1
ATOM 1625 C CA . TRP A 1 206 ? -1.475 -10.261 -2.752 1.00 89.44 206 TRP A CA 1
ATOM 1626 C C . TRP A 1 206 ? -1.574 -10.963 -1.391 1.00 89.44 206 TRP A C 1
ATOM 1628 O O . TRP A 1 206 ? -0.613 -11.576 -0.916 1.00 89.44 206 TRP A O 1
ATOM 1638 N N . SER A 1 207 ? -2.746 -10.922 -0.755 1.00 93.44 207 SER A N 1
ATOM 1639 C CA . SER A 1 207 ? -2.954 -11.506 0.572 1.00 93.44 207 SER A CA 1
ATOM 1640 C C . SER A 1 207 ? -2.806 -13.021 0.572 1.00 93.44 207 SER A C 1
ATOM 1642 O O . SER A 1 207 ? -2.135 -13.563 1.446 1.00 93.44 207 SER A O 1
ATOM 1644 N N . LEU A 1 208 ? -3.349 -13.704 -0.436 1.00 94.50 208 LEU A N 1
ATOM 1645 C CA . LEU A 1 208 ? -3.184 -15.145 -0.625 1.00 94.50 208 LEU A CA 1
ATOM 1646 C C . LEU A 1 208 ? -1.712 -15.529 -0.834 1.00 94.50 208 LEU A C 1
ATOM 1648 O O . LEU A 1 208 ? -1.262 -16.532 -0.283 1.00 94.50 208 LEU A O 1
ATOM 1652 N N . GLY A 1 209 ? -0.945 -14.711 -1.561 1.00 90.44 209 GLY A N 1
ATOM 1653 C CA . GLY A 1 209 ? 0.501 -14.881 -1.717 1.00 90.44 209 GLY A CA 1
ATOM 1654 C C . GLY A 1 209 ? 1.269 -14.788 -0.397 1.00 90.44 209 GLY A C 1
ATOM 1655 O O . GLY A 1 209 ? 2.149 -15.606 -0.134 1.00 90.44 209 GLY A O 1
ATOM 1656 N N . ASN A 1 210 ? 0.927 -13.817 0.455 1.00 90.44 210 ASN A N 1
ATOM 1657 C CA . ASN A 1 210 ? 1.555 -13.653 1.771 1.00 90.44 210 ASN A CA 1
ATOM 1658 C C . ASN A 1 210 ? 1.182 -14.784 2.734 1.00 90.44 210 ASN A C 1
ATOM 1660 O O . ASN A 1 210 ? 2.075 -15.391 3.321 1.00 90.44 210 ASN A O 1
ATOM 1664 N N . ILE A 1 211 ? -0.109 -15.111 2.839 1.00 93.88 211 ILE A N 1
ATOM 1665 C CA . ILE A 1 211 ? -0.596 -16.206 3.689 1.00 93.88 211 ILE A CA 1
ATOM 1666 C C . ILE A 1 211 ? 0.020 -17.532 3.233 1.00 93.88 211 ILE A C 1
ATOM 1668 O O . ILE A 1 211 ? 0.523 -18.287 4.057 1.00 93.88 211 ILE A O 1
ATOM 1672 N N . GLY A 1 212 ? 0.045 -17.803 1.923 1.00 92.75 212 GLY A N 1
ATOM 1673 C CA . GLY A 1 212 ? 0.646 -19.016 1.371 1.00 92.75 212 GLY A CA 1
ATOM 1674 C C . GLY A 1 212 ? 2.154 -19.103 1.616 1.00 92.75 212 GLY A C 1
ATOM 1675 O O . GLY A 1 212 ? 2.661 -20.179 1.923 1.00 92.75 212 GLY A O 1
ATOM 1676 N N . TYR A 1 213 ? 2.875 -17.981 1.533 1.00 90.44 213 TYR A N 1
ATOM 1677 C CA . TYR A 1 213 ? 4.304 -17.925 1.848 1.00 90.44 213 TYR A CA 1
ATOM 1678 C C . TYR A 1 213 ? 4.576 -18.209 3.330 1.00 90.44 213 TYR A C 1
ATOM 1680 O O . TYR A 1 213 ? 5.425 -19.044 3.654 1.00 90.44 213 TYR A O 1
ATOM 1688 N N . GLU A 1 214 ? 3.832 -17.573 4.239 1.00 90.38 214 GLU A N 1
ATOM 1689 C CA . GLU A 1 214 ? 3.965 -17.830 5.677 1.00 90.38 214 GLU A CA 1
ATOM 1690 C C . GLU A 1 214 ? 3.549 -19.267 6.045 1.00 90.38 214 GLU A C 1
ATOM 1692 O O . GLU A 1 214 ? 4.226 -19.933 6.831 1.00 90.38 214 GLU A O 1
ATOM 1697 N N . GLN A 1 215 ? 2.495 -19.796 5.415 1.00 92.25 215 GLN A N 1
ATOM 1698 C CA . GLN A 1 215 ? 2.075 -21.189 5.577 1.00 92.25 215 GLN A CA 1
ATOM 1699 C C . GLN A 1 215 ? 3.163 -22.162 5.115 1.00 92.25 215 GLN A C 1
ATOM 1701 O O . GLN A 1 215 ? 3.513 -23.081 5.855 1.00 92.25 215 GLN A O 1
ATOM 1706 N N . LYS A 1 216 ? 3.752 -21.943 3.935 1.00 89.69 216 LYS A N 1
ATOM 1707 C CA . LYS A 1 216 ? 4.829 -22.793 3.417 1.00 89.69 216 LYS A CA 1
ATOM 1708 C C . LYS A 1 216 ? 6.052 -22.767 4.322 1.00 89.69 216 LYS A C 1
ATOM 1710 O O . LYS A 1 216 ? 6.606 -23.816 4.633 1.00 89.69 216 LYS A O 1
ATOM 1715 N N . THR A 1 217 ? 6.476 -21.580 4.740 1.00 88.81 217 THR A N 1
ATOM 1716 C CA . THR A 1 217 ? 7.660 -21.414 5.595 1.00 88.81 217 THR A CA 1
ATOM 1717 C C . THR A 1 217 ? 7.460 -22.025 6.983 1.00 88.81 217 THR A C 1
ATOM 1719 O O . THR A 1 217 ? 8.399 -22.609 7.516 1.00 88.81 217 THR A O 1
ATOM 1722 N N . SER A 1 218 ? 6.245 -21.969 7.539 1.00 89.81 218 SER A N 1
ATOM 1723 C CA . SER A 1 218 ? 5.950 -22.501 8.879 1.00 89.81 218 SER A CA 1
ATOM 1724 C C . SER A 1 218 ? 5.595 -23.993 8.891 1.00 89.81 218 SER A C 1
ATOM 1726 O O . SER A 1 218 ? 5.985 -24.712 9.807 1.00 89.81 218 SER A O 1
ATOM 1728 N N . MET A 1 219 ? 4.837 -24.471 7.899 1.00 88.25 219 MET A N 1
ATOM 1729 C CA . MET A 1 219 ? 4.241 -25.818 7.875 1.00 88.25 219 MET A CA 1
ATOM 1730 C C . MET A 1 219 ? 4.776 -26.719 6.748 1.00 88.25 219 MET A C 1
ATOM 1732 O O . MET A 1 219 ? 4.421 -27.893 6.686 1.00 88.25 219 MET A O 1
ATOM 1736 N N . GLY A 1 220 ? 5.597 -26.195 5.834 1.00 81.88 220 GLY A N 1
ATOM 1737 C CA . GLY A 1 220 ? 6.168 -26.935 4.700 1.00 81.88 220 GLY A CA 1
ATOM 1738 C C . GLY A 1 220 ? 5.213 -27.172 3.523 1.00 81.88 220 GLY A C 1
ATOM 1739 O O . GLY A 1 220 ? 5.637 -27.691 2.493 1.00 81.88 220 GLY A O 1
ATOM 1740 N N . GLY A 1 221 ? 3.941 -26.782 3.645 1.00 85.19 221 GLY A N 1
ATOM 1741 C CA . GLY A 1 221 ? 2.908 -26.968 2.625 1.00 85.19 221 GLY A CA 1
ATOM 1742 C C . GLY A 1 221 ? 2.014 -25.742 2.466 1.00 85.19 221 GLY A C 1
ATOM 1743 O O . GLY A 1 221 ? 2.024 -24.838 3.296 1.00 85.19 221 GLY A O 1
ATOM 1744 N N . VAL A 1 222 ? 1.240 -25.717 1.382 1.00 89.50 222 VAL A N 1
ATOM 1745 C CA . VAL A 1 222 ? 0.330 -24.617 1.032 1.00 89.50 222 VAL A CA 1
ATOM 1746 C C . VAL A 1 222 ? -1.060 -25.195 0.824 1.00 89.50 222 VAL A C 1
ATOM 1748 O O . VAL A 1 222 ? -1.201 -26.253 0.209 1.00 89.50 222 VAL A O 1
ATOM 1751 N N . SER A 1 223 ? -2.088 -24.510 1.324 1.00 89.88 223 SER A N 1
ATOM 1752 C CA . SER A 1 223 ? -3.475 -24.910 1.093 1.00 89.88 223 SER A CA 1
ATOM 1753 C C . SER A 1 223 ? -3.781 -24.957 -0.407 1.00 89.88 223 SER A C 1
ATOM 1755 O O . SER A 1 223 ? -3.493 -24.013 -1.148 1.00 89.88 223 SER A O 1
ATOM 1757 N N . ALA A 1 224 ? -4.411 -26.047 -0.850 1.00 89.38 224 ALA A N 1
ATOM 1758 C CA . ALA A 1 224 ? -4.867 -26.184 -2.228 1.00 89.38 224 ALA A CA 1
ATOM 1759 C C . ALA A 1 224 ? -5.847 -25.065 -2.608 1.00 89.38 224 ALA A C 1
ATOM 1761 O O . ALA A 1 224 ? -5.823 -24.596 -3.743 1.00 89.38 224 ALA A O 1
ATOM 1762 N N . ASP A 1 225 ? -6.644 -24.580 -1.655 1.00 92.94 225 ASP A N 1
ATOM 1763 C CA . ASP A 1 225 ? -7.628 -23.526 -1.891 1.00 92.94 225 ASP A CA 1
ATOM 1764 C C . ASP A 1 225 ? -6.964 -22.184 -2.237 1.00 92.94 225 ASP A C 1
ATOM 1766 O O . ASP A 1 225 ? -7.449 -21.468 -3.113 1.00 92.94 225 ASP A O 1
ATOM 1770 N N . ILE A 1 226 ? -5.802 -21.882 -1.637 1.00 92.81 226 ILE A N 1
ATOM 1771 C CA . ILE A 1 226 ? -4.979 -20.710 -1.991 1.00 92.81 226 ILE A CA 1
ATOM 1772 C C . ILE A 1 226 ? -4.526 -20.820 -3.450 1.00 92.81 226 ILE A C 1
ATOM 1774 O O . ILE A 1 226 ? -4.675 -19.875 -4.224 1.00 92.81 226 ILE A O 1
ATOM 1778 N N . LEU A 1 227 ? -4.014 -21.987 -3.850 1.00 90.75 227 LEU A N 1
ATOM 1779 C CA . LEU A 1 227 ? -3.534 -22.213 -5.215 1.00 90.75 227 LEU A CA 1
ATOM 1780 C C . LEU A 1 227 ? -4.675 -22.153 -6.236 1.00 90.75 227 LEU A C 1
ATOM 1782 O O . LEU A 1 227 ? -4.539 -21.510 -7.275 1.00 90.75 227 LEU A O 1
ATOM 1786 N N . ILE A 1 228 ? -5.817 -22.775 -5.935 1.00 90.88 228 ILE A N 1
ATOM 1787 C CA . ILE A 1 228 ? -7.010 -22.746 -6.790 1.00 90.88 228 ILE A CA 1
ATOM 1788 C C . ILE A 1 228 ? -7.512 -21.308 -6.952 1.00 90.88 228 ILE A C 1
ATOM 1790 O O . ILE A 1 228 ? -7.836 -20.899 -8.068 1.00 90.88 228 ILE A O 1
ATOM 1794 N N . ALA A 1 229 ? -7.555 -20.531 -5.869 1.00 93.62 229 ALA A N 1
ATOM 1795 C CA . ALA A 1 229 ? -7.964 -19.135 -5.908 1.00 93.62 229 ALA A CA 1
ATOM 1796 C C . ALA A 1 229 ? -7.021 -18.289 -6.779 1.00 93.62 229 ALA A C 1
ATOM 1798 O O . ALA A 1 229 ? -7.493 -17.595 -7.678 1.00 93.62 229 ALA A O 1
ATOM 1799 N N . LEU A 1 230 ? -5.701 -18.405 -6.597 1.00 91.12 230 LEU A N 1
ATOM 1800 C CA . LEU A 1 230 ? -4.716 -17.693 -7.424 1.00 91.12 230 LEU A CA 1
ATOM 1801 C C . LEU A 1 230 ? -4.825 -18.076 -8.909 1.00 91.12 230 LEU A C 1
ATOM 1803 O O . LEU A 1 230 ? -4.808 -17.209 -9.780 1.00 91.12 230 LEU A O 1
ATOM 1807 N N . LEU A 1 231 ? -5.038 -19.359 -9.209 1.00 89.69 231 LEU A N 1
ATOM 1808 C CA . LEU A 1 231 ? -5.259 -19.839 -10.574 1.00 89.69 231 LEU A CA 1
ATOM 1809 C C . LEU A 1 231 ? -6.551 -19.317 -11.207 1.00 89.69 231 LEU A C 1
ATOM 1811 O O . LEU A 1 231 ? -6.591 -19.079 -12.414 1.00 89.69 231 LEU A O 1
ATOM 1815 N N . LYS A 1 232 ? -7.620 -19.150 -10.422 1.00 91.56 232 LYS A N 1
ATOM 1816 C CA . LYS A 1 232 ? -8.845 -18.495 -10.896 1.00 91.56 232 LYS A CA 1
ATOM 1817 C C . LYS A 1 232 ? -8.586 -17.026 -11.210 1.00 91.56 232 LYS A C 1
ATOM 1819 O O . LYS A 1 232 ? -8.986 -16.575 -12.279 1.00 91.56 232 LYS A O 1
ATOM 1824 N N . LEU A 1 233 ? -7.883 -16.313 -10.328 1.00 89.25 233 LEU A N 1
ATOM 1825 C CA . LEU A 1 233 ? -7.541 -14.900 -10.516 1.00 89.25 233 LEU A CA 1
ATOM 1826 C C . LEU A 1 233 ? -6.694 -14.679 -11.774 1.00 89.25 233 LEU A C 1
ATOM 1828 O O . LEU A 1 233 ? -6.925 -13.721 -12.505 1.00 89.25 233 LEU A O 1
ATOM 1832 N N . MET A 1 234 ? -5.807 -15.617 -12.108 1.00 85.88 234 MET A N 1
ATOM 1833 C CA . MET A 1 234 ? -5.044 -15.571 -13.356 1.00 85.88 234 MET A CA 1
ATOM 1834 C C . MET A 1 234 ? -5.891 -15.673 -14.636 1.00 85.88 234 MET A C 1
ATOM 1836 O O . MET A 1 234 ? -5.444 -15.273 -15.706 1.00 85.88 234 MET A O 1
ATOM 1840 N N . LYS A 1 235 ? -7.095 -16.250 -14.581 1.00 86.50 235 LYS A N 1
ATOM 1841 C CA . LYS A 1 235 ? -7.963 -16.354 -15.768 1.00 86.50 235 LYS A CA 1
ATOM 1842 C C . LYS A 1 235 ? -8.696 -15.050 -16.078 1.00 86.50 235 LYS A C 1
ATOM 1844 O O . LYS A 1 235 ? -9.379 -14.964 -17.097 1.00 86.50 235 LYS A O 1
ATOM 1849 N N . ILE A 1 236 ? -8.611 -14.068 -15.187 1.00 84.88 236 ILE A N 1
ATOM 1850 C CA . ILE A 1 236 ? -9.333 -12.806 -15.294 1.00 84.88 236 ILE A CA 1
ATOM 1851 C C . ILE A 1 236 ? -8.604 -11.907 -16.292 1.00 84.88 236 ILE A C 1
ATOM 1853 O O . ILE A 1 236 ? -7.382 -11.825 -16.295 1.00 84.88 236 ILE A O 1
ATOM 1857 N N . SER A 1 237 ? -9.361 -11.210 -17.143 1.00 76.94 237 SER A N 1
ATOM 1858 C CA . SER A 1 237 ? -8.816 -10.335 -18.194 1.00 76.94 237 SER A CA 1
ATOM 1859 C C . SER A 1 237 ? -8.078 -9.102 -17.662 1.00 76.94 237 SER A C 1
ATOM 1861 O O . SER A 1 237 ? -7.414 -8.402 -18.421 1.00 76.94 237 SER A O 1
ATOM 1863 N N . SER A 1 238 ? -8.225 -8.803 -16.372 1.00 76.25 238 SER A N 1
ATOM 1864 C CA . SER A 1 238 ? -7.601 -7.660 -15.721 1.00 76.25 238 SER A CA 1
ATOM 1865 C C . SER A 1 238 ? -6.113 -7.917 -15.517 1.00 76.25 238 SER A C 1
ATOM 1867 O O . SER A 1 238 ? -5.725 -8.778 -14.725 1.00 76.25 238 SER A O 1
ATOM 1869 N N . ARG A 1 239 ? -5.276 -7.140 -16.212 1.00 69.50 239 ARG A N 1
ATOM 1870 C CA . ARG A 1 239 ? -3.813 -7.244 -16.135 1.00 69.50 239 ARG A CA 1
ATOM 1871 C C . ARG A 1 239 ? -3.300 -7.135 -14.699 1.00 69.50 239 ARG A C 1
ATOM 1873 O O . ARG A 1 239 ? -2.466 -7.934 -14.299 1.00 69.50 239 ARG A O 1
ATOM 1880 N N . GLN A 1 240 ? -3.844 -6.201 -13.919 1.00 69.50 240 GLN A N 1
ATOM 1881 C CA . GLN A 1 240 ? -3.436 -5.983 -12.526 1.00 69.50 240 GLN A CA 1
ATOM 1882 C C . GLN A 1 240 ? -3.669 -7.227 -11.660 1.00 69.50 240 GLN A C 1
ATOM 1884 O O . GLN A 1 240 ? -2.800 -7.633 -10.894 1.00 69.50 240 GLN A O 1
ATOM 1889 N N . VAL A 1 241 ? -4.836 -7.858 -11.811 1.00 78.50 241 VAL A N 1
ATOM 1890 C CA . VAL A 1 241 ? -5.186 -9.079 -11.075 1.00 78.50 241 VAL A CA 1
ATOM 1891 C C . VAL A 1 241 ? -4.301 -10.244 -11.515 1.00 78.50 241 VAL A C 1
ATOM 1893 O O . VAL A 1 241 ? -3.837 -11.018 -10.679 1.00 78.50 241 VAL A O 1
ATOM 1896 N N . PHE A 1 242 ? -4.054 -10.356 -12.822 1.00 79.75 242 PHE A N 1
ATOM 1897 C CA . PHE A 1 242 ? -3.206 -11.391 -13.399 1.00 79.75 242 PHE A CA 1
ATOM 1898 C C . PHE A 1 242 ? -1.762 -11.307 -12.893 1.00 79.75 242 PHE A C 1
ATOM 1900 O O . PHE A 1 242 ? -1.236 -12.295 -12.383 1.00 79.75 242 PHE A O 1
ATOM 1907 N N . GLU A 1 243 ? -1.137 -10.133 -12.996 1.00 72.12 243 GLU A N 1
ATOM 1908 C CA . GLU A 1 243 ? 0.244 -9.905 -12.561 1.00 72.12 243 GLU A CA 1
ATOM 1909 C C . GLU A 1 243 ? 0.412 -10.188 -11.068 1.00 72.12 243 GLU A C 1
ATOM 1911 O O . GLU A 1 243 ? 1.326 -10.918 -10.679 1.00 72.12 243 GLU A O 1
ATOM 1916 N N . GLU A 1 244 ? -0.506 -9.694 -10.233 1.00 75.88 244 GLU A N 1
ATOM 1917 C CA . GLU A 1 244 ? -0.412 -9.905 -8.790 1.00 75.88 244 GLU A CA 1
ATOM 1918 C C . GLU A 1 244 ? -0.636 -11.373 -8.405 1.00 75.88 244 GLU A C 1
ATOM 1920 O O . GLU A 1 244 ? 0.052 -11.901 -7.532 1.00 75.88 244 GLU A O 1
ATOM 1925 N N . ALA A 1 245 ? -1.525 -12.086 -9.103 1.00 84.25 245 ALA A N 1
ATOM 1926 C CA . ALA A 1 245 ? -1.695 -13.524 -8.904 1.00 84.25 245 ALA A CA 1
ATOM 1927 C C . ALA A 1 245 ? -0.430 -14.315 -9.285 1.00 84.25 245 ALA A C 1
ATOM 1929 O O . ALA A 1 245 ? -0.050 -15.256 -8.583 1.00 84.25 245 ALA A O 1
ATOM 1930 N N . VAL A 1 246 ? 0.266 -13.917 -10.356 1.00 78.25 246 VAL A N 1
ATOM 1931 C CA . VAL A 1 246 ? 1.549 -14.520 -10.751 1.00 78.25 246 VAL A CA 1
ATOM 1932 C C . VAL A 1 246 ? 2.643 -14.210 -9.727 1.00 78.25 246 VAL A C 1
ATOM 1934 O O . VAL A 1 246 ? 3.390 -15.113 -9.339 1.00 78.25 246 VAL A O 1
ATOM 1937 N N . ASN A 1 247 ? 2.719 -12.974 -9.232 1.00 75.88 247 ASN A N 1
ATOM 1938 C CA . ASN A 1 247 ? 3.662 -12.581 -8.185 1.00 75.88 247 ASN A CA 1
ATOM 1939 C C . ASN A 1 247 ? 3.416 -13.339 -6.876 1.00 75.88 247 ASN A C 1
ATOM 1941 O O . ASN A 1 247 ? 4.366 -13.817 -6.255 1.00 75.88 247 ASN A O 1
ATOM 1945 N N . ALA A 1 248 ? 2.156 -13.528 -6.488 1.00 83.81 248 ALA A N 1
ATOM 1946 C CA . ALA A 1 248 ? 1.776 -14.342 -5.341 1.00 83.81 248 ALA A CA 1
ATOM 1947 C C . ALA A 1 248 ? 2.247 -15.800 -5.488 1.00 83.81 248 ALA A C 1
ATOM 1949 O O . ALA A 1 248 ? 2.863 -16.343 -4.570 1.00 83.81 248 ALA A O 1
ATOM 1950 N N . LEU A 1 249 ? 2.045 -16.422 -6.656 1.00 83.81 249 LEU A N 1
ATOM 1951 C CA . LEU A 1 249 ? 2.535 -17.780 -6.937 1.00 83.81 249 LEU A CA 1
ATOM 1952 C C . LEU A 1 249 ? 4.069 -17.869 -6.921 1.00 83.81 249 LEU A C 1
ATOM 1954 O O . LEU A 1 249 ? 4.624 -18.836 -6.394 1.00 83.81 249 LEU A O 1
ATOM 1958 N N . ARG A 1 250 ? 4.760 -16.851 -7.454 1.00 79.50 250 ARG A N 1
ATOM 1959 C CA . ARG A 1 250 ? 6.225 -16.719 -7.360 1.00 79.50 250 ARG A CA 1
ATOM 1960 C C . ARG A 1 250 ? 6.681 -16.633 -5.914 1.00 79.50 250 ARG A C 1
ATOM 1962 O O . ARG A 1 250 ? 7.633 -17.312 -5.546 1.00 79.50 250 ARG A O 1
ATOM 1969 N N . LYS A 1 251 ? 5.994 -15.835 -5.097 1.00 80.75 251 LYS A N 1
ATOM 1970 C CA . LYS A 1 251 ? 6.322 -15.635 -3.684 1.00 80.75 251 LYS A CA 1
ATOM 1971 C C . LYS A 1 251 ? 6.179 -16.917 -2.872 1.00 80.75 251 LYS A C 1
ATOM 1973 O O . LYS A 1 251 ? 7.031 -17.198 -2.042 1.00 80.75 251 LYS A O 1
ATOM 1978 N N . ILE A 1 252 ? 5.158 -17.725 -3.151 1.00 83.94 252 ILE A N 1
ATOM 1979 C CA . ILE A 1 252 ? 4.971 -19.052 -2.542 1.00 83.94 252 ILE A CA 1
ATOM 1980 C C . ILE A 1 252 ? 6.084 -20.037 -2.980 1.00 83.94 252 ILE A C 1
ATOM 1982 O O . ILE A 1 252 ? 6.212 -21.132 -2.433 1.00 83.94 252 ILE A O 1
ATOM 1986 N N . ASP A 1 253 ? 6.961 -19.642 -3.910 1.00 74.25 253 ASP A N 1
ATOM 1987 C CA . ASP A 1 253 ? 8.112 -20.417 -4.368 1.00 74.25 253 ASP A CA 1
ATOM 1988 C C . ASP A 1 253 ? 7.661 -21.765 -4.959 1.00 74.25 253 ASP A C 1
ATOM 1990 O O . ASP A 1 253 ? 8.040 -22.853 -4.529 1.00 74.25 253 ASP A O 1
ATOM 1994 N N . MET A 1 254 ? 6.787 -21.679 -5.964 1.00 66.69 254 MET A N 1
ATOM 1995 C CA . MET A 1 254 ? 6.361 -22.816 -6.789 1.00 66.69 254 MET A CA 1
ATOM 1996 C C . MET A 1 254 ? 7.017 -22.746 -8.183 1.00 66.69 254 MET A C 1
ATOM 1998 O O . MET A 1 254 ? 6.319 -22.562 -9.186 1.00 66.69 254 MET A O 1
ATOM 2002 N N . PRO A 1 255 ? 8.357 -22.867 -8.288 1.00 57.06 255 PRO A N 1
ATOM 2003 C CA . PRO A 1 255 ? 9.085 -22.648 -9.536 1.00 57.06 255 PRO A CA 1
ATOM 2004 C C . PRO A 1 255 ? 8.690 -23.651 -10.626 1.00 57.06 255 PRO A C 1
ATOM 2006 O O . PRO A 1 255 ? 8.490 -23.254 -11.770 1.00 57.06 255 PRO A O 1
ATOM 2009 N N . GLU A 1 256 ? 8.488 -24.930 -10.290 1.00 58.34 256 GLU A N 1
ATOM 2010 C CA . GLU A 1 256 ? 8.063 -25.958 -11.257 1.00 58.34 256 GLU A CA 1
ATOM 2011 C C . GLU A 1 256 ? 6.688 -25.657 -11.870 1.00 58.34 256 GLU A C 1
ATOM 2013 O O . GLU A 1 256 ? 6.448 -25.906 -13.053 1.00 58.34 256 GLU A O 1
ATOM 2018 N N . PHE A 1 257 ? 5.795 -25.052 -11.090 1.00 61.28 257 PHE A N 1
ATOM 2019 C CA . PHE A 1 257 ? 4.460 -24.683 -11.542 1.00 61.28 257 PHE A CA 1
ATOM 2020 C C . PHE A 1 257 ? 4.499 -23.497 -12.517 1.00 61.28 257 PHE A C 1
ATOM 2022 O O . PHE A 1 257 ? 3.858 -23.521 -13.567 1.00 61.28 257 PHE A O 1
ATOM 2029 N N . ILE A 1 258 ? 5.338 -22.499 -12.229 1.00 56.72 258 ILE A N 1
ATOM 2030 C CA . ILE A 1 258 ? 5.595 -21.347 -13.110 1.00 56.72 258 ILE A CA 1
ATOM 2031 C C . ILE A 1 258 ? 6.297 -21.793 -14.400 1.00 56.72 258 ILE A C 1
ATOM 2033 O O . ILE A 1 258 ? 5.962 -21.307 -15.482 1.00 56.72 258 ILE A O 1
ATOM 2037 N N . HIS A 1 259 ? 7.224 -22.755 -14.301 1.00 56.22 259 HIS A N 1
ATOM 2038 C CA . HIS A 1 259 ? 7.875 -23.395 -15.449 1.00 56.22 259 HIS A CA 1
ATOM 2039 C C . HIS A 1 259 ? 6.864 -24.102 -16.351 1.00 56.22 259 HIS A C 1
ATOM 2041 O O . HIS A 1 259 ? 6.925 -23.943 -17.569 1.00 56.22 259 HIS A O 1
ATOM 2047 N N . THR A 1 260 ? 5.918 -24.832 -15.758 1.00 57.66 260 THR A N 1
ATOM 2048 C CA . THR A 1 260 ? 4.882 -25.579 -16.489 1.00 57.66 260 THR A CA 1
ATOM 2049 C C . THR A 1 260 ? 3.879 -24.651 -17.176 1.00 57.66 260 THR A C 1
ATOM 2051 O O . THR A 1 260 ? 3.406 -24.952 -18.268 1.00 57.66 260 THR A O 1
ATOM 2054 N N . LEU A 1 261 ? 3.577 -23.500 -16.571 1.00 56.81 261 LEU A N 1
ATOM 2055 C CA . LEU A 1 261 ? 2.658 -22.508 -17.135 1.00 56.81 261 LEU A CA 1
ATOM 2056 C C . LEU A 1 261 ? 3.334 -21.503 -18.088 1.00 56.81 261 LEU A C 1
ATOM 2058 O O . LEU A 1 261 ? 2.662 -20.602 -18.580 1.00 56.81 261 LEU A O 1
ATOM 2062 N N . HIS A 1 262 ? 4.641 -21.634 -18.356 1.00 54.84 262 HIS A N 1
ATOM 2063 C CA . HIS A 1 262 ? 5.426 -20.693 -19.172 1.00 54.84 262 HIS A CA 1
ATOM 2064 C C . HIS A 1 262 ? 5.311 -19.215 -18.729 1.00 54.84 262 HIS A C 1
ATOM 2066 O O . HIS A 1 262 ? 5.508 -18.305 -19.528 1.00 54.84 262 HIS A O 1
ATOM 2072 N N . LEU A 1 263 ? 5.037 -18.944 -17.447 1.00 52.41 263 LEU A N 1
ATOM 2073 C CA . LEU A 1 263 ? 4.749 -17.585 -16.950 1.00 52.41 263 LEU A CA 1
ATOM 2074 C C . LEU A 1 263 ? 6.000 -16.750 -16.644 1.00 52.41 263 LEU A C 1
ATOM 2076 O O . LEU A 1 263 ? 5.885 -15.661 -16.086 1.00 52.41 263 LEU A O 1
ATOM 2080 N N . TYR A 1 264 ? 7.192 -17.239 -16.995 1.00 45.75 264 TYR A N 1
ATOM 2081 C CA . TYR A 1 264 ? 8.440 -16.478 -16.847 1.00 45.75 264 TYR A CA 1
ATOM 2082 C C . TYR A 1 264 ? 8.380 -15.131 -17.571 1.00 45.75 264 TYR A C 1
ATOM 2084 O O . TYR A 1 264 ? 8.987 -14.167 -17.113 1.00 45.75 264 TYR A O 1
ATOM 2092 N N . ASP A 1 265 ? 7.580 -15.066 -18.637 1.00 44.31 265 ASP A N 1
ATOM 2093 C CA . ASP A 1 265 ? 7.441 -13.894 -19.484 1.00 44.31 265 ASP A CA 1
ATOM 2094 C C . ASP A 1 265 ? 6.220 -13.029 -19.140 1.00 44.31 265 ASP A C 1
ATOM 2096 O O . ASP A 1 265 ? 5.931 -12.103 -19.875 1.00 44.31 265 ASP A O 1
ATOM 2100 N N . VAL A 1 266 ? 5.485 -13.246 -18.043 1.00 45.56 266 VAL A N 1
ATOM 2101 C CA . VAL A 1 266 ? 4.297 -12.410 -17.738 1.00 45.56 266 VAL A CA 1
ATOM 2102 C C . VAL A 1 266 ? 4.661 -10.956 -17.419 1.00 45.56 266 VAL A C 1
ATOM 2104 O O . VAL A 1 266 ? 3.924 -10.045 -17.779 1.00 45.56 266 VAL A O 1
ATOM 2107 N N . GLY A 1 267 ? 5.843 -10.718 -16.846 1.00 40.44 267 GLY A N 1
ATOM 2108 C CA . GLY A 1 267 ? 6.421 -9.372 -16.780 1.00 40.44 267 GLY A CA 1
ATOM 2109 C C . GLY A 1 267 ? 7.028 -8.896 -18.109 1.00 40.44 267 GLY A C 1
ATOM 2110 O O . GLY A 1 267 ? 7.306 -7.707 -18.248 1.00 40.44 267 GLY A O 1
ATOM 2111 N N . ALA A 1 268 ? 7.203 -9.806 -19.071 1.00 39.06 268 ALA A N 1
ATOM 2112 C CA . ALA A 1 268 ? 7.974 -9.662 -20.303 1.00 39.06 268 ALA A CA 1
ATOM 2113 C C . ALA A 1 268 ? 7.176 -9.969 -21.592 1.00 39.06 268 ALA A C 1
ATOM 2115 O O . ALA A 1 268 ? 7.773 -10.217 -22.641 1.00 39.06 268 ALA A O 1
ATOM 2116 N N . VAL A 1 269 ? 5.838 -9.894 -21.585 1.00 37.53 269 VAL A N 1
ATOM 2117 C CA . VAL A 1 269 ? 5.067 -9.854 -22.840 1.00 37.53 269 VAL A CA 1
ATOM 2118 C C . VAL A 1 269 ? 4.978 -8.408 -23.310 1.00 37.53 269 VAL A C 1
ATOM 2120 O O . VAL A 1 269 ? 3.932 -7.772 -23.294 1.00 37.53 269 VAL A O 1
ATOM 2123 N N . ASN A 1 270 ? 6.143 -7.896 -23.691 1.00 34.25 270 ASN A N 1
ATOM 2124 C CA . ASN A 1 270 ? 6.343 -7.240 -24.974 1.00 34.25 270 ASN A CA 1
ATOM 2125 C C . ASN A 1 270 ? 7.829 -7.274 -25.306 1.00 34.25 270 ASN A C 1
ATOM 2127 O O . ASN A 1 270 ? 8.536 -6.274 -25.324 1.00 34.25 270 ASN A O 1
ATOM 2131 N N . ILE A 1 271 ? 8.301 -8.486 -25.576 1.00 35.00 271 ILE A N 1
ATOM 2132 C CA . ILE A 1 271 ? 9.603 -8.706 -26.174 1.00 35.00 271 ILE A CA 1
ATOM 2133 C C . ILE A 1 271 ? 9.394 -8.992 -27.664 1.00 35.00 271 ILE A C 1
ATOM 2135 O O . ILE A 1 271 ? 9.170 -10.122 -28.090 1.00 35.00 271 ILE A O 1
ATOM 2139 N N . LEU A 1 272 ? 9.561 -7.946 -28.472 1.00 35.50 272 LEU A N 1
ATOM 2140 C CA . LEU A 1 272 ? 10.107 -8.070 -29.826 1.00 35.50 272 LEU A CA 1
ATOM 2141 C C . LEU A 1 272 ? 11.654 -8.089 -29.786 1.00 35.50 272 LEU A C 1
ATOM 2143 O O . LEU A 1 272 ? 12.319 -7.600 -30.692 1.00 35.50 272 LEU A O 1
ATOM 2147 N N . GLY A 1 273 ? 12.254 -8.655 -28.735 1.00 31.52 273 GLY A N 1
ATOM 2148 C CA . GLY A 1 273 ? 13.702 -8.638 -28.526 1.00 31.52 273 GLY A CA 1
ATOM 2149 C C . GLY A 1 273 ? 14.233 -9.705 -27.570 1.00 31.52 273 GLY A C 1
ATOM 2150 O O . GLY A 1 273 ? 14.644 -9.357 -26.481 1.00 31.52 273 GLY A O 1
ATOM 2151 N N . LEU A 1 274 ? 14.246 -10.974 -27.999 1.00 28.97 274 LEU A N 1
ATOM 2152 C CA . LEU A 1 274 ? 15.049 -12.084 -27.441 1.00 28.97 274 LEU A CA 1
ATOM 2153 C C . LEU A 1 274 ? 14.852 -12.457 -25.945 1.00 28.97 274 LEU A C 1
ATOM 2155 O O . LEU A 1 274 ? 14.527 -11.661 -25.081 1.00 28.97 274 LEU A O 1
ATOM 2159 N N . LYS A 1 275 ? 15.032 -13.749 -25.639 1.00 27.86 275 LYS A N 1
ATOM 2160 C CA . LYS A 1 275 ? 14.789 -14.329 -24.304 1.00 27.86 275 LYS A CA 1
ATOM 2161 C C . LYS A 1 275 ? 15.656 -13.673 -23.208 1.00 27.86 275 LYS A C 1
ATOM 2163 O O . LYS A 1 275 ? 16.868 -13.607 -23.414 1.00 27.86 275 LYS A O 1
ATOM 2168 N N . PRO A 1 276 ? 15.095 -13.347 -22.028 1.00 30.91 276 PRO A N 1
ATOM 2169 C CA . PRO A 1 276 ? 15.858 -12.793 -20.911 1.00 30.91 276 PRO A CA 1
ATOM 2170 C C . PRO A 1 276 ? 16.795 -13.840 -20.281 1.00 30.91 276 PRO A C 1
ATOM 2172 O O . PRO A 1 276 ? 16.409 -14.991 -20.037 1.00 30.91 276 PRO A O 1
ATOM 2175 N N . ALA A 1 277 ? 18.046 -13.453 -20.014 1.00 30.78 277 ALA A N 1
ATOM 2176 C CA . ALA A 1 277 ? 19.063 -14.316 -19.409 1.00 30.78 277 ALA A CA 1
ATOM 2177 C C . ALA A 1 277 ? 19.110 -14.210 -17.868 1.00 30.78 277 ALA A C 1
ATOM 2179 O O . ALA A 1 277 ? 18.905 -13.161 -17.270 1.00 30.78 277 ALA A O 1
ATOM 2180 N N . LYS A 1 278 ? 19.453 -15.327 -17.210 1.00 33.03 278 LYS A N 1
ATOM 2181 C CA . LYS A 1 278 ? 19.442 -15.562 -15.746 1.00 33.03 278 LYS A CA 1
ATOM 2182 C C . LYS A 1 278 ? 20.395 -14.691 -14.882 1.00 33.03 278 LYS A C 1
ATOM 2184 O O . LYS A 1 278 ? 20.570 -15.005 -13.706 1.00 33.03 278 LYS A O 1
ATOM 2189 N N . ARG A 1 279 ? 21.043 -13.643 -15.409 1.00 33.12 279 ARG A N 1
ATOM 2190 C CA . ARG A 1 279 ? 21.925 -12.714 -14.662 1.00 33.12 279 ARG A CA 1
ATOM 2191 C C . ARG A 1 279 ? 21.792 -11.300 -15.252 1.00 33.12 279 ARG A C 1
ATOM 2193 O O . ARG A 1 279 ? 21.910 -11.152 -16.459 1.00 33.12 279 ARG A O 1
ATOM 2200 N N . GLY A 1 280 ? 21.502 -10.313 -14.397 1.00 46.31 280 GLY A N 1
ATOM 2201 C CA . GLY A 1 280 ? 20.878 -9.026 -14.748 1.00 46.31 280 GLY A CA 1
ATOM 2202 C C . GLY A 1 280 ? 21.646 -8.039 -15.639 1.00 46.31 280 GLY A C 1
ATOM 2203 O O . GLY A 1 280 ? 22.817 -8.239 -15.938 1.00 46.31 280 GLY A O 1
ATOM 2204 N N . LEU A 1 281 ? 20.922 -6.973 -16.029 1.00 54.88 281 LEU A N 1
ATOM 2205 C CA . LEU A 1 281 ? 21.296 -5.682 -16.662 1.00 54.88 281 LEU A CA 1
ATOM 2206 C C . LEU A 1 281 ? 22.296 -5.667 -17.839 1.00 54.88 281 LEU A C 1
ATOM 2208 O O . LEU A 1 281 ? 22.550 -4.602 -18.406 1.00 54.88 281 LEU A O 1
ATOM 2212 N N . TYR A 1 282 ? 22.824 -6.815 -18.262 1.00 60.09 282 TYR A N 1
ATOM 2213 C CA . TYR A 1 282 ? 23.798 -6.917 -19.347 1.00 60.09 282 TYR A CA 1
ATOM 2214 C C . TYR A 1 282 ? 23.241 -6.364 -20.665 1.00 60.09 282 TYR A C 1
ATOM 2216 O O . TYR A 1 282 ? 23.911 -5.595 -21.348 1.00 60.09 282 TYR A O 1
ATOM 2224 N N . GLU A 1 283 ? 21.977 -6.658 -20.968 1.00 65.19 283 GLU A N 1
ATOM 2225 C CA . GLU A 1 283 ? 21.295 -6.232 -22.197 1.00 65.19 283 GLU A CA 1
ATOM 2226 C C . GLU A 1 283 ? 21.234 -4.704 -22.332 1.00 65.19 283 GLU A C 1
ATOM 2228 O O . GLU A 1 283 ? 21.559 -4.162 -23.390 1.00 65.19 283 GLU A O 1
ATOM 2233 N N . LEU A 1 284 ? 20.897 -3.990 -21.253 1.00 75.00 284 LEU A N 1
ATOM 2234 C CA . LEU A 1 284 ? 20.887 -2.527 -21.246 1.00 75.00 284 LEU A CA 1
ATOM 2235 C C . LEU A 1 284 ? 22.306 -1.961 -21.384 1.00 75.00 284 LEU A C 1
ATOM 2237 O O . LEU A 1 284 ? 22.522 -1.036 -22.163 1.00 75.00 284 LEU A O 1
ATOM 2241 N N . SER A 1 285 ? 23.286 -2.537 -20.681 1.00 73.69 285 SER A N 1
ATOM 2242 C CA . SER A 1 285 ? 24.679 -2.081 -20.768 1.00 73.69 285 SER A CA 1
ATOM 2243 C C . SER A 1 285 ? 25.272 -2.247 -22.176 1.00 73.69 285 SER A C 1
ATOM 2245 O O . SER A 1 285 ? 25.905 -1.325 -22.692 1.00 73.69 285 SER A O 1
ATOM 2247 N N . GLU A 1 286 ? 24.990 -3.368 -22.846 1.00 76.31 286 GLU A N 1
ATOM 2248 C CA . GLU A 1 286 ? 25.388 -3.617 -24.235 1.00 76.31 286 GLU A CA 1
ATOM 2249 C C . GLU A 1 286 ? 24.647 -2.694 -25.206 1.00 76.31 286 GLU A C 1
ATOM 2251 O O . GLU A 1 286 ? 25.253 -2.156 -26.134 1.00 76.31 286 GLU A O 1
ATOM 2256 N N . THR A 1 287 ? 23.359 -2.434 -24.961 1.00 78.75 287 THR A N 1
ATOM 2257 C CA . THR A 1 287 ? 22.569 -1.486 -25.759 1.00 78.75 287 THR A CA 1
ATOM 2258 C C . THR A 1 287 ? 23.158 -0.079 -25.678 1.00 78.75 287 THR A C 1
ATOM 2260 O O . THR A 1 287 ? 23.365 0.564 -26.709 1.00 78.75 287 THR A O 1
ATOM 2263 N N . ILE A 1 288 ? 23.506 0.391 -24.475 1.00 82.12 288 ILE A N 1
ATOM 2264 C CA . ILE A 1 288 ? 24.136 1.704 -24.294 1.00 82.12 288 ILE A CA 1
ATOM 2265 C C . ILE A 1 288 ? 25.505 1.744 -24.989 1.00 82.12 288 ILE A C 1
ATOM 2267 O O . ILE A 1 288 ? 25.795 2.696 -25.716 1.00 82.12 288 ILE A O 1
ATOM 2271 N N . HIS A 1 289 ? 26.336 0.707 -24.839 1.00 82.94 289 HIS A N 1
ATOM 2272 C CA . HIS A 1 289 ? 27.620 0.627 -25.543 1.00 82.94 289 HIS A CA 1
ATOM 2273 C C . HIS A 1 289 ? 27.460 0.646 -27.069 1.00 82.94 289 HIS A C 1
ATOM 2275 O O . HIS A 1 289 ? 28.229 1.321 -27.760 1.00 82.94 289 HIS A O 1
ATOM 2281 N N . TYR A 1 290 ? 26.468 -0.063 -27.608 1.00 82.12 290 TYR A N 1
ATOM 2282 C CA . TYR A 1 290 ? 26.169 -0.080 -29.036 1.00 82.12 290 TYR A CA 1
ATOM 2283 C C . TYR A 1 290 ? 25.750 1.304 -29.549 1.00 82.12 290 TYR A C 1
ATOM 2285 O O . TYR A 1 290 ? 26.286 1.776 -30.558 1.00 82.12 290 TYR A O 1
ATOM 2293 N N . LEU A 1 291 ? 24.849 1.989 -28.839 1.00 83.56 291 LEU A N 1
ATOM 2294 C CA . LEU A 1 291 ? 24.404 3.340 -29.193 1.00 83.56 291 LEU A CA 1
ATOM 2295 C C . LEU A 1 291 ? 25.557 4.345 -29.141 1.00 83.56 291 LEU A C 1
ATOM 2297 O O . LEU A 1 291 ? 25.753 5.114 -30.077 1.00 83.56 291 LEU A O 1
ATOM 2301 N N . ILE A 1 292 ? 26.407 4.278 -28.115 1.00 85.50 292 ILE A N 1
ATOM 2302 C CA . ILE A 1 292 ? 27.581 5.154 -28.019 1.00 85.50 292 ILE A CA 1
ATOM 2303 C C . ILE A 1 292 ? 28.577 4.871 -29.150 1.00 85.50 292 ILE A C 1
ATOM 2305 O O . ILE A 1 292 ? 29.130 5.809 -29.719 1.00 85.50 292 ILE A O 1
ATOM 2309 N N . LYS A 1 293 ? 28.797 3.612 -29.542 1.00 84.06 293 LYS A N 1
ATOM 2310 C CA . LYS A 1 293 ? 29.690 3.289 -30.671 1.00 84.06 293 LYS A CA 1
ATOM 2311 C C . LYS A 1 293 ? 29.139 3.759 -32.018 1.00 84.06 293 LYS A C 1
ATOM 2313 O O . LYS A 1 293 ? 29.913 4.200 -32.865 1.00 84.06 293 LYS A O 1
ATOM 2318 N N . THR A 1 294 ? 27.827 3.673 -32.223 1.00 82.62 294 THR A N 1
ATOM 2319 C CA . THR A 1 294 ? 27.179 4.022 -33.499 1.00 82.62 294 THR A CA 1
ATOM 2320 C C . THR A 1 294 ? 26.904 5.519 -33.636 1.00 82.62 294 THR A C 1
ATOM 2322 O O . THR A 1 294 ? 27.191 6.103 -34.680 1.00 82.62 294 THR A O 1
ATOM 2325 N N . GLN A 1 295 ? 26.402 6.158 -32.580 1.00 82.62 295 GLN A N 1
ATOM 2326 C CA . GLN A 1 295 ? 25.930 7.545 -32.584 1.00 82.62 295 GLN A CA 1
ATOM 2327 C C . GLN A 1 295 ? 26.850 8.516 -31.824 1.00 82.62 295 GLN A C 1
ATOM 2329 O O . GLN A 1 295 ? 26.608 9.722 -31.821 1.00 82.62 295 GLN A O 1
ATOM 2334 N N . LYS A 1 296 ? 27.926 8.020 -31.193 1.00 84.75 296 LYS A N 1
ATOM 2335 C CA . LYS A 1 296 ? 28.857 8.755 -30.303 1.00 84.75 296 LYS A CA 1
ATOM 2336 C C . LYS A 1 296 ? 28.262 9.216 -28.969 1.00 84.75 296 LYS A C 1
ATOM 2338 O O . LYS A 1 296 ? 29.021 9.640 -28.099 1.00 84.75 296 LYS A O 1
ATOM 2343 N N . ARG A 1 297 ? 26.942 9.128 -28.797 1.00 88.88 297 ARG A N 1
ATOM 2344 C CA . ARG A 1 297 ? 26.212 9.519 -27.590 1.00 88.88 297 ARG A CA 1
ATOM 2345 C C . ARG A 1 297 ? 24.962 8.654 -27.430 1.00 88.88 297 ARG A C 1
ATOM 2347 O O . ARG A 1 297 ? 24.396 8.249 -28.434 1.00 88.88 297 ARG A O 1
ATOM 2354 N N . ALA A 1 298 ? 24.542 8.433 -26.188 1.00 89.12 298 ALA A N 1
ATOM 2355 C CA . ALA A 1 298 ? 23.223 7.909 -25.845 1.00 89.12 298 ALA A CA 1
ATOM 2356 C C . ALA A 1 298 ? 22.522 8.845 -24.844 1.00 89.12 298 ALA A C 1
ATOM 2358 O O . ALA A 1 298 ? 23.164 9.362 -23.922 1.00 89.12 298 ALA A O 1
ATOM 2359 N N . ILE A 1 299 ? 21.220 9.069 -25.014 1.00 91.25 299 ILE A N 1
ATOM 2360 C CA . ILE A 1 299 ? 20.371 9.791 -24.059 1.00 91.25 299 ILE A CA 1
ATOM 2361 C C . ILE A 1 299 ? 19.318 8.838 -23.506 1.00 91.25 299 ILE A C 1
ATOM 2363 O O . ILE A 1 299 ? 18.523 8.265 -24.255 1.00 91.25 299 ILE A O 1
ATOM 2367 N N . ILE A 1 300 ? 19.311 8.697 -22.182 1.00 90.50 300 ILE A N 1
ATOM 2368 C CA . ILE A 1 300 ? 18.419 7.785 -21.474 1.00 90.50 300 ILE A CA 1
ATOM 2369 C C . ILE A 1 300 ? 17.518 8.552 -20.507 1.00 90.50 300 ILE A C 1
ATOM 2371 O O . ILE A 1 300 ? 17.985 9.422 -19.768 1.00 90.50 300 ILE A O 1
ATOM 2375 N N . ALA A 1 301 ? 16.232 8.215 -20.496 1.00 88.62 301 ALA A N 1
ATOM 2376 C CA . ALA A 1 301 ? 15.290 8.647 -19.471 1.00 88.62 301 ALA A CA 1
ATOM 2377 C C . ALA A 1 301 ? 15.054 7.500 -18.490 1.00 88.62 301 ALA A C 1
ATOM 2379 O O . ALA A 1 301 ? 14.753 6.386 -18.906 1.00 88.62 301 ALA A O 1
ATOM 2380 N N . VAL A 1 302 ? 15.201 7.763 -17.196 1.00 85.81 302 VAL A N 1
ATOM 2381 C CA . VAL A 1 302 ? 14.989 6.790 -16.128 1.00 85.81 302 VAL A CA 1
ATOM 2382 C C . VAL A 1 302 ? 13.807 7.243 -15.278 1.00 85.81 302 VAL A C 1
ATOM 2384 O O . VAL A 1 302 ? 13.850 8.286 -14.622 1.00 85.81 302 VAL A O 1
ATOM 2387 N N . ASN A 1 303 ? 12.753 6.434 -15.302 1.00 80.19 303 ASN A N 1
ATOM 2388 C CA . ASN A 1 303 ? 11.494 6.639 -14.603 1.00 80.19 303 ASN A CA 1
ATOM 2389 C C . ASN A 1 303 ? 11.378 5.675 -13.422 1.00 80.19 303 ASN A C 1
ATOM 2391 O O . ASN A 1 303 ? 11.835 4.539 -13.496 1.00 80.19 303 ASN A O 1
ATOM 2395 N N . GLY A 1 304 ? 10.758 6.120 -12.329 1.00 69.94 304 GLY A N 1
ATOM 2396 C CA . GLY A 1 304 ? 10.454 5.279 -11.167 1.00 69.94 304 GLY A CA 1
ATOM 2397 C C . GLY A 1 304 ? 10.450 6.061 -9.855 1.00 69.94 304 GLY A C 1
ATOM 2398 O O . GLY A 1 304 ? 10.626 7.282 -9.844 1.00 69.94 304 GLY A O 1
ATOM 2399 N N . ASP A 1 305 ? 10.264 5.359 -8.738 1.00 64.56 305 ASP A N 1
ATOM 2400 C CA . ASP A 1 305 ? 10.180 5.975 -7.408 1.00 64.56 305 ASP A CA 1
ATOM 2401 C C . ASP A 1 305 ? 11.563 6.361 -6.849 1.00 64.56 305 ASP A C 1
ATOM 2403 O O . ASP A 1 305 ? 12.564 5.674 -7.079 1.00 64.56 305 ASP A O 1
ATOM 2407 N N . SER A 1 306 ? 11.650 7.463 -6.103 1.00 59.19 306 SER A N 1
ATOM 2408 C CA . SER A 1 306 ? 12.913 7.923 -5.518 1.00 59.19 306 SER A CA 1
ATOM 2409 C C . SER A 1 306 ? 13.298 7.104 -4.272 1.00 59.19 306 SER A C 1
ATOM 2411 O O . SER A 1 306 ? 12.481 6.751 -3.417 1.00 59.19 306 SER A O 1
ATOM 2413 N N . GLY A 1 307 ? 14.584 6.754 -4.168 1.00 55.12 307 GLY A N 1
ATOM 2414 C CA . GLY A 1 307 ? 15.118 5.920 -3.087 1.00 55.12 307 GLY A CA 1
ATOM 2415 C C . GLY A 1 307 ? 14.791 4.428 -3.224 1.00 55.12 307 GLY A C 1
ATOM 2416 O O . GLY A 1 307 ? 14.690 3.746 -2.210 1.00 55.12 307 GLY A O 1
ATOM 2417 N N . THR A 1 308 ? 14.575 3.938 -4.446 1.00 62.81 308 THR A N 1
ATOM 2418 C CA . THR A 1 308 ? 14.341 2.514 -4.765 1.00 62.81 308 THR A CA 1
ATOM 2419 C C . THR A 1 308 ? 15.401 1.998 -5.751 1.00 62.81 308 THR A C 1
ATOM 2421 O O . THR A 1 308 ? 16.447 2.638 -5.903 1.00 62.81 308 THR A O 1
ATOM 2424 N N . GLY A 1 309 ? 15.155 0.867 -6.433 1.00 62.97 309 GLY A N 1
ATOM 2425 C CA . GLY A 1 309 ? 16.053 0.271 -7.432 1.00 62.97 309 GLY A CA 1
ATOM 2426 C C . GLY A 1 309 ? 16.550 1.272 -8.479 1.00 62.97 309 GLY A C 1
ATOM 2427 O O . GLY A 1 309 ? 17.731 1.266 -8.819 1.00 62.97 309 GLY A O 1
ATOM 2428 N N . LYS A 1 310 ? 15.710 2.242 -8.866 1.00 74.06 310 LYS A N 1
ATOM 2429 C CA . LYS A 1 310 ? 16.096 3.377 -9.719 1.00 74.06 310 LYS A CA 1
ATOM 2430 C C . LYS A 1 310 ? 17.302 4.159 -9.194 1.00 74.06 310 LYS A C 1
ATOM 2432 O O . LYS A 1 310 ? 18.215 4.479 -9.948 1.00 74.06 310 LYS A O 1
ATOM 2437 N N . THR A 1 311 ? 17.316 4.497 -7.904 1.00 70.50 311 THR A N 1
ATOM 2438 C CA . THR A 1 311 ? 18.393 5.301 -7.309 1.00 70.50 311 THR A CA 1
ATOM 2439 C C . THR A 1 311 ? 19.705 4.526 -7.294 1.00 70.50 311 THR A C 1
ATOM 2441 O O . THR A 1 311 ? 20.734 5.083 -7.669 1.00 70.50 311 THR A O 1
ATOM 2444 N N . TYR A 1 312 ? 19.662 3.240 -6.941 1.00 70.00 312 TYR A N 1
ATOM 2445 C CA . TYR A 1 312 ? 20.835 2.365 -7.002 1.00 70.00 312 TYR A CA 1
ATOM 2446 C C . TYR A 1 312 ? 21.337 2.183 -8.435 1.00 70.00 312 TYR A C 1
ATOM 2448 O O . TYR A 1 312 ? 22.540 2.257 -8.678 1.00 70.00 312 TYR A O 1
ATOM 2456 N N . PHE A 1 313 ? 20.423 2.006 -9.389 1.00 76.06 313 PHE A N 1
ATOM 2457 C CA . PHE A 1 313 ? 20.737 1.906 -10.809 1.00 76.06 313 PHE A CA 1
ATOM 2458 C C . PHE A 1 313 ? 21.450 3.162 -11.322 1.00 76.06 313 PHE A C 1
ATOM 2460 O O . PHE A 1 313 ? 22.544 3.071 -11.880 1.00 76.06 313 PHE A O 1
ATOM 2467 N N . CYS A 1 314 ? 20.878 4.342 -11.069 1.00 79.12 314 CYS A N 1
ATOM 2468 C CA . CYS A 1 314 ? 21.472 5.612 -11.471 1.00 79.12 314 CYS A CA 1
ATOM 2469 C C . CYS A 1 314 ? 22.852 5.828 -10.832 1.00 79.12 314 CYS A C 1
ATOM 2471 O O . CYS A 1 314 ? 23.789 6.217 -11.525 1.00 79.12 314 CYS A O 1
ATOM 2473 N N . GLN A 1 315 ? 23.001 5.536 -9.535 1.00 78.50 315 GLN A N 1
ATOM 2474 C CA . GLN A 1 315 ? 24.287 5.640 -8.835 1.00 78.50 315 GLN A CA 1
ATOM 2475 C C . GLN A 1 315 ? 25.340 4.681 -9.396 1.00 78.50 315 GLN A C 1
ATOM 2477 O O . GLN A 1 315 ? 26.476 5.088 -9.607 1.00 78.50 315 GLN A O 1
ATOM 2482 N N . SER A 1 316 ? 24.953 3.447 -9.713 1.00 77.69 316 SER A N 1
ATOM 2483 C CA . SER A 1 316 ? 25.877 2.446 -10.259 1.00 77.69 316 SER A CA 1
ATOM 2484 C C . SER A 1 316 ? 26.431 2.845 -11.630 1.00 77.69 316 SER A C 1
ATOM 2486 O O . SER A 1 316 ? 27.564 2.509 -11.955 1.00 77.69 316 SER A O 1
ATOM 2488 N N . LEU A 1 317 ? 25.654 3.575 -12.440 1.00 79.56 317 LEU A N 1
ATOM 2489 C CA . LEU A 1 317 ? 26.125 4.085 -13.731 1.00 79.56 317 LEU A CA 1
ATOM 2490 C C . LEU A 1 317 ? 27.006 5.331 -13.592 1.00 79.56 317 LEU A C 1
ATOM 2492 O O . LEU A 1 317 ? 27.890 5.537 -14.421 1.00 79.56 317 LEU A O 1
ATOM 2496 N N . LEU A 1 318 ? 26.788 6.151 -12.559 1.00 80.56 318 LEU A N 1
ATOM 2497 C CA . LEU A 1 318 ? 27.540 7.389 -12.328 1.00 80.56 318 LEU A CA 1
ATOM 2498 C C . LEU A 1 318 ? 29.030 7.158 -12.071 1.00 80.56 318 LEU A C 1
ATOM 2500 O O . LEU A 1 318 ? 29.846 7.982 -12.489 1.00 80.56 318 LEU A O 1
ATOM 2504 N N . ASP A 1 319 ? 29.381 6.041 -11.436 1.00 77.56 319 ASP A N 1
ATOM 2505 C CA . ASP A 1 319 ? 30.775 5.660 -11.174 1.00 77.56 319 ASP A CA 1
ATOM 2506 C C . ASP A 1 319 ? 31.539 5.282 -12.462 1.00 77.56 319 ASP A C 1
ATOM 2508 O O . ASP A 1 319 ? 32.769 5.184 -12.466 1.00 77.56 319 ASP A O 1
ATOM 2512 N N . GLY A 1 320 ? 30.821 5.161 -13.584 1.00 76.62 320 GLY A N 1
ATOM 2513 C CA . GLY A 1 320 ? 31.341 4.739 -14.876 1.00 76.62 320 GLY A CA 1
ATOM 2514 C C . GLY A 1 320 ? 31.232 3.229 -15.073 1.00 76.62 320 GLY A C 1
ATOM 2515 O O . GLY A 1 320 ? 31.216 2.443 -14.128 1.00 76.62 320 GLY A O 1
ATOM 2516 N N . PHE A 1 321 ? 31.153 2.807 -16.332 1.00 78.50 321 PHE A N 1
ATOM 2517 C CA . PHE A 1 321 ? 31.092 1.393 -16.694 1.00 78.50 321 PHE A CA 1
ATOM 2518 C C . PHE A 1 321 ? 31.760 1.154 -18.051 1.00 78.50 321 PHE A C 1
ATOM 2520 O O . PHE A 1 321 ? 31.691 1.989 -18.955 1.00 78.50 321 PHE A O 1
ATOM 2527 N N . GLY A 1 322 ? 32.436 0.009 -18.188 1.00 74.56 322 GLY A N 1
ATOM 2528 C CA . GLY A 1 322 ? 33.165 -0.343 -19.409 1.00 74.56 322 GLY A CA 1
ATOM 2529 C C . GLY A 1 322 ? 34.227 0.699 -19.784 1.00 74.56 322 GLY A C 1
ATOM 2530 O O . GLY A 1 322 ? 35.169 0.935 -19.033 1.00 74.56 322 GLY A O 1
ATOM 2531 N N . GLU A 1 323 ? 34.070 1.313 -20.959 1.00 75.44 323 GLU A N 1
ATOM 2532 C CA . GLU A 1 323 ? 34.966 2.353 -21.502 1.00 75.44 323 GLU A CA 1
ATOM 2533 C C . GLU A 1 323 ? 34.485 3.793 -21.201 1.00 75.44 323 GLU A C 1
ATOM 2535 O O . GLU A 1 323 ? 35.040 4.770 -21.718 1.00 75.44 323 GLU A O 1
ATOM 2540 N N . ILE A 1 324 ? 33.422 3.947 -20.403 1.00 82.94 324 ILE A N 1
ATOM 2541 C CA . ILE A 1 324 ? 32.799 5.235 -20.082 1.00 82.94 324 ILE A CA 1
ATOM 2542 C C . ILE A 1 324 ? 33.267 5.674 -18.697 1.00 82.94 324 ILE A C 1
ATOM 2544 O O . ILE A 1 324 ? 32.931 5.057 -17.687 1.00 82.94 324 ILE A O 1
ATOM 2548 N N . ALA A 1 325 ? 34.030 6.765 -18.647 1.00 85.12 325 ALA A N 1
ATOM 2549 C CA . ALA A 1 325 ? 34.436 7.375 -17.388 1.00 85.12 325 ALA A CA 1
ATOM 2550 C C . ALA A 1 325 ? 33.298 8.226 -16.803 1.00 85.12 325 ALA A C 1
ATOM 2552 O O . ALA A 1 325 ? 32.511 8.806 -17.551 1.00 85.12 325 ALA A O 1
ATOM 2553 N N . ALA A 1 326 ? 33.277 8.413 -15.481 1.00 85.38 326 ALA A N 1
ATOM 2554 C CA . ALA A 1 326 ? 32.306 9.281 -14.801 1.00 85.38 326 ALA A CA 1
ATOM 2555 C C . ALA A 1 326 ? 32.222 10.701 -15.412 1.00 85.38 326 ALA A C 1
ATOM 2557 O O . ALA A 1 326 ? 31.149 11.289 -15.526 1.00 85.38 326 ALA A O 1
ATOM 2558 N N . ASN A 1 327 ? 33.349 11.241 -15.894 1.00 86.94 327 ASN A N 1
ATOM 2559 C CA . ASN A 1 327 ? 33.408 12.560 -16.536 1.00 86.94 327 ASN A CA 1
ATOM 2560 C C . ASN A 1 327 ? 32.702 12.627 -17.901 1.00 86.94 327 ASN A C 1
ATOM 2562 O O . ASN A 1 327 ? 32.368 13.726 -18.351 1.00 86.94 327 ASN A O 1
ATOM 2566 N N . ASP A 1 328 ? 32.454 11.491 -18.550 1.00 88.69 328 ASP A N 1
ATOM 2567 C CA . ASP A 1 328 ? 31.752 11.410 -19.834 1.00 88.69 328 ASP A CA 1
ATOM 2568 C C . ASP A 1 328 ? 30.225 11.362 -19.662 1.00 88.69 328 ASP A C 1
ATOM 2570 O O . ASP A 1 328 ? 29.492 11.462 -20.651 1.00 88.69 328 ASP A O 1
ATOM 2574 N N . ILE A 1 329 ? 29.747 11.248 -18.419 1.00 89.31 329 ILE A N 1
ATOM 2575 C CA . ILE A 1 329 ? 28.335 11.131 -18.064 1.00 89.31 329 ILE A CA 1
ATOM 2576 C C . ILE A 1 329 ? 27.808 12.501 -17.617 1.00 89.31 329 ILE A C 1
ATOM 2578 O O . ILE A 1 329 ? 28.475 13.267 -16.911 1.00 89.31 329 ILE A O 1
ATOM 2582 N N . LEU A 1 330 ? 26.608 12.848 -18.073 1.00 91.06 330 LEU A N 1
ATOM 2583 C CA . LEU A 1 330 ? 25.812 13.954 -17.557 1.00 91.06 330 LEU A CA 1
ATOM 2584 C C . LEU A 1 330 ? 24.561 13.371 -16.911 1.00 91.06 330 LEU A C 1
ATOM 2586 O O . LEU A 1 330 ? 23.752 12.754 -17.592 1.00 91.06 330 LEU A O 1
ATOM 2590 N N . TYR A 1 331 ? 24.397 13.586 -15.614 1.00 91.00 331 TYR A N 1
ATOM 2591 C CA . TYR A 1 331 ? 23.252 13.101 -14.854 1.00 91.00 331 TYR A CA 1
ATOM 2592 C C . TYR A 1 331 ? 22.444 14.287 -14.343 1.00 91.00 331 TYR A C 1
ATOM 2594 O O . TYR A 1 331 ? 22.985 15.151 -13.649 1.00 91.00 331 TYR A O 1
ATOM 2602 N N . LEU A 1 332 ? 21.170 14.331 -14.729 1.00 89.56 332 LEU A N 1
ATOM 2603 C CA . LEU A 1 332 ? 20.223 15.381 -14.379 1.00 89.56 332 LEU A CA 1
ATOM 2604 C C . LEU A 1 332 ? 19.088 14.777 -13.564 1.00 89.56 332 LEU A C 1
ATOM 2606 O O . LEU A 1 332 ? 18.337 13.949 -14.075 1.00 89.56 332 LEU A O 1
ATOM 2610 N N . MET A 1 333 ? 18.949 15.214 -12.315 1.00 87.44 333 MET A N 1
ATOM 2611 C CA . MET A 1 333 ? 17.932 14.694 -11.405 1.00 87.44 333 MET A CA 1
ATOM 2612 C C . MET A 1 333 ? 16.828 15.721 -11.159 1.00 87.44 333 MET A C 1
ATOM 2614 O O . MET A 1 333 ? 17.096 16.830 -10.702 1.00 87.44 333 MET A O 1
ATOM 2618 N N . ARG A 1 334 ? 15.569 15.337 -11.391 1.00 81.94 334 ARG A N 1
ATOM 2619 C CA . ARG A 1 334 ? 14.391 16.205 -11.228 1.00 81.94 334 ARG A CA 1
ATOM 2620 C C . ARG A 1 334 ? 14.337 16.883 -9.858 1.00 81.94 334 ARG A C 1
ATOM 2622 O O . ARG A 1 334 ? 14.096 18.082 -9.769 1.00 81.94 334 ARG A O 1
ATOM 2629 N N . ASP A 1 335 ? 14.596 16.116 -8.802 1.00 77.50 335 ASP A N 1
ATOM 2630 C CA . ASP A 1 335 ? 14.445 16.571 -7.415 1.00 77.50 335 ASP A CA 1
ATOM 2631 C C . ASP A 1 335 ? 15.643 17.426 -6.935 1.00 77.50 335 ASP A C 1
ATOM 2633 O O . ASP A 1 335 ? 15.624 18.004 -5.846 1.00 77.50 335 ASP A O 1
ATOM 2637 N N . ARG A 1 336 ? 16.704 17.554 -7.747 1.00 81.19 336 ARG A N 1
ATOM 2638 C CA . ARG A 1 336 ? 17.868 18.390 -7.439 1.00 81.19 336 ARG A CA 1
ATOM 2639 C C . ARG A 1 336 ? 17.650 19.805 -7.973 1.00 81.19 336 ARG A C 1
ATOM 2641 O O . ARG A 1 336 ? 17.663 20.027 -9.179 1.00 81.19 336 ARG A O 1
ATOM 2648 N N . LYS A 1 337 ? 17.592 20.801 -7.076 1.00 78.31 337 LYS A N 1
ATOM 2649 C CA . LYS A 1 337 ? 17.350 22.227 -7.414 1.00 78.31 337 LYS A CA 1
ATOM 2650 C C . LYS A 1 337 ? 18.195 22.773 -8.576 1.00 78.31 337 LYS A C 1
ATOM 2652 O O . LYS A 1 337 ? 17.711 23.590 -9.350 1.00 78.31 337 LYS A O 1
ATOM 2657 N N . LYS A 1 338 ? 19.464 22.360 -8.695 1.00 82.31 338 LYS A N 1
ATOM 2658 C CA . LYS A 1 338 ? 20.357 22.800 -9.783 1.00 82.31 338 LYS A CA 1
ATOM 2659 C C . LYS A 1 338 ? 19.898 22.280 -11.150 1.00 82.31 338 LYS A C 1
ATOM 2661 O O . LYS A 1 338 ? 19.883 23.043 -12.109 1.00 82.31 338 LYS A O 1
ATOM 2666 N N . ASP A 1 339 ? 19.510 21.014 -11.217 1.00 85.44 339 ASP A N 1
ATOM 2667 C CA . ASP A 1 339 ? 19.155 20.328 -12.461 1.00 85.44 339 ASP A CA 1
ATOM 2668 C C . ASP A 1 339 ? 17.699 20.636 -12.841 1.00 85.44 339 ASP A C 1
ATOM 2670 O O . ASP A 1 339 ? 17.374 20.804 -14.013 1.00 85.44 339 ASP A O 1
ATOM 2674 N N . GLN A 1 340 ? 16.842 20.856 -11.840 1.00 82.75 340 GLN A N 1
ATOM 2675 C CA . GLN A 1 340 ? 15.482 21.355 -12.024 1.00 82.75 340 GLN A CA 1
ATOM 2676 C C . GLN A 1 340 ? 15.435 22.677 -12.800 1.00 82.75 340 GLN A C 1
ATOM 2678 O O . GLN A 1 340 ? 14.549 22.875 -13.628 1.00 82.75 340 GLN A O 1
ATOM 2683 N N . LYS A 1 341 ? 16.413 23.573 -12.601 1.00 84.75 341 LYS A N 1
ATOM 2684 C CA . LYS A 1 341 ? 16.519 24.807 -13.397 1.00 84.75 341 LYS A CA 1
ATOM 2685 C C . LYS A 1 341 ? 16.710 24.508 -14.884 1.00 84.75 341 LYS A C 1
ATOM 2687 O O . LYS A 1 341 ? 16.126 25.202 -15.710 1.00 84.75 341 LYS A O 1
ATOM 2692 N N . ILE A 1 342 ? 17.469 23.467 -15.223 1.00 85.62 342 ILE A N 1
ATOM 2693 C CA . ILE A 1 342 ? 17.690 23.034 -16.609 1.00 85.62 342 ILE A CA 1
ATOM 2694 C C . ILE A 1 342 ? 16.383 22.480 -17.189 1.00 85.62 342 ILE A C 1
ATOM 2696 O O . ILE A 1 342 ? 15.967 22.903 -18.265 1.00 85.62 342 ILE A O 1
ATOM 2700 N N . PHE A 1 343 ? 15.674 21.618 -16.451 1.00 86.69 343 PHE A N 1
ATOM 2701 C CA . PHE A 1 343 ? 14.368 21.101 -16.880 1.00 86.69 343 PHE A CA 1
ATOM 2702 C C . PHE A 1 343 ? 13.324 22.207 -17.065 1.00 86.69 343 PHE A C 1
ATOM 2704 O O . PHE A 1 343 ? 12.630 22.238 -18.079 1.00 86.69 343 PHE A O 1
ATOM 2711 N N . ASN A 1 344 ? 13.266 23.174 -16.148 1.00 86.25 344 ASN A N 1
ATOM 2712 C CA . ASN A 1 344 ? 12.393 24.340 -16.260 1.00 86.25 344 ASN A CA 1
ATOM 2713 C C . ASN A 1 344 ? 12.696 25.169 -17.518 1.00 86.25 344 ASN A C 1
ATOM 2715 O O . ASN A 1 344 ? 11.774 25.631 -18.191 1.00 86.25 344 ASN A O 1
ATOM 2719 N N . ARG A 1 345 ? 13.977 25.351 -17.858 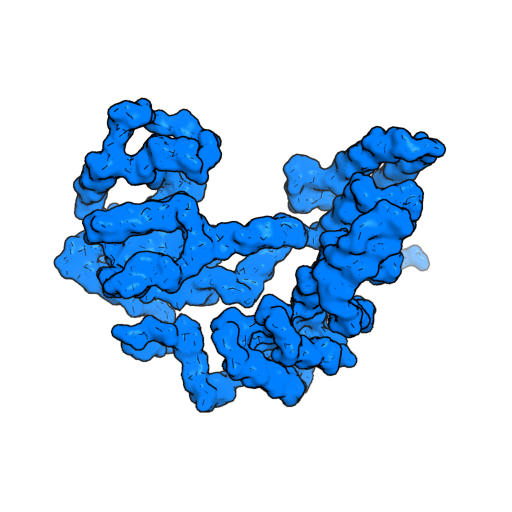1.00 85.50 345 ARG A N 1
ATOM 2720 C CA . ARG A 1 345 ? 14.393 26.053 -19.081 1.00 85.50 345 ARG A CA 1
ATOM 2721 C C . ARG A 1 345 ? 14.007 25.296 -20.352 1.00 85.50 345 ARG A C 1
ATOM 2723 O O . ARG A 1 345 ? 13.571 25.921 -21.308 1.00 85.50 345 ARG A O 1
ATOM 2730 N N . ILE A 1 346 ? 14.092 23.966 -20.337 1.00 86.25 346 ILE A N 1
ATOM 2731 C CA . ILE A 1 346 ? 13.649 23.108 -21.449 1.00 86.25 346 ILE A CA 1
ATOM 2732 C C . ILE A 1 346 ? 12.121 23.162 -21.631 1.00 86.25 346 ILE A C 1
ATOM 2734 O O . ILE A 1 346 ? 11.634 23.143 -22.759 1.00 86.25 346 ILE A O 1
ATOM 2738 N N . LEU A 1 347 ? 11.355 23.237 -20.539 1.00 85.88 347 LEU A N 1
ATOM 2739 C CA . LEU A 1 347 ? 9.887 23.290 -20.576 1.00 85.88 347 LEU A CA 1
ATOM 2740 C C . LEU A 1 347 ? 9.336 24.672 -20.957 1.00 85.88 347 LEU A C 1
ATOM 2742 O O . LEU A 1 347 ? 8.315 24.761 -21.642 1.00 85.88 347 LEU A O 1
ATOM 2746 N N . GLY A 1 348 ? 10.011 25.735 -20.518 1.00 86.75 348 GLY A N 1
ATOM 2747 C CA . GLY A 1 348 ? 9.642 27.124 -20.779 1.00 86.75 348 GLY A CA 1
ATOM 2748 C C . GLY A 1 348 ? 8.661 27.725 -19.772 1.00 86.75 348 GLY A C 1
ATOM 2749 O O . GLY A 1 348 ? 7.713 27.083 -19.315 1.00 86.75 348 GLY A O 1
ATOM 2750 N N . LEU A 1 349 ? 8.848 29.006 -19.460 1.00 84.06 349 LEU A N 1
ATOM 2751 C CA . LEU A 1 349 ? 8.122 29.744 -18.427 1.00 84.06 349 LEU A CA 1
ATOM 2752 C C . LEU A 1 349 ? 6.608 29.794 -18.674 1.00 84.06 349 LEU A C 1
ATOM 2754 O O . LEU A 1 349 ? 5.820 29.645 -17.737 1.00 84.06 349 LEU A O 1
ATOM 2758 N N . LYS A 1 350 ? 6.190 29.930 -19.938 1.00 84.44 350 LYS A N 1
ATOM 2759 C CA . LYS A 1 350 ? 4.772 29.941 -20.335 1.00 84.44 350 LYS A CA 1
ATOM 2760 C C . LYS A 1 350 ? 4.056 28.633 -19.996 1.00 84.44 350 LYS A C 1
ATOM 2762 O O . LYS A 1 350 ? 2.881 28.638 -19.630 1.00 84.44 350 LYS A O 1
ATOM 2767 N N . TRP A 1 351 ? 4.751 27.505 -20.135 1.00 84.12 351 TRP A N 1
ATOM 2768 C CA . TRP A 1 351 ? 4.195 26.199 -19.802 1.00 84.12 351 TRP A CA 1
ATOM 2769 C C . TRP A 1 351 ? 4.191 25.983 -18.281 1.00 84.12 351 TRP A C 1
ATOM 2771 O O . TRP A 1 351 ? 3.169 25.569 -17.734 1.00 84.12 351 TRP A O 1
ATOM 2781 N N . LEU A 1 352 ? 5.274 26.366 -17.590 1.00 83.62 352 LEU A N 1
ATOM 2782 C CA . LEU A 1 352 ? 5.397 26.256 -16.129 1.00 83.62 352 LEU A CA 1
ATOM 2783 C C . LEU A 1 352 ? 4.280 27.013 -15.394 1.00 83.62 352 LEU A C 1
ATOM 2785 O O . LEU A 1 352 ? 3.626 26.431 -14.535 1.00 83.62 352 LEU A O 1
ATOM 2789 N N . LYS A 1 353 ? 3.981 28.260 -15.792 1.00 82.31 353 LYS A N 1
ATOM 2790 C CA . LYS A 1 353 ? 2.896 29.071 -15.200 1.00 82.31 353 LYS A CA 1
ATOM 2791 C C . LYS A 1 353 ? 1.504 28.441 -15.316 1.00 82.31 353 LYS A C 1
ATOM 2793 O O . LYS A 1 353 ? 0.613 28.800 -14.553 1.00 82.31 353 LYS A O 1
ATOM 2798 N N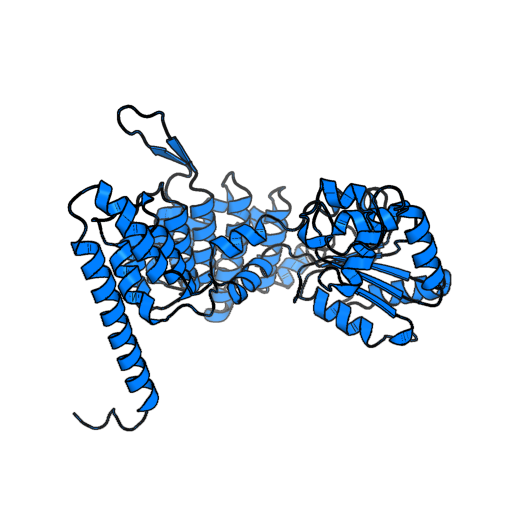 . LYS A 1 354 ? 1.289 27.561 -16.299 1.00 82.94 354 LYS A N 1
ATOM 2799 C CA . LYS A 1 354 ? -0.020 26.955 -16.564 1.00 82.94 354 LYS A CA 1
ATOM 2800 C C . LYS A 1 354 ? -0.259 25.677 -15.755 1.00 82.94 354 LYS A C 1
ATOM 2802 O O . LYS A 1 354 ? -1.413 25.374 -15.467 1.00 82.94 354 LYS A O 1
ATOM 2807 N N . TYR A 1 355 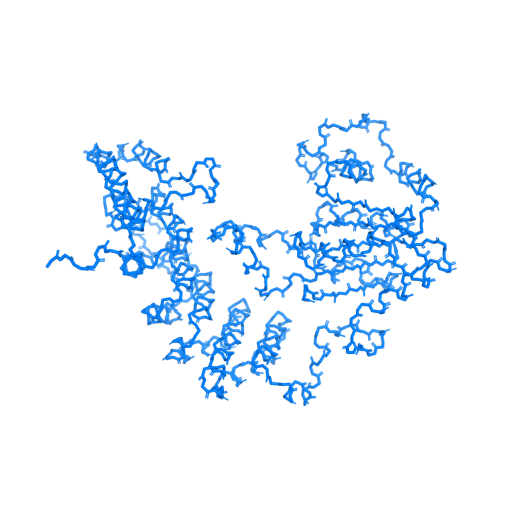? 0.797 24.931 -15.427 1.00 76.44 355 TYR A N 1
ATOM 2808 C CA . TYR A 1 355 ? 0.670 23.564 -14.905 1.00 76.44 355 TYR A CA 1
ATOM 2809 C C . TYR A 1 355 ? 1.468 23.277 -13.626 1.00 76.44 355 TYR A C 1
ATOM 2811 O O . TYR A 1 355 ? 1.289 22.203 -13.060 1.00 76.44 355 TYR A O 1
ATOM 2819 N N . ILE A 1 356 ? 2.325 24.191 -13.157 1.00 79.00 356 ILE A N 1
ATOM 2820 C CA . ILE A 1 356 ? 3.129 24.002 -11.939 1.00 79.00 356 ILE A CA 1
ATOM 2821 C C . ILE A 1 356 ? 2.895 25.145 -10.954 1.00 79.00 356 ILE A C 1
ATOM 2823 O O . ILE A 1 356 ? 2.619 26.277 -11.345 1.00 79.00 356 ILE A O 1
ATOM 2827 N N . GLU A 1 357 ? 3.043 24.855 -9.664 1.00 74.50 357 GLU A N 1
ATOM 2828 C CA . GLU A 1 357 ? 3.054 25.867 -8.616 1.00 74.50 357 GLU A CA 1
ATOM 2829 C C . GLU A 1 357 ? 4.218 26.873 -8.751 1.00 74.50 357 GLU A C 1
ATOM 2831 O O . GLU A 1 357 ? 5.348 26.491 -9.083 1.00 74.50 357 GLU A O 1
ATOM 2836 N N . PRO A 1 358 ? 3.994 28.155 -8.398 1.00 72.81 358 PRO A N 1
ATOM 2837 C CA . PRO A 1 358 ? 5.008 29.209 -8.472 1.00 72.81 358 PRO A CA 1
ATOM 2838 C C . PRO A 1 358 ? 6.319 28.911 -7.741 1.00 72.81 358 PRO A C 1
ATOM 2840 O O . PRO A 1 358 ? 7.377 29.357 -8.180 1.00 72.81 358 PRO A O 1
ATOM 2843 N N . SER A 1 359 ? 6.268 28.144 -6.651 1.00 72.50 359 SER A N 1
ATOM 2844 C CA . SER A 1 359 ? 7.424 27.746 -5.834 1.00 72.50 359 SER A CA 1
ATOM 2845 C C . SER A 1 359 ? 8.551 27.091 -6.646 1.00 72.50 359 SER A C 1
ATOM 2847 O O . SER A 1 359 ? 9.722 27.241 -6.301 1.00 72.50 359 SER A O 1
ATOM 2849 N N . PHE A 1 360 ? 8.224 26.427 -7.757 1.00 66.88 360 PHE A N 1
ATOM 2850 C CA . PHE A 1 360 ? 9.179 25.690 -8.584 1.00 66.88 360 PHE A CA 1
ATOM 2851 C C . PHE A 1 360 ? 9.872 26.526 -9.670 1.00 66.88 360 PHE A C 1
ATOM 2853 O O . PHE A 1 360 ? 10.846 26.056 -10.259 1.00 66.88 360 PHE A O 1
ATOM 2860 N N . TYR A 1 361 ? 9.414 27.754 -9.944 1.00 72.88 361 TYR A N 1
ATOM 2861 C CA . TYR A 1 361 ? 9.980 28.625 -10.989 1.00 72.88 361 TYR A CA 1
ATOM 2862 C C . TYR A 1 361 ? 10.173 30.089 -10.557 1.00 72.88 361 TYR A C 1
ATOM 2864 O O . TYR A 1 361 ? 10.411 30.954 -11.396 1.00 72.88 361 TYR A O 1
ATOM 2872 N N . GLN A 1 362 ? 10.138 30.383 -9.254 1.00 71.38 362 GLN A N 1
ATOM 2873 C CA . GLN A 1 362 ? 10.418 31.723 -8.712 1.00 71.38 362 GLN A CA 1
ATOM 2874 C C . GLN A 1 362 ? 11.796 32.284 -9.114 1.00 71.38 362 GLN A C 1
ATOM 2876 O O . GLN A 1 362 ? 11.937 33.490 -9.275 1.00 71.38 362 GLN A O 1
ATOM 2881 N N . GLU A 1 363 ? 12.798 31.423 -9.316 1.00 69.38 363 GLU A N 1
ATOM 2882 C CA . GLU A 1 363 ? 14.168 31.806 -9.704 1.00 69.38 363 GLU A CA 1
ATOM 2883 C C . GLU A 1 363 ? 14.431 31.669 -11.219 1.00 69.38 363 GLU A C 1
ATOM 2885 O O . GLU A 1 363 ? 15.557 31.379 -11.636 1.00 69.38 363 GLU A O 1
ATOM 2890 N N . TYR A 1 364 ? 13.399 31.798 -12.059 1.00 79.44 364 TYR A N 1
ATOM 2891 C CA . TYR A 1 364 ? 13.560 31.672 -13.509 1.00 79.44 364 TYR A CA 1
ATOM 2892 C C . TYR A 1 364 ? 14.396 32.841 -14.073 1.00 79.44 364 TYR A C 1
ATOM 2894 O O . TYR A 1 364 ? 14.100 33.995 -13.769 1.00 79.44 364 TYR A O 1
ATOM 2902 N N . PRO A 1 365 ? 15.443 32.579 -14.880 1.00 75.06 365 PRO A N 1
ATOM 2903 C CA . PRO A 1 365 ? 16.455 33.591 -15.193 1.00 75.06 365 PRO A CA 1
ATOM 2904 C C . PRO A 1 365 ? 16.041 34.632 -16.243 1.00 75.06 365 PRO A C 1
ATOM 2906 O O . PRO A 1 365 ? 16.762 35.609 -16.416 1.00 75.06 365 PRO A O 1
ATOM 2909 N N . VAL A 1 366 ? 14.933 34.425 -16.960 1.00 81.31 366 VAL A N 1
ATOM 2910 C CA . VAL A 1 366 ? 14.531 35.251 -18.114 1.00 81.31 366 VAL A CA 1
ATOM 2911 C C . VAL A 1 366 ? 13.039 35.585 -18.047 1.00 81.31 366 VAL A C 1
ATOM 2913 O O . VAL A 1 366 ? 12.266 34.870 -17.407 1.00 81.31 366 VAL A O 1
ATOM 2916 N N . SER A 1 367 ? 12.628 36.683 -18.679 1.00 77.44 367 SER A N 1
ATOM 2917 C CA . SER A 1 367 ? 11.220 37.081 -18.754 1.00 77.44 367 SER A CA 1
ATOM 2918 C C . SER A 1 367 ? 10.422 36.193 -19.727 1.00 77.44 367 SER A C 1
ATOM 2920 O O . SER A 1 367 ? 10.993 35.479 -20.544 1.00 77.44 367 SER A O 1
ATOM 2922 N N . GLU A 1 368 ? 9.086 36.215 -19.649 1.00 76.25 368 GLU A N 1
ATOM 2923 C CA . GLU A 1 368 ? 8.223 35.371 -20.503 1.00 76.25 368 GLU A CA 1
ATOM 2924 C C . GLU A 1 368 ? 8.301 35.734 -21.995 1.00 76.25 368 GLU A C 1
ATOM 2926 O O . GLU A 1 368 ? 8.057 34.879 -22.841 1.00 76.25 368 GLU A O 1
ATOM 2931 N N . GLU A 1 369 ? 8.649 36.980 -22.319 1.00 72.94 369 GLU A N 1
ATOM 2932 C CA . GLU A 1 369 ? 8.766 37.467 -23.700 1.00 72.94 369 GLU A CA 1
ATOM 2933 C C . GLU A 1 369 ? 10.108 37.089 -24.347 1.00 72.94 369 GLU A C 1
ATOM 2935 O O . GLU A 1 369 ? 10.193 36.966 -25.566 1.00 72.94 369 GLU A O 1
ATOM 2940 N N . GLU A 1 370 ? 11.139 36.875 -23.531 1.00 77.06 370 GLU A N 1
ATOM 2941 C CA . GLU A 1 370 ? 12.507 36.542 -23.951 1.00 77.06 370 GLU A CA 1
ATOM 2942 C C . GLU A 1 370 ? 12.805 35.035 -23.866 1.00 77.06 370 GLU A C 1
ATOM 2944 O O . GLU A 1 370 ? 13.900 34.587 -24.209 1.00 77.06 370 GLU A O 1
ATOM 2949 N N . ASP A 1 371 ? 11.858 34.241 -23.367 1.00 83.00 371 ASP A N 1
ATOM 2950 C CA . ASP A 1 371 ? 12.047 32.811 -23.179 1.00 83.00 371 ASP A CA 1
ATOM 2951 C C . ASP A 1 371 ? 11.815 32.030 -24.482 1.00 83.00 371 ASP A C 1
ATOM 2953 O O . ASP A 1 371 ? 10.674 31.856 -24.918 1.00 83.00 371 ASP A O 1
ATOM 2957 N N . ASP A 1 372 ? 12.898 31.509 -25.074 1.00 84.06 372 ASP A N 1
ATOM 2958 C CA . ASP A 1 372 ? 12.852 30.519 -26.157 1.00 84.06 372 ASP A CA 1
ATOM 2959 C C . ASP A 1 372 ? 13.356 29.137 -25.680 1.00 84.06 372 ASP A C 1
ATOM 2961 O O . ASP A 1 372 ? 14.563 28.857 -25.662 1.00 84.06 372 ASP A O 1
ATOM 2965 N N . PRO A 1 373 ? 12.435 28.220 -25.322 1.00 85.19 373 PRO A N 1
ATOM 2966 C CA . PRO A 1 373 ? 12.789 26.874 -24.878 1.00 85.19 373 PRO A CA 1
ATOM 2967 C C . PRO A 1 373 ? 13.411 26.006 -25.978 1.00 85.19 373 PRO A C 1
ATOM 2969 O O . PRO A 1 373 ? 14.166 25.079 -25.679 1.00 85.19 373 PRO A O 1
ATOM 2972 N N . ARG A 1 374 ? 13.100 26.268 -27.258 1.00 83.75 374 ARG A N 1
ATOM 2973 C CA . ARG A 1 374 ? 13.621 25.473 -28.383 1.00 83.75 374 ARG A CA 1
ATOM 2974 C C . ARG A 1 374 ? 15.071 25.824 -28.66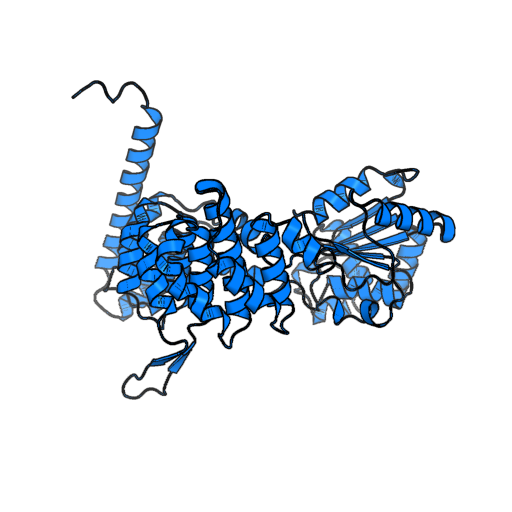0 1.00 83.75 374 ARG A C 1
ATOM 2976 O O . ARG A 1 374 ? 15.884 24.919 -28.849 1.00 83.75 374 ARG A O 1
ATOM 2983 N N . GLU A 1 375 ? 15.389 27.114 -28.660 1.00 87.00 375 GLU A N 1
ATOM 2984 C CA . GLU A 1 375 ? 16.765 27.591 -28.796 1.00 87.00 375 GLU A CA 1
ATOM 2985 C C . GLU A 1 375 ? 17.624 27.084 -27.632 1.00 87.00 375 GLU A C 1
ATOM 2987 O O . GLU A 1 375 ? 18.678 26.481 -27.853 1.00 87.00 375 GLU A O 1
ATOM 2992 N N . TYR A 1 376 ? 17.118 27.200 -26.397 1.00 87.50 376 TYR A N 1
ATOM 2993 C CA . TYR A 1 376 ? 17.805 26.676 -25.218 1.00 87.50 376 TYR A CA 1
ATOM 2994 C C . TYR A 1 376 ? 18.061 25.165 -25.307 1.00 87.50 376 TYR A C 1
ATOM 2996 O O . TYR A 1 376 ? 19.155 24.702 -24.986 1.00 87.50 376 TYR A O 1
ATOM 3004 N N . PHE A 1 377 ? 17.088 24.380 -25.780 1.00 87.62 377 PHE A N 1
ATOM 3005 C CA . PHE A 1 377 ? 17.252 22.935 -25.955 1.00 87.62 377 PHE A CA 1
ATOM 3006 C C . PHE A 1 377 ? 18.366 22.589 -26.958 1.00 87.62 377 PHE A C 1
ATOM 3008 O O . PHE A 1 377 ? 19.177 21.692 -26.712 1.00 87.62 377 PHE A O 1
ATOM 3015 N N . GLN A 1 378 ? 18.452 23.315 -28.076 1.00 87.44 378 GLN A N 1
ATOM 3016 C CA . GLN A 1 378 ? 19.519 23.116 -29.061 1.00 87.44 378 GLN A CA 1
ATOM 3017 C C . GLN A 1 378 ? 20.890 23.502 -28.502 1.00 87.44 378 GLN A C 1
ATOM 3019 O O . GLN A 1 378 ? 21.860 22.759 -28.684 1.00 87.44 378 GLN A O 1
ATOM 3024 N N . GLN A 1 379 ? 20.963 24.623 -27.784 1.00 88.56 379 GLN A N 1
ATOM 3025 C CA . GLN A 1 379 ? 22.180 25.061 -27.113 1.00 88.56 379 GLN A CA 1
ATOM 3026 C C . GLN A 1 379 ? 22.640 24.033 -26.073 1.00 88.56 379 GLN A C 1
ATOM 3028 O O . GLN A 1 379 ? 23.804 23.642 -26.077 1.00 88.56 379 GLN A O 1
ATOM 3033 N N . PHE A 1 380 ? 21.722 23.513 -25.258 1.00 90.00 380 PHE A N 1
ATOM 3034 C CA . PHE A 1 380 ? 21.998 22.466 -24.276 1.00 90.00 380 PHE A CA 1
ATOM 3035 C C . PHE A 1 380 ? 22.623 21.218 -24.926 1.00 90.00 380 PHE A C 1
ATOM 3037 O O . PHE A 1 380 ? 23.651 20.710 -24.469 1.00 90.00 380 PHE A O 1
ATOM 3044 N N . LEU A 1 381 ? 22.059 20.741 -26.043 1.00 86.56 381 LEU A N 1
ATOM 3045 C CA . LEU A 1 381 ? 22.615 19.594 -26.768 1.00 86.56 381 LEU A CA 1
ATOM 3046 C C . LEU A 1 381 ? 23.991 19.882 -27.387 1.00 86.56 381 LEU A C 1
ATOM 3048 O O . LEU A 1 381 ? 24.780 18.944 -27.551 1.00 86.56 381 LEU A O 1
ATOM 3052 N N . HIS A 1 382 ? 24.272 21.140 -27.738 1.00 87.81 382 HIS A N 1
ATOM 3053 C CA . HIS A 1 382 ? 25.560 21.578 -28.271 1.00 87.81 382 HIS A CA 1
ATOM 3054 C C . HIS A 1 382 ? 26.633 21.677 -27.177 1.00 87.81 382 HIS A C 1
ATOM 3056 O O . HIS A 1 382 ? 27.722 21.124 -27.337 1.00 87.81 382 HIS A O 1
ATOM 3062 N N . GLU A 1 383 ? 26.317 22.309 -26.046 1.00 88.62 383 GLU A N 1
ATOM 3063 C CA . GLU A 1 383 ? 27.211 22.454 -24.888 1.00 88.62 383 GLU A CA 1
ATOM 3064 C C . GLU A 1 383 ? 27.627 21.093 -24.315 1.00 88.62 383 GLU A C 1
ATOM 3066 O O . GLU A 1 383 ? 28.777 20.889 -23.918 1.00 88.62 383 GLU A O 1
ATOM 3071 N N . HIS A 1 384 ? 26.716 20.120 -24.342 1.00 88.19 384 HIS A N 1
ATOM 3072 C CA . HIS A 1 384 ? 26.959 18.765 -23.852 1.00 88.19 384 HIS A CA 1
ATOM 3073 C C . HIS A 1 384 ? 27.300 17.754 -24.952 1.00 88.19 384 HIS A C 1
ATOM 3075 O O . HIS A 1 384 ? 27.214 16.546 -24.735 1.00 88.19 384 HIS A O 1
ATOM 3081 N N . LYS A 1 385 ? 27.758 18.209 -26.123 1.00 84.50 385 LYS A N 1
ATOM 3082 C CA . LYS A 1 385 ? 28.155 17.323 -27.232 1.00 84.50 385 LYS A CA 1
ATOM 3083 C C . LYS A 1 385 ? 29.305 16.370 -26.880 1.00 84.50 385 LYS A C 1
ATOM 3085 O O . LYS A 1 385 ? 29.391 15.285 -27.444 1.00 84.50 385 LYS A O 1
ATOM 3090 N N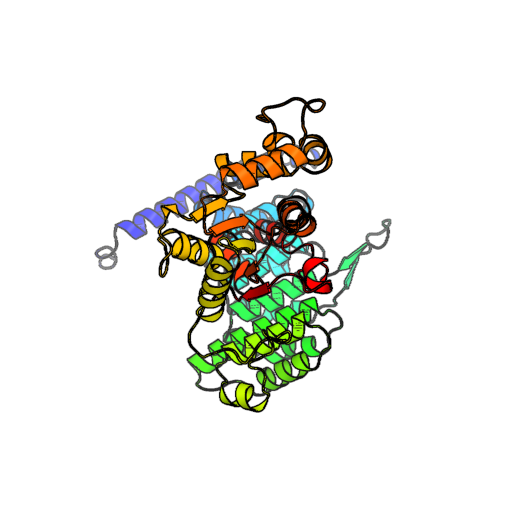 . ASN A 1 386 ? 30.171 16.764 -25.947 1.00 85.56 386 ASN A N 1
ATOM 3091 C CA . ASN A 1 386 ? 31.319 15.959 -25.515 1.00 85.56 386 ASN A CA 1
ATOM 3092 C C . ASN A 1 386 ? 30.941 14.846 -24.521 1.00 85.56 386 ASN A C 1
ATOM 3094 O O . ASN A 1 386 ? 31.790 14.032 -24.171 1.00 85.56 386 ASN A O 1
ATOM 3098 N N . LYS A 1 387 ? 29.692 14.818 -24.040 1.00 89.12 387 LYS A N 1
ATOM 3099 C CA . LYS A 1 387 ? 29.198 13.794 -23.117 1.00 89.12 387 LYS A CA 1
ATOM 3100 C C . LYS A 1 387 ? 28.741 12.572 -23.907 1.00 89.12 387 LYS A C 1
ATOM 3102 O O . LYS A 1 387 ? 27.970 12.703 -24.856 1.00 89.12 387 LYS A O 1
ATOM 3107 N N . LYS A 1 388 ? 29.210 11.390 -23.502 1.00 87.94 388 LYS A N 1
ATOM 3108 C CA . LYS A 1 388 ? 28.862 10.110 -24.137 1.00 87.94 388 LYS A CA 1
ATOM 3109 C C . LYS A 1 388 ? 27.508 9.589 -23.658 1.00 87.94 388 LYS A C 1
ATOM 3111 O O . LYS A 1 388 ? 26.814 8.937 -24.427 1.00 87.94 388 LYS A O 1
ATOM 3116 N N . LEU A 1 389 ? 27.120 9.894 -22.419 1.00 89.00 389 LEU A N 1
ATOM 3117 C CA . LEU A 1 389 ? 25.845 9.472 -21.841 1.00 89.00 389 LEU A CA 1
ATOM 3118 C C . LEU A 1 389 ? 25.158 10.652 -21.150 1.00 89.00 389 LEU A C 1
ATOM 3120 O O . LEU A 1 389 ? 25.769 11.316 -20.313 1.00 89.00 389 LEU A O 1
ATOM 3124 N N . ILE A 1 390 ? 23.894 10.903 -21.488 1.00 91.31 390 ILE A N 1
ATOM 3125 C CA . ILE A 1 390 ? 23.034 11.857 -20.778 1.00 91.31 390 ILE A CA 1
ATOM 3126 C C . ILE A 1 390 ? 21.905 11.070 -20.114 1.00 91.31 390 ILE A C 1
ATOM 3128 O O . ILE A 1 390 ? 21.151 10.384 -20.794 1.00 91.31 390 ILE A O 1
ATOM 3132 N N . MET A 1 391 ? 21.797 11.173 -18.794 1.00 91.44 391 MET A N 1
ATOM 3133 C CA . MET A 1 391 ? 20.792 10.496 -17.981 1.00 91.44 391 MET A CA 1
ATOM 3134 C C . MET A 1 391 ? 19.811 11.520 -17.420 1.00 91.44 391 MET A C 1
ATOM 3136 O O . MET A 1 391 ? 20.208 12.434 -16.694 1.00 91.44 391 MET A O 1
ATOM 3140 N N . LEU A 1 392 ? 18.534 11.351 -17.748 1.00 91.06 392 LEU A N 1
ATOM 3141 C CA . LEU A 1 392 ? 17.431 12.126 -17.197 1.00 91.06 392 LEU A CA 1
ATOM 3142 C C . LEU A 1 392 ? 16.755 11.271 -16.129 1.00 91.06 392 LEU A C 1
ATOM 3144 O O . LEU A 1 392 ? 16.180 10.240 -16.455 1.00 91.06 392 LEU A O 1
ATOM 3148 N N . ASP A 1 393 ? 16.832 11.679 -14.869 1.00 88.44 393 ASP A N 1
ATOM 3149 C CA . ASP A 1 393 ? 16.313 10.915 -13.737 1.00 88.44 393 ASP A CA 1
ATOM 3150 C C . ASP A 1 393 ? 15.168 11.656 -13.039 1.00 88.44 393 ASP A C 1
ATOM 3152 O O . ASP A 1 393 ? 15.342 12.764 -12.521 1.00 88.44 393 ASP A O 1
ATOM 3156 N N . GLY A 1 394 ? 13.994 11.034 -12.985 1.00 81.94 394 GLY A N 1
ATOM 3157 C CA . GLY A 1 394 ? 12.811 11.635 -12.388 1.00 81.94 394 GLY A CA 1
ATOM 3158 C C . GLY A 1 394 ? 11.733 10.616 -12.063 1.00 81.94 394 GLY A C 1
ATOM 3159 O O . GLY A 1 394 ? 11.842 9.430 -12.367 1.00 81.94 394 GLY A O 1
ATOM 3160 N N . CYS A 1 395 ? 10.704 11.078 -11.362 1.00 74.00 395 CYS A N 1
ATOM 3161 C CA . CYS A 1 395 ? 9.480 10.309 -11.203 1.00 74.00 395 CYS A CA 1
ATOM 3162 C C . CYS A 1 395 ? 8.520 10.705 -12.324 1.00 74.00 395 CYS A C 1
ATOM 3164 O O . CYS A 1 395 ? 8.390 11.894 -12.607 1.00 74.00 395 CYS A O 1
ATOM 3166 N N . ARG A 1 396 ? 7.856 9.723 -12.942 1.00 67.50 396 ARG A N 1
ATOM 3167 C CA . ARG A 1 396 ? 6.898 9.940 -14.029 1.00 67.50 396 ARG A CA 1
ATOM 3168 C C . ARG A 1 396 ? 5.627 10.582 -13.480 1.00 67.50 396 ARG A C 1
ATOM 3170 O O . ARG A 1 396 ? 4.743 9.896 -12.973 1.00 67.50 396 ARG A O 1
ATOM 3177 N N . ASP A 1 397 ? 5.580 11.904 -13.536 1.00 70.12 397 ASP A N 1
ATOM 3178 C CA . ASP A 1 397 ? 4.380 12.694 -13.320 1.00 70.12 397 ASP A CA 1
ATOM 3179 C C . ASP A 1 397 ? 3.860 13.219 -14.660 1.00 70.12 397 ASP A C 1
ATOM 3181 O O . ASP A 1 397 ? 4.621 13.736 -15.484 1.00 70.12 397 ASP A O 1
ATOM 3185 N N . GLY A 1 398 ? 2.555 13.060 -14.891 1.00 61.97 398 GLY A N 1
ATOM 3186 C CA . GLY A 1 398 ? 1.928 13.293 -16.196 1.00 61.97 398 GLY A CA 1
ATOM 3187 C C . GLY A 1 398 ? 1.961 14.744 -16.655 1.00 61.97 398 GLY A C 1
ATOM 3188 O O . GLY A 1 398 ? 1.720 15.036 -17.825 1.00 61.97 398 GLY A O 1
ATOM 3189 N N . THR A 1 399 ? 2.296 15.656 -15.747 1.00 67.38 399 THR A N 1
ATOM 3190 C CA . THR A 1 399 ? 2.457 17.075 -16.027 1.00 67.38 399 THR A CA 1
ATOM 3191 C C . THR A 1 399 ? 3.917 17.416 -16.315 1.00 67.38 399 THR A C 1
ATOM 3193 O O . THR A 1 399 ? 4.193 17.900 -17.407 1.00 67.38 399 THR A O 1
ATOM 3196 N N . TYR A 1 400 ? 4.863 17.165 -15.403 1.00 81.56 400 TYR A N 1
ATOM 3197 C CA . TYR A 1 400 ? 6.224 17.710 -15.501 1.00 81.56 400 TYR A CA 1
ATOM 3198 C C . TYR A 1 400 ? 7.237 16.808 -16.211 1.00 81.56 400 TYR A C 1
ATOM 3200 O O . TYR A 1 400 ? 7.695 17.132 -17.307 1.00 81.56 400 TYR A O 1
ATOM 3208 N N . PHE A 1 401 ? 7.644 15.698 -15.591 1.00 83.19 401 PHE A N 1
ATOM 3209 C CA . PHE A 1 401 ? 8.769 14.899 -16.073 1.00 83.19 401 PHE A CA 1
ATOM 3210 C C . PHE A 1 401 ? 8.409 14.147 -17.352 1.00 83.19 401 PHE A C 1
ATOM 3212 O O . PHE A 1 401 ? 9.213 14.098 -18.282 1.00 83.19 401 PHE A O 1
ATOM 3219 N N . GLN A 1 402 ? 7.160 13.684 -17.462 1.00 82.94 402 GLN A N 1
ATOM 3220 C CA . GLN A 1 402 ? 6.636 13.120 -18.702 1.00 82.94 402 GLN A CA 1
ATOM 3221 C C . GLN A 1 402 ? 6.782 14.105 -19.871 1.00 82.94 402 GLN A C 1
ATOM 3223 O O . GLN A 1 402 ? 7.182 13.727 -20.972 1.00 82.94 402 GLN A O 1
ATOM 3228 N N . ARG A 1 403 ? 6.523 15.396 -19.629 1.00 85.19 403 ARG A N 1
ATOM 3229 C CA . ARG A 1 403 ? 6.650 16.431 -20.655 1.00 85.19 403 ARG A CA 1
ATOM 3230 C C . ARG A 1 403 ? 8.101 16.674 -21.065 1.00 85.19 403 ARG A C 1
ATOM 3232 O O . ARG A 1 403 ? 8.360 16.931 -22.240 1.00 85.19 403 ARG A O 1
ATOM 3239 N N . VAL A 1 404 ? 9.045 16.577 -20.129 1.00 86.31 404 VAL A N 1
ATOM 3240 C CA . VAL A 1 404 ? 10.481 16.632 -20.444 1.00 86.31 404 VAL A CA 1
ATOM 3241 C C . VAL A 1 404 ? 10.849 15.486 -21.389 1.00 86.31 404 VAL A C 1
ATOM 3243 O O . VAL A 1 404 ? 11.440 15.739 -22.437 1.00 86.31 404 VAL A O 1
ATOM 3246 N N . ILE A 1 405 ? 10.443 14.253 -21.075 1.00 86.44 405 ILE A N 1
ATOM 3247 C CA . ILE A 1 405 ? 10.702 13.070 -21.914 1.00 86.44 405 ILE A CA 1
ATOM 3248 C C . ILE A 1 405 ? 10.100 13.255 -23.313 1.00 86.44 405 ILE A C 1
ATOM 3250 O O . ILE A 1 405 ? 10.787 13.048 -24.314 1.00 86.44 405 ILE A O 1
ATOM 3254 N N . GLU A 1 406 ? 8.856 13.736 -23.404 1.00 84.56 406 GLU A N 1
ATOM 3255 C CA . GLU A 1 406 ? 8.207 14.042 -24.685 1.00 84.56 406 GLU A CA 1
ATOM 3256 C C . GLU A 1 406 ? 8.991 15.051 -25.529 1.00 84.56 406 GLU A C 1
ATOM 3258 O O . GLU A 1 406 ? 9.054 14.905 -26.749 1.00 84.56 406 GLU A O 1
ATOM 3263 N N . LEU A 1 407 ? 9.589 16.077 -24.917 1.00 86.06 407 LEU A N 1
ATOM 3264 C CA . LEU A 1 407 ? 10.389 17.056 -25.651 1.00 86.06 407 LEU A CA 1
ATOM 3265 C C . LEU A 1 407 ? 11.647 16.413 -26.237 1.00 86.06 407 LEU A C 1
ATOM 3267 O O . LEU A 1 407 ? 11.930 16.630 -27.414 1.00 86.06 407 LEU A O 1
ATOM 3271 N N . PHE A 1 408 ? 12.361 15.581 -25.476 1.00 87.31 408 PHE A N 1
ATOM 3272 C CA . PHE A 1 408 ? 13.511 14.841 -26.007 1.00 87.31 408 PHE A CA 1
ATOM 3273 C C . PHE A 1 408 ? 13.099 13.853 -27.109 1.00 87.31 408 PHE A C 1
ATOM 3275 O O . PHE A 1 408 ? 13.800 13.736 -28.116 1.00 87.31 408 PHE A O 1
ATOM 3282 N N . TYR A 1 409 ? 11.940 13.205 -26.969 1.00 84.88 409 TYR A N 1
ATOM 3283 C CA . TYR A 1 409 ? 11.386 12.297 -27.973 1.00 84.88 409 TYR A CA 1
ATOM 3284 C C . TYR A 1 409 ? 11.007 13.015 -29.279 1.00 84.88 409 TYR A C 1
ATOM 3286 O O . TYR A 1 409 ? 11.435 12.614 -30.358 1.00 84.88 409 TYR A O 1
ATOM 3294 N N . VAL A 1 410 ? 10.249 14.117 -29.202 1.00 83.69 410 VAL A N 1
ATOM 3295 C CA . VAL A 1 410 ? 9.785 14.880 -30.379 1.00 83.69 410 VAL A CA 1
ATOM 3296 C C . VAL A 1 410 ? 10.950 15.474 -31.173 1.00 83.69 410 VAL A C 1
ATOM 3298 O O . VAL A 1 410 ? 10.874 15.559 -32.397 1.00 83.69 410 VAL A O 1
ATOM 3301 N N . HIS A 1 411 ? 12.039 15.853 -30.501 1.00 84.56 411 HIS A N 1
ATOM 3302 C CA . HIS A 1 411 ? 13.253 16.339 -31.160 1.00 84.56 411 HIS A CA 1
ATOM 3303 C C . HIS A 1 411 ? 14.177 15.207 -31.650 1.00 84.56 411 HIS A C 1
ATOM 3305 O O . HIS A 1 411 ? 15.250 15.496 -32.177 1.00 84.56 411 HIS A O 1
ATOM 3311 N N . GLY A 1 412 ? 13.780 13.937 -31.491 1.00 81.56 412 GLY A N 1
ATOM 3312 C CA . GLY A 1 412 ? 14.546 12.771 -31.939 1.00 81.56 412 GLY A CA 1
ATOM 3313 C C . GLY A 1 412 ? 15.866 12.575 -31.193 1.00 81.56 412 GLY A C 1
ATOM 3314 O O . GLY A 1 412 ? 16.813 12.052 -31.768 1.00 81.56 412 GLY A O 1
ATOM 3315 N N . ALA A 1 413 ? 15.950 13.058 -29.951 1.00 85.69 413 ALA A N 1
ATOM 3316 C CA . ALA A 1 413 ? 17.162 13.014 -29.139 1.00 85.69 413 ALA A CA 1
ATOM 3317 C C . ALA A 1 413 ? 17.134 11.913 -28.068 1.00 85.69 413 ALA A C 1
ATOM 3319 O O . ALA A 1 413 ? 18.179 11.627 -27.500 1.00 85.69 413 ALA A O 1
ATOM 3320 N N . LEU A 1 414 ? 15.965 11.345 -27.754 1.00 86.56 414 LEU A N 1
ATOM 3321 C CA . LEU A 1 414 ? 15.809 10.265 -26.776 1.00 86.56 414 LEU A CA 1
ATOM 3322 C C . LEU A 1 414 ? 16.079 8.904 -27.429 1.00 86.56 414 LEU A C 1
ATOM 3324 O O . LEU A 1 414 ? 15.449 8.601 -28.439 1.00 86.56 414 LEU A O 1
ATOM 3328 N N . ASP A 1 415 ? 16.939 8.082 -26.824 1.00 83.38 415 ASP A N 1
ATOM 3329 C CA . ASP A 1 415 ? 17.297 6.761 -27.362 1.00 83.38 415 ASP A CA 1
ATOM 3330 C C . ASP A 1 415 ? 16.695 5.606 -26.553 1.00 83.38 415 ASP A C 1
ATOM 3332 O O . ASP A 1 415 ? 16.213 4.621 -27.121 1.00 83.38 415 ASP A O 1
ATOM 3336 N N . ILE A 1 416 ? 16.735 5.720 -25.220 1.00 82.25 416 ILE A N 1
ATOM 3337 C CA . ILE A 1 416 ? 16.269 4.683 -24.296 1.00 82.25 416 ILE A CA 1
ATOM 3338 C C . ILE A 1 416 ? 15.365 5.299 -23.229 1.00 82.25 416 ILE A C 1
ATOM 3340 O O . ILE A 1 416 ? 15.697 6.330 -22.643 1.00 82.25 416 ILE A O 1
ATOM 3344 N N . GLU A 1 417 ? 14.274 4.617 -22.902 1.00 81.00 417 GLU A N 1
ATOM 3345 C CA . GLU A 1 417 ? 13.535 4.854 -21.664 1.00 81.00 417 GLU A CA 1
ATOM 3346 C C . GLU A 1 417 ? 13.566 3.604 -20.788 1.00 81.00 417 GLU A C 1
ATOM 3348 O O . GLU A 1 417 ? 13.208 2.507 -21.214 1.00 81.00 417 GLU A O 1
ATOM 3353 N N . VAL A 1 418 ? 14.033 3.783 -19.557 1.00 78.25 418 VAL A N 1
ATOM 3354 C CA . VAL A 1 418 ? 14.094 2.762 -18.519 1.00 78.25 418 VAL A CA 1
ATOM 3355 C C . VAL A 1 418 ? 13.023 3.093 -17.494 1.00 78.25 418 VAL A C 1
ATOM 3357 O O . VAL A 1 418 ? 13.151 4.052 -16.735 1.00 78.25 418 VAL A O 1
ATOM 3360 N N . ASN A 1 419 ? 11.957 2.312 -17.470 1.00 72.31 419 ASN A N 1
ATOM 3361 C CA . ASN A 1 419 ? 10.903 2.418 -16.484 1.00 72.31 419 ASN A CA 1
ATOM 3362 C C . ASN A 1 419 ? 11.140 1.389 -15.380 1.00 72.31 419 ASN A C 1
ATOM 3364 O O . ASN A 1 419 ? 11.090 0.191 -15.625 1.00 72.31 419 ASN A O 1
ATOM 3368 N N . PHE A 1 420 ? 11.406 1.850 -14.163 1.00 66.06 420 PHE A N 1
ATOM 3369 C CA . PHE A 1 420 ? 11.346 1.012 -12.975 1.00 66.06 420 PHE A CA 1
ATOM 3370 C C . PHE A 1 420 ? 9.898 0.962 -12.517 1.00 66.06 420 PHE A C 1
ATOM 3372 O O . PHE A 1 420 ? 9.409 1.896 -11.870 1.00 66.06 420 PHE A O 1
ATOM 3379 N N . ARG A 1 421 ? 9.223 -0.131 -12.871 1.00 56.88 421 ARG A N 1
ATOM 3380 C CA . ARG A 1 421 ? 7.855 -0.411 -12.458 1.00 56.88 421 ARG A CA 1
ATOM 3381 C C . ARG A 1 421 ? 7.756 -0.299 -10.946 1.00 56.88 421 ARG A C 1
ATOM 3383 O O . ARG A 1 421 ? 8.442 -1.004 -10.204 1.00 56.88 421 ARG A O 1
ATOM 3390 N N . ALA A 1 422 ? 6.870 0.565 -10.468 1.00 53.38 422 ALA A N 1
ATOM 3391 C CA . ALA A 1 422 ? 6.522 0.599 -9.057 1.00 53.38 422 ALA A CA 1
ATOM 3392 C C . ALA A 1 422 ? 5.343 -0.339 -8.747 1.00 53.38 422 ALA A C 1
ATOM 3394 O O . ALA A 1 422 ? 4.774 -0.266 -7.651 1.00 53.38 422 ALA A O 1
ATOM 3395 N N . THR A 1 423 ? 4.964 -1.191 -9.707 1.00 45.34 423 THR A N 1
ATOM 3396 C CA . THR A 1 423 ? 3.700 -1.917 -9.736 1.00 45.34 423 THR A CA 1
ATOM 3397 C C . THR A 1 423 ? 3.598 -2.979 -8.636 1.00 45.34 423 THR A C 1
ATOM 3399 O O . THR A 1 423 ? 3.886 -4.158 -8.789 1.00 45.34 423 THR A O 1
ATOM 3402 N N . PHE A 1 424 ? 3.094 -2.490 -7.503 1.00 50.84 424 PHE A N 1
ATOM 3403 C CA . PHE A 1 424 ? 2.028 -3.101 -6.710 1.00 50.84 424 PHE A CA 1
ATOM 3404 C C . PHE A 1 424 ? 2.361 -4.292 -5.809 1.00 50.84 424 PHE A C 1
ATOM 3406 O O . PHE A 1 424 ? 1.600 -5.234 -5.697 1.00 50.84 424 PHE A O 1
ATOM 3413 N N . SER A 1 425 ? 3.391 -4.143 -4.976 1.00 49.41 425 SER A N 1
ATOM 3414 C CA . SER A 1 425 ? 3.428 -4.785 -3.646 1.00 49.41 425 SER A CA 1
ATOM 3415 C C . SER A 1 425 ? 4.440 -4.089 -2.737 1.00 49.41 425 SER A C 1
ATOM 3417 O O . SER A 1 425 ? 4.131 -3.711 -1.604 1.00 49.41 425 SER A O 1
ATOM 3419 N N . THR A 1 426 ? 5.631 -3.818 -3.271 1.00 49.53 426 THR A N 1
ATOM 3420 C CA . THR A 1 426 ? 6.753 -3.226 -2.533 1.00 49.53 426 THR A CA 1
ATOM 3421 C C . THR A 1 426 ? 6.606 -1.725 -2.329 1.00 49.53 426 THR A C 1
ATOM 3423 O O . THR A 1 426 ? 7.030 -1.230 -1.298 1.00 49.53 426 THR A O 1
ATOM 3426 N N . ARG A 1 427 ? 5.944 -0.984 -3.229 1.00 57.31 427 ARG A N 1
ATOM 3427 C CA . ARG A 1 427 ? 5.825 0.479 -3.095 1.00 57.31 427 ARG A CA 1
ATOM 3428 C C . ARG A 1 427 ? 5.012 0.911 -1.884 1.00 57.31 427 ARG A C 1
ATOM 3430 O O . ARG A 1 427 ? 5.469 1.744 -1.110 1.00 57.31 427 ARG A O 1
ATOM 3437 N N . ARG A 1 428 ? 3.809 0.351 -1.708 1.00 62.53 428 ARG A N 1
ATOM 3438 C CA . ARG A 1 428 ? 3.019 0.664 -0.516 1.00 62.53 428 ARG A CA 1
ATOM 3439 C C . ARG A 1 428 ? 3.764 0.201 0.740 1.00 62.53 428 ARG A C 1
ATOM 3441 O O . ARG A 1 428 ? 3.780 0.964 1.687 1.00 62.53 428 ARG A O 1
ATOM 3448 N N . THR A 1 429 ? 4.467 -0.936 0.697 1.00 64.12 429 THR A N 1
ATOM 3449 C CA . THR A 1 429 ? 5.348 -1.391 1.792 1.00 64.12 429 THR A CA 1
ATOM 3450 C C . THR A 1 429 ? 6.463 -0.382 2.100 1.00 64.12 429 THR A C 1
ATOM 3452 O O . THR A 1 429 ? 6.610 0.005 3.249 1.00 64.12 429 THR A O 1
ATOM 3455 N N . ASN A 1 430 ? 7.164 0.145 1.092 1.00 63.91 430 ASN A N 1
ATOM 3456 C CA . ASN A 1 430 ? 8.207 1.166 1.254 1.00 63.91 430 ASN A CA 1
ATOM 3457 C C . ASN A 1 430 ? 7.637 2.488 1.793 1.00 63.91 430 ASN A C 1
ATOM 3459 O O . ASN A 1 430 ? 8.254 3.141 2.630 1.00 63.91 430 ASN A O 1
ATOM 3463 N N . LEU A 1 431 ? 6.462 2.904 1.309 1.00 64.62 431 LEU A N 1
ATOM 3464 C CA . LEU A 1 431 ? 5.762 4.079 1.829 1.00 64.62 431 LEU A CA 1
ATOM 3465 C C . LEU A 1 431 ? 5.276 3.844 3.259 1.00 64.62 431 LEU A C 1
ATOM 3467 O O . LEU A 1 431 ? 5.330 4.753 4.068 1.00 64.62 431 LEU A O 1
ATOM 3471 N N . GLU A 1 432 ? 4.836 2.639 3.603 1.00 68.56 432 GLU A N 1
ATOM 3472 C CA . GLU A 1 432 ? 4.441 2.286 4.967 1.00 68.56 432 GLU A CA 1
ATOM 3473 C C . GLU A 1 432 ? 5.631 2.265 5.922 1.00 68.56 432 GLU A C 1
ATOM 3475 O O . GLU A 1 432 ? 5.488 2.731 7.048 1.00 68.56 432 GLU A O 1
ATOM 3480 N N . GLU A 1 433 ? 6.801 1.813 5.468 1.00 67.81 433 GLU A N 1
ATOM 3481 C CA . GLU A 1 433 ? 8.055 1.903 6.223 1.00 67.81 433 GLU A CA 1
ATOM 3482 C C . GLU A 1 433 ? 8.496 3.356 6.452 1.00 67.81 433 GLU A C 1
ATOM 3484 O O . GLU A 1 433 ? 9.006 3.682 7.522 1.00 67.81 433 GLU A O 1
ATOM 3489 N N . ARG A 1 434 ? 8.308 4.237 5.459 1.00 63.97 434 ARG A N 1
ATOM 3490 C CA . ARG A 1 434 ? 8.743 5.644 5.527 1.00 63.97 434 ARG A CA 1
ATOM 3491 C C . ARG A 1 434 ? 7.755 6.552 6.255 1.00 63.97 434 ARG A C 1
ATOM 3493 O O . ARG A 1 434 ? 8.152 7.333 7.113 1.00 63.97 434 ARG A O 1
ATOM 3500 N N . GLU A 1 435 ? 6.487 6.473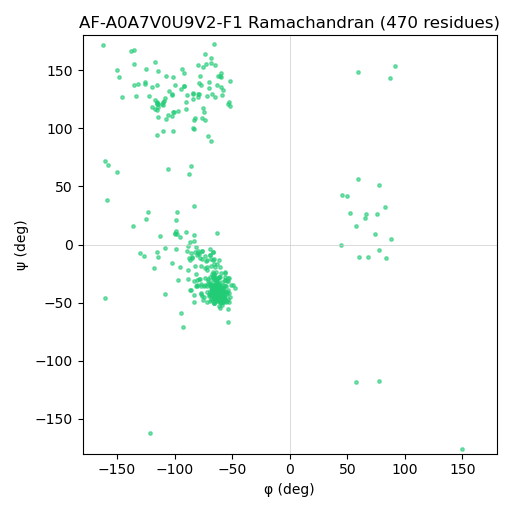 5.875 1.00 66.88 435 GLU A N 1
ATOM 3501 C CA . GLU A 1 435 ? 5.442 7.430 6.245 1.00 66.88 435 GLU A CA 1
ATOM 3502 C C . GLU A 1 435 ? 4.621 6.960 7.442 1.00 66.88 435 GLU A C 1
ATOM 3504 O O . GLU A 1 435 ? 4.113 7.792 8.186 1.00 66.88 435 GLU A O 1
ATOM 3509 N N . VAL A 1 436 ? 4.458 5.640 7.625 1.00 69.94 436 VAL A N 1
ATOM 3510 C CA . VAL A 1 436 ? 3.752 4.981 8.746 1.00 69.94 436 VAL A CA 1
ATOM 3511 C C . VAL A 1 436 ? 2.255 5.360 8.891 1.00 69.94 436 VAL A C 1
ATOM 3513 O O . VAL A 1 436 ? 1.508 4.655 9.565 1.00 69.94 436 VAL A O 1
ATOM 3516 N N . ALA A 1 437 ? 1.765 6.384 8.182 1.00 68.94 437 ALA A N 1
ATOM 3517 C CA . ALA A 1 437 ? 0.403 6.918 8.237 1.00 68.94 437 ALA A CA 1
ATOM 3518 C C . ALA A 1 437 ? -0.410 6.624 6.960 1.00 68.94 437 ALA A C 1
ATOM 3520 O O . ALA A 1 437 ? -0.045 7.049 5.859 1.00 68.94 437 ALA A O 1
ATOM 3521 N N . LEU A 1 438 ? -1.561 5.950 7.110 1.00 68.00 438 LEU A N 1
ATOM 3522 C CA . LEU A 1 438 ? -2.388 5.463 5.991 1.00 68.00 438 LEU A CA 1
ATOM 3523 C C . LEU A 1 438 ? -2.852 6.570 5.031 1.00 68.00 438 LEU A C 1
ATOM 3525 O O . LEU A 1 438 ? -2.843 6.363 3.820 1.00 68.00 438 LEU A O 1
ATOM 3529 N N . GLU A 1 439 ? -3.243 7.742 5.536 1.00 63.47 439 GLU A N 1
ATOM 3530 C CA . GLU A 1 439 ? -3.673 8.864 4.686 1.00 63.47 439 GLU A CA 1
ATOM 3531 C C . GLU A 1 439 ? -2.524 9.411 3.830 1.00 63.47 439 GLU A C 1
ATOM 3533 O O . GLU A 1 439 ? -2.717 9.637 2.633 1.00 63.47 439 GLU A O 1
ATOM 3538 N N . SER A 1 440 ? -1.325 9.561 4.411 1.00 59.59 440 SER A N 1
ATOM 3539 C CA . SER A 1 440 ? -0.123 9.951 3.661 1.00 59.59 440 SER A CA 1
ATOM 3540 C C . SER A 1 440 ? 0.130 8.937 2.549 1.00 59.59 440 SER A C 1
ATOM 3542 O O . SER A 1 440 ? 0.227 9.303 1.380 1.00 59.59 440 SER A O 1
ATOM 3544 N N . ILE A 1 441 ? 0.111 7.645 2.879 1.00 61.03 441 ILE A N 1
ATOM 3545 C CA . ILE A 1 441 ? 0.310 6.560 1.916 1.00 61.03 441 ILE A CA 1
ATOM 3546 C C . ILE A 1 441 ? -0.729 6.611 0.787 1.00 61.03 441 ILE A C 1
ATOM 3548 O O . ILE A 1 441 ? -0.359 6.554 -0.384 1.00 61.03 441 ILE A O 1
ATOM 3552 N N . LYS A 1 442 ? -2.025 6.735 1.106 1.00 63.19 442 LYS A N 1
ATOM 3553 C CA . LYS A 1 442 ? -3.098 6.809 0.099 1.00 63.19 442 LYS A CA 1
ATOM 3554 C C . LYS A 1 442 ? -2.943 8.024 -0.811 1.00 63.19 442 LYS A C 1
ATOM 3556 O O . LYS A 1 442 ? -3.142 7.898 -2.015 1.00 63.19 442 LYS A O 1
ATOM 3561 N N . THR A 1 443 ? -2.560 9.165 -0.246 1.00 57.75 443 THR A N 1
ATOM 3562 C CA . THR A 1 443 ? -2.323 10.398 -1.001 1.00 57.75 443 THR A CA 1
ATOM 3563 C C . THR A 1 443 ? -1.151 10.218 -1.957 1.00 57.75 443 THR A C 1
ATOM 3565 O O . THR A 1 443 ? -1.308 10.465 -3.144 1.00 57.75 443 THR A O 1
ATOM 3568 N N . HIS A 1 444 ? -0.015 9.695 -1.489 1.00 57.75 444 HIS A N 1
ATOM 3569 C CA . HIS A 1 444 ? 1.145 9.432 -2.344 1.00 57.75 444 HIS A CA 1
ATOM 3570 C C . HIS A 1 444 ? 0.823 8.424 -3.455 1.00 57.75 444 HIS A C 1
ATOM 3572 O O . HIS A 1 444 ? 1.187 8.639 -4.606 1.00 57.75 444 HIS A O 1
ATOM 3578 N N . LEU A 1 445 ? 0.082 7.355 -3.152 1.00 57.56 445 LEU A N 1
ATOM 3579 C CA . LEU A 1 445 ? -0.303 6.358 -4.155 1.00 57.56 445 LEU A CA 1
ATOM 3580 C C . LEU A 1 445 ? -1.258 6.895 -5.230 1.00 57.56 445 LEU A C 1
ATOM 3582 O O . LEU A 1 445 ? -1.291 6.331 -6.319 1.00 57.56 445 LEU A O 1
ATOM 3586 N N . ALA A 1 446 ? -2.020 7.956 -4.955 1.00 50.91 446 ALA A N 1
ATOM 3587 C CA . ALA A 1 446 ? -2.996 8.502 -5.896 1.00 50.91 446 ALA A CA 1
ATOM 3588 C C . ALA A 1 446 ? -2.374 9.262 -7.086 1.00 50.91 446 ALA A C 1
ATOM 3590 O O . ALA A 1 446 ? -3.081 9.522 -8.052 1.00 50.91 446 ALA A O 1
ATOM 3591 N N . PHE A 1 447 ? -1.083 9.620 -7.036 1.00 52.66 447 PHE A N 1
ATOM 3592 C CA . PHE A 1 447 ? -0.451 10.535 -8.005 1.00 52.66 447 PHE A CA 1
ATOM 3593 C C . PHE A 1 447 ? 0.600 9.897 -8.921 1.00 52.66 447 PHE A C 1
ATOM 3595 O O . PHE A 1 447 ? 1.318 10.613 -9.621 1.00 52.66 447 PHE A O 1
ATOM 3602 N N . LEU A 1 448 ? 0.769 8.576 -8.892 1.00 51.44 448 LEU A N 1
ATOM 3603 C CA . LEU A 1 448 ? 1.978 7.956 -9.426 1.00 51.44 448 LEU A CA 1
ATOM 3604 C C . LEU A 1 448 ? 1.676 6.940 -10.531 1.00 51.44 448 LEU A C 1
ATOM 3606 O O . LEU A 1 448 ? 0.913 6.007 -10.313 1.00 51.44 448 LEU A O 1
ATOM 3610 N N . GLU A 1 449 ? 2.360 7.125 -11.671 1.00 52.03 449 GLU A N 1
ATOM 3611 C CA . GLU A 1 449 ? 2.222 6.400 -12.953 1.00 52.03 449 GLU A CA 1
ATOM 3612 C C . GLU A 1 449 ? 1.093 6.883 -13.882 1.00 52.03 449 GLU A C 1
ATOM 3614 O O . GLU A 1 449 ? 0.554 6.120 -14.679 1.00 52.03 449 GLU A O 1
ATOM 3619 N N . GLU A 1 450 ? 0.792 8.183 -13.858 1.00 54.66 450 GLU A N 1
ATOM 3620 C CA . GLU A 1 450 ? 0.028 8.823 -14.932 1.00 54.66 450 GLU A CA 1
ATOM 3621 C C . GLU A 1 450 ? 0.961 9.618 -15.859 1.00 54.66 450 GLU A C 1
ATOM 3623 O O . GLU A 1 450 ? 1.738 10.434 -15.363 1.00 54.66 450 GLU A O 1
ATOM 3628 N N . PRO A 1 451 ? 0.896 9.436 -17.193 1.00 53.97 451 PRO A N 1
ATOM 3629 C CA . PRO A 1 451 ? 0.164 8.386 -17.901 1.00 53.97 451 PRO A CA 1
ATOM 3630 C C . PRO A 1 451 ? 0.881 7.032 -17.810 1.00 53.97 451 PRO A C 1
ATOM 3632 O O . PRO A 1 451 ? 2.114 6.976 -17.754 1.00 53.97 451 PRO A O 1
ATOM 3635 N N . ILE A 1 452 ? 0.097 5.960 -17.894 1.00 60.62 452 ILE A N 1
ATOM 3636 C CA . ILE A 1 452 ? 0.561 4.578 -18.054 1.00 60.62 452 ILE A CA 1
ATOM 3637 C C . ILE A 1 452 ? 1.541 4.509 -19.245 1.00 60.62 452 ILE A C 1
ATOM 3639 O O . ILE A 1 452 ? 1.348 5.204 -20.247 1.00 60.62 452 ILE A O 1
ATOM 3643 N N . LEU A 1 453 ? 2.620 3.718 -19.140 1.00 56.88 453 LEU A N 1
ATOM 3644 C CA . LEU A 1 453 ? 3.678 3.648 -20.162 1.00 56.88 453 LEU A CA 1
ATOM 3645 C C . LEU A 1 453 ? 3.106 3.363 -21.556 1.00 56.88 453 LEU A C 1
ATOM 3647 O O . LEU A 1 453 ? 3.467 4.012 -22.534 1.00 56.88 453 LEU A O 1
ATOM 3651 N N . GLU A 1 454 ? 2.143 2.460 -21.619 1.00 54.50 454 GLU A N 1
ATOM 3652 C CA . GLU A 1 454 ? 1.479 1.992 -22.828 1.00 54.50 454 GLU A CA 1
ATOM 3653 C C . GLU A 1 454 ? 0.610 3.056 -23.517 1.00 54.50 454 GLU A C 1
ATOM 3655 O O . GLU A 1 454 ? 0.429 3.027 -24.738 1.00 54.50 454 GLU A O 1
ATOM 3660 N N . ASP A 1 455 ? 0.123 4.036 -22.756 1.00 55.78 455 ASP A N 1
ATOM 3661 C CA . ASP A 1 455 ? -0.713 5.125 -23.269 1.00 55.78 455 ASP A CA 1
ATOM 3662 C C . ASP A 1 455 ? 0.113 6.245 -23.908 1.00 55.78 455 ASP A C 1
ATOM 3664 O O . ASP A 1 455 ? -0.424 7.219 -24.445 1.00 55.78 455 ASP A O 1
ATOM 3668 N N . THR A 1 456 ? 1.438 6.126 -23.874 1.00 60.22 456 THR A N 1
ATOM 3669 C CA . THR A 1 456 ? 2.323 7.158 -24.401 1.00 60.22 456 THR A CA 1
ATOM 3670 C C . THR A 1 456 ? 2.743 6.920 -25.836 1.00 60.22 456 THR A C 1
ATOM 3672 O O . THR A 1 456 ? 2.863 5.799 -26.330 1.00 60.22 456 THR A O 1
ATOM 3675 N N . LYS A 1 457 ? 3.002 8.030 -26.530 1.00 61.12 457 LYS A N 1
ATOM 3676 C CA . LYS A 1 457 ? 3.319 8.023 -27.962 1.00 61.12 457 LYS A CA 1
ATOM 3677 C C . LYS A 1 457 ? 4.588 7.243 -28.289 1.00 61.12 457 LYS A C 1
ATOM 3679 O O . LYS A 1 457 ? 4.656 6.617 -29.338 1.00 61.12 457 LYS A O 1
ATOM 3684 N N . PHE A 1 458 ? 5.579 7.255 -27.403 1.00 63.19 458 PHE A N 1
ATOM 3685 C CA . PHE A 1 458 ? 6.829 6.530 -27.618 1.00 63.19 458 PHE A CA 1
ATOM 3686 C C . PHE A 1 458 ? 6.648 5.011 -27.573 1.00 63.19 458 PHE A C 1
ATOM 3688 O O . PHE A 1 458 ? 7.273 4.311 -28.368 1.00 63.19 458 PHE A O 1
ATOM 3695 N N . TYR A 1 459 ? 5.746 4.512 -26.724 1.00 55.62 459 TYR A N 1
ATOM 3696 C CA . TYR A 1 459 ? 5.384 3.097 -26.697 1.00 55.62 459 TYR A CA 1
ATOM 3697 C C . TYR A 1 459 ? 4.638 2.669 -27.966 1.00 55.62 459 TYR A C 1
ATOM 3699 O O . TYR A 1 459 ? 4.958 1.646 -28.564 1.00 55.62 459 TYR A O 1
ATOM 3707 N N . GLN A 1 460 ? 3.683 3.482 -28.422 1.00 50.19 460 GLN A N 1
ATOM 3708 C CA . GLN A 1 460 ? 2.867 3.170 -29.601 1.00 50.19 460 GLN A CA 1
ATOM 3709 C C . GLN A 1 460 ? 3.651 3.248 -30.920 1.00 50.19 460 GLN A C 1
ATOM 3711 O O . GLN A 1 460 ? 3.373 2.495 -31.851 1.00 50.19 460 GLN A O 1
ATOM 3716 N N . GLU A 1 461 ? 4.619 4.163 -31.018 1.00 62.00 461 GLU A N 1
ATOM 3717 C CA . GLU A 1 461 ? 5.400 4.384 -32.240 1.00 62.00 461 GLU A CA 1
ATOM 3718 C C . GLU A 1 461 ? 6.655 3.498 -32.341 1.00 62.00 461 GLU A C 1
ATOM 3720 O O . GLU A 1 461 ? 7.162 3.309 -33.447 1.00 62.00 461 GLU A O 1
ATOM 3725 N N . GLY A 1 462 ? 7.176 2.974 -31.221 1.00 57.22 462 GLY A N 1
ATOM 3726 C CA . GLY A 1 462 ? 8.289 2.011 -31.200 1.00 57.22 462 GLY A CA 1
ATOM 3727 C C . GLY A 1 462 ? 9.635 2.542 -31.713 1.00 57.22 462 GLY A C 1
ATOM 3728 O O . GLY A 1 462 ? 10.470 1.762 -32.168 1.00 57.22 462 GLY A O 1
ATOM 3729 N N . LYS A 1 463 ? 9.853 3.865 -31.691 1.00 64.25 463 LYS A N 1
ATOM 3730 C CA . LYS A 1 463 ? 11.087 4.503 -32.198 1.00 64.25 463 LYS A CA 1
ATOM 3731 C C . LYS A 1 463 ? 12.254 4.489 -31.209 1.00 64.25 463 LYS A C 1
ATOM 3733 O O . LYS A 1 463 ? 13.388 4.695 -31.631 1.00 64.25 463 LYS A O 1
ATOM 3738 N N . ILE A 1 464 ? 11.970 4.286 -29.925 1.00 71.00 464 ILE A N 1
ATOM 3739 C CA . ILE A 1 464 ? 12.964 4.239 -28.847 1.00 71.00 464 ILE A CA 1
ATOM 3740 C C . ILE A 1 464 ? 12.978 2.861 -28.199 1.00 71.00 464 ILE A C 1
ATOM 3742 O O . ILE A 1 464 ? 11.992 2.125 -28.262 1.00 71.00 464 ILE A O 1
ATOM 3746 N N . ILE A 1 465 ? 14.096 2.518 -27.566 1.00 71.62 465 ILE A N 1
ATOM 3747 C CA . ILE A 1 465 ? 14.235 1.248 -26.857 1.00 71.62 465 ILE A CA 1
ATOM 3748 C C . ILE A 1 465 ? 13.637 1.411 -25.458 1.00 71.62 465 ILE A C 1
ATOM 3750 O O . ILE A 1 465 ? 14.022 2.311 -24.714 1.00 71.62 465 ILE A O 1
ATOM 3754 N N . LEU A 1 466 ? 12.698 0.539 -25.100 1.00 69.25 466 LEU A N 1
ATOM 3755 C CA . LEU A 1 466 ? 12.010 0.575 -23.812 1.00 69.25 466 LEU A CA 1
ATOM 3756 C C . LEU A 1 466 ? 12.468 -0.593 -22.943 1.00 69.25 466 LEU A C 1
ATOM 3758 O O . LEU A 1 466 ? 12.342 -1.750 -23.340 1.00 69.25 466 LEU A O 1
ATOM 3762 N N . PHE A 1 467 ? 12.974 -0.284 -21.753 1.00 69.31 467 PHE A N 1
ATOM 3763 C CA . PHE 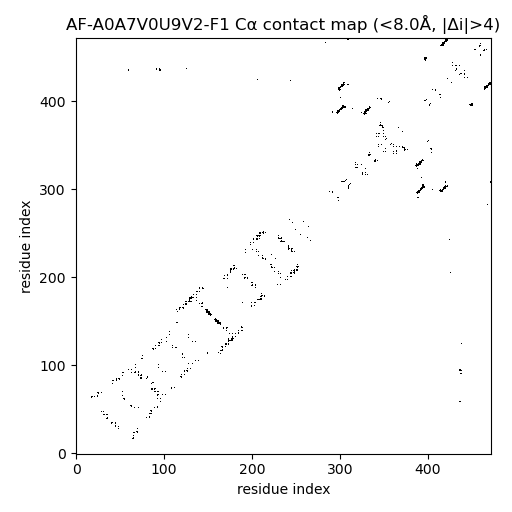A 1 467 ? 13.241 -1.260 -20.703 1.00 69.31 467 PHE A CA 1
ATOM 3764 C C . PHE A 1 467 ? 12.245 -1.045 -19.581 1.00 69.31 467 PHE A C 1
ATOM 3766 O O . PHE A 1 467 ? 12.210 0.026 -18.988 1.00 69.31 467 PHE A O 1
ATOM 3773 N N . ASP A 1 468 ? 11.455 -2.064 -19.280 1.00 64.31 468 ASP A N 1
ATOM 3774 C CA . ASP A 1 468 ? 10.447 -2.002 -18.230 1.00 64.31 468 ASP A CA 1
ATOM 3775 C C . ASP A 1 468 ? 10.829 -3.000 -17.132 1.00 64.31 468 ASP A C 1
ATOM 3777 O O . ASP A 1 468 ? 10.615 -4.207 -17.250 1.00 64.31 468 ASP A O 1
ATOM 3781 N N . LEU A 1 469 ? 11.537 -2.490 -16.127 1.00 62.47 469 LEU A N 1
ATOM 3782 C CA . LEU A 1 469 ? 12.260 -3.249 -15.115 1.00 62.47 469 LEU A CA 1
ATOM 3783 C C . LEU A 1 469 ? 11.471 -3.305 -13.807 1.00 62.47 469 LEU A C 1
ATOM 3785 O O . LEU A 1 469 ? 10.840 -2.331 -13.405 1.00 62.47 469 LEU A O 1
ATOM 3789 N N . ASP A 1 470 ? 11.554 -4.436 -13.111 1.00 57.69 470 ASP A N 1
ATOM 3790 C CA . ASP A 1 470 ? 11.105 -4.534 -11.721 1.00 57.69 470 ASP A CA 1
ATOM 3791 C C . ASP A 1 470 ? 12.092 -3.791 -10.796 1.00 57.69 470 ASP A C 1
ATOM 3793 O O . ASP A 1 470 ? 13.267 -3.615 -11.124 1.00 57.69 470 ASP A O 1
ATOM 3797 N N . ASN A 1 471 ? 11.624 -3.342 -9.634 1.00 50.91 471 ASN A N 1
ATOM 3798 C CA . ASN A 1 471 ? 12.435 -2.613 -8.652 1.00 50.91 471 ASN A CA 1
ATOM 3799 C C . ASN A 1 471 ? 13.388 -3.512 -7.835 1.00 50.91 471 ASN A C 1
ATOM 3801 O O . ASN A 1 471 ? 14.145 -2.980 -7.019 1.00 50.91 471 ASN A O 1
ATOM 3805 N N . SER A 1 472 ? 13.306 -4.839 -8.006 1.00 43.19 472 SER A N 1
ATOM 3806 C CA . SER A 1 472 ? 14.031 -5.869 -7.241 1.00 43.19 472 SER A CA 1
ATOM 3807 C C . SER A 1 472 ? 15.477 -6.086 -7.667 1.00 43.19 472 SER A C 1
ATOM 3809 O O . SER A 1 472 ? 15.693 -6.237 -8.893 1.00 43.19 472 SER A O 1
#

Foldseek 3Di:
DPDPCPPPVPVVVVVVVLQVLLVVLLVVLVVLLVQDPDPVSLLVSLVVNLVSQAAVVNALVRGRLSCQVVLLCQLVDPSHDPVSCSLLSSLQSLLSNLDPVCLVSLVVSLVVDDLLPLNSLLSSLLSLLSNLPLVCLVVLLVLLVDDQWDWDDDVPDPTDIGGCVSVNLSSLQSLLSNAQSNVVSVVSLLVCLPPPDPSSLLSSLQSLLSNLLVCCVVPVHGDPSSVVSLVSQCVDPDLSSNVSSVVSCVSNPPVVVCVVVVCPCSVPVPDPDDDDDPDDDPVVVVVLVVCCVVVVAAEEEEADDPPFLSVVVLVVPCPPDDPGHNVLEAEAACVDLVSLLLLDLLCAPVLCVVQHDCVSCVVNPDDNVPRDNVVSVVVVCVVSVSRRYYYHHYYDFQRGSVVSVVSCVVVVNHAEYEYADPRDDVVLVVCCVVVSGPVSSVVVVVGHCPPPPCPDPCNVVVRHHYHYHYRD

Mean predicted aligned error: 15.23 Å